Protein AF-A0A817F6Y0-F1 (afdb_monomer)

Mean predicted aligned error: 15.4 Å

Solvent-accessible surface area (backbone atoms only — not comparable to full-atom values): 23240 Å² total; per-residue (Å²): 139,83,85,81,80,82,76,77,84,83,75,51,76,68,57,50,50,52,51,50,57,56,52,74,70,45,96,70,90,58,82,66,59,59,53,51,52,53,51,50,48,54,55,51,52,52,52,50,51,57,48,51,53,49,54,51,49,54,48,49,52,51,51,52,57,50,49,57,52,52,49,63,68,48,47,63,57,53,49,52,53,52,56,40,61,75,66,74,68,79,49,75,70,55,53,55,53,51,50,51,56,49,51,54,48,51,52,52,50,54,57,46,55,58,51,58,58,60,62,69,72,75,71,77,92,80,86,76,75,60,76,61,57,71,46,46,79,62,41,78,66,58,33,64,51,47,74,73,37,80,64,60,98,80,69,44,43,45,52,59,33,42,80,56,39,46,60,68,47,77,42,80,53,55,39,26,25,25,61,46,30,21,38,32,49,42,93,76,54,30,37,38,33,11,25,17,68,60,10,22,32,33,36,25,47,66,91,41,81,50,43,44,79,69,42,23,81,74,40,72,40,79,55,52,46,26,23,28,38,22,32,16,40,46,67,40,56,82,75,48,21,35,41,31,19,22,24,75,64,22,20,33,31,42,29,46,70,85,53,97,63,56,39,44,80,70,38,66,89,33,42,23,31,16,59,41,63,37,70,87,62,31,38,38,35,24,26,34,86,57,11,25,30,32,39,24,50,86,92,45,74,80,48,43,83,62,40,42,66,67,41,75,42,81,51,58,35,28,20,24,59,33,44,24,43,37,64,52,94,77,52,26,40,36,33,16,22,17,76,55,8,24,31,34,36,19,50,66,90,46,83,45,39,45,75,63,39,21,82,67,24,70,44,82,53,58,37,26,21,27,48,27,30,17,50,45,64,40,73,74,52,29,38,38,35,17,23,12,78,58,12,26,34,34,35,22,54,64,89,43,85,47,41,42,80,59,38,42,57,70,46,79,44,82,53,54,37,28,19,33,43,29,27,18,44,34,56,35,84,86,52,28,42,36,34,29,22,20,78,56,16,24,30,33,38,24,49,61,46,88,126

Foldseek 3Di:
DDDDDDDDDDDDPVSVVVVVVVVVPPPDDDPVVVVVVVVVVVVVVVVVVVVVVVVVVVVVVVVVVLVVVLCVLCVVLVVVVVVCVVVVDDDPVVVVVSVVSVVVSVVVSVVVVVVVVVVVVPPDDDDDPCVVVVCVVVCVCPLLADNFAADDPPWAWDQFWDFQAALPDDDDFQRFAAQWAAWEADQQRWIWTQSQVFQFIWIGGGPDNGTDTQAQPPGDDDDQRHAHRWHYWDANRVQCWIWIQSQVQQFIWTGHRPDPDGIDTPEHNANFAEWGAASQGWIWTQRQVQQFIFIHDVPRHPGDTQAANPDDDDFQRHAHRWHYWDADNQRWIWIQSQVQQFIWIGGGPRNGTDTQAAPVGDDQFQRHAHRWAAWDAGPQRKIWICSFCQFFIWIDGGPRNGIDTRAANPDDDDGSRHAHGWHHWYAHNQRWIWICSHVSRTIITIHTDPD

Sequence (451 aa):
MQYASTKAPRLSHDELLDQIQKLEKSNYLSLDLFAQIEEWKKITINKIEKAAERAHHELIELIEKQRIKITKQLEPITKEICCRREEQNFLENDIDRLKEKLNEIQERIQQFILKDTNKNILVDNDQIDWNRLIYIQGEQQNSPFLRRVNLNANTKWFQNGVTVAGGNGSGSGMNQLYNLWGLCVDDNQTVYIADCGNHRIVEWKCGATTGRVVAGRNGPGNQLDQLLGPTDVIIDKERDSLIICDYSNNRVVRWPRQSSTNGETIISNIRCHGLTIDDVGSLYVVDFDKHEVRRYRMGENQGTVVAGGNGSGNRLNQLSYPRYVFVDREYSVYVSDTSNHRVIKWMKGAKQGIVVAGDRGQGNNLTQLSSPYGIVVDQSGAIYVADSENHRIMRWSQGATQGNMIVGGNGQGNQSNQFYGPRGLSFDREGNIYVNDNRNQRVQKFKIDQS

Nearest PDB structures (foldseek):
  7djj-assembly1_A  TM=8.951E-01  e=8.993E-17  Arabidopsis thaliana
  7djl-assembly1_C  TM=8.917E-01  e=2.799E-16  Arabidopsis thaliana
  7djk-assembly1_A  TM=8.494E-01  e=1.048E-14  Arabidopsis thaliana
  2dg0-assembly1_A  TM=7.245E-01  e=7.959E-08  Staphylococcus aureus
  2dso-assembly3_C  TM=6.981E-01  e=1.162E-07  Staphylococcus aureus

Radius of gyration: 28.25 Å; Cα contacts (8 Å, |Δi|>4): 993; chains: 1; bounding box: 44×83×99 Å

Structure (mmCIF, N/CA/C/O backbone):
data_AF-A0A817F6Y0-F1
#
_entry.id   AF-A0A817F6Y0-F1
#
loop_
_atom_site.group_PDB
_atom_site.id
_atom_site.type_symbol
_atom_site.label_atom_id
_atom_site.label_alt_id
_atom_site.label_comp_id
_atom_site.label_asym_id
_atom_site.label_entity_id
_atom_site.label_seq_id
_atom_site.pdbx_PDB_ins_code
_atom_site.Cartn_x
_atom_site.Cartn_y
_atom_site.Cartn_z
_atom_site.occupancy
_atom_site.B_iso_or_equiv
_atom_site.auth_seq_id
_atom_site.auth_comp_id
_atom_site.auth_asym_id
_atom_site.auth_atom_id
_atom_site.pdbx_PDB_model_num
ATOM 1 N N . MET A 1 1 ? 11.250 5.016 79.299 1.00 35.81 1 MET A N 1
ATOM 2 C CA . MET A 1 1 ? 11.175 3.630 78.788 1.00 35.81 1 MET A CA 1
ATOM 3 C C . MET A 1 1 ? 10.972 3.704 77.289 1.00 35.81 1 MET A C 1
ATOM 5 O O . MET A 1 1 ? 9.928 4.158 76.844 1.00 35.81 1 MET A O 1
ATOM 9 N N . GLN A 1 2 ? 12.020 3.392 76.535 1.00 32.25 2 GLN A N 1
ATOM 10 C CA . GLN A 1 2 ? 12.088 3.532 75.083 1.00 32.25 2 GLN A CA 1
ATOM 11 C C . GLN A 1 2 ? 11.777 2.156 74.478 1.00 32.25 2 GLN A C 1
ATOM 13 O O . GLN A 1 2 ? 12.486 1.195 74.765 1.00 32.25 2 GLN A O 1
ATOM 18 N N . TYR A 1 3 ? 10.693 2.040 73.707 1.00 30.94 3 TYR A N 1
ATOM 19 C CA . TYR A 1 3 ? 10.386 0.818 72.961 1.00 30.94 3 TYR A CA 1
ATOM 20 C C . TYR A 1 3 ? 11.311 0.738 71.742 1.00 30.94 3 TYR A C 1
ATOM 22 O O . TYR A 1 3 ? 11.241 1.571 70.838 1.00 30.94 3 TYR A O 1
ATOM 30 N N . ALA A 1 4 ? 12.197 -0.256 71.739 1.00 33.62 4 ALA A N 1
ATOM 31 C CA . ALA A 1 4 ? 13.030 -0.602 70.598 1.00 33.62 4 ALA A CA 1
ATOM 32 C C . ALA A 1 4 ? 12.171 -1.293 69.525 1.00 33.62 4 ALA A C 1
ATOM 34 O O . ALA A 1 4 ? 11.647 -2.382 69.739 1.00 33.62 4 ALA A O 1
ATOM 35 N N . SER A 1 5 ? 12.031 -0.651 68.364 1.00 35.09 5 SER A N 1
ATOM 36 C CA . SER A 1 5 ? 11.486 -1.256 67.146 1.00 35.09 5 SER A CA 1
ATOM 37 C C . SER A 1 5 ? 12.574 -2.111 66.496 1.00 35.09 5 SER A C 1
ATOM 39 O O . SER A 1 5 ? 13.453 -1.585 65.810 1.00 35.09 5 SER A O 1
ATOM 41 N N . THR A 1 6 ? 12.517 -3.426 66.683 1.00 37.03 6 THR A N 1
ATOM 42 C CA . THR A 1 6 ? 13.335 -4.392 65.944 1.00 37.03 6 THR A CA 1
ATOM 43 C C . THR A 1 6 ? 12.910 -4.406 64.472 1.00 37.03 6 THR A C 1
ATOM 45 O O . THR A 1 6 ? 11.932 -5.039 64.084 1.00 37.03 6 THR A O 1
ATOM 48 N N . LYS A 1 7 ? 13.640 -3.676 63.617 1.00 39.41 7 LYS A N 1
ATOM 49 C CA . LYS A 1 7 ? 13.553 -3.856 62.161 1.00 39.41 7 LYS A CA 1
ATOM 50 C C . LYS A 1 7 ? 14.118 -5.237 61.824 1.00 39.41 7 LYS A C 1
ATOM 52 O O . LYS A 1 7 ? 15.287 -5.496 62.095 1.00 39.41 7 LYS A O 1
ATOM 57 N N . ALA A 1 8 ? 13.299 -6.103 61.230 1.00 35.62 8 ALA A N 1
ATOM 58 C CA . ALA A 1 8 ? 13.796 -7.313 60.582 1.00 35.62 8 ALA A CA 1
ATOM 59 C C . ALA A 1 8 ? 14.795 -6.922 59.470 1.00 35.62 8 ALA A C 1
ATOM 61 O O . ALA A 1 8 ? 14.577 -5.903 58.799 1.00 35.62 8 ALA A O 1
ATOM 62 N N . PRO A 1 9 ? 15.894 -7.672 59.281 1.00 37.00 9 PRO A N 1
ATOM 63 C CA . PRO A 1 9 ? 16.910 -7.312 58.303 1.00 37.00 9 PRO A CA 1
ATOM 64 C C . PRO A 1 9 ? 16.334 -7.400 56.884 1.00 37.00 9 PRO A C 1
ATOM 66 O O . PRO A 1 9 ? 15.642 -8.355 56.535 1.00 37.00 9 PRO A O 1
ATOM 69 N N . ARG A 1 10 ? 16.598 -6.368 56.074 1.00 48.56 10 ARG A N 1
ATOM 70 C CA . ARG A 1 10 ? 16.286 -6.364 54.641 1.00 48.56 10 ARG A CA 1
ATOM 71 C C . ARG A 1 10 ? 17.318 -7.229 53.930 1.00 48.56 10 ARG A C 1
ATOM 73 O O . ARG A 1 10 ? 18.494 -6.884 53.946 1.00 48.56 10 ARG A O 1
ATOM 80 N N . LEU A 1 11 ? 16.855 -8.312 53.317 1.00 46.03 11 LEU A N 1
ATOM 81 C CA . LEU A 1 11 ? 17.661 -9.134 52.422 1.00 46.03 11 LEU A CA 1
ATOM 82 C C . LEU A 1 11 ? 17.930 -8.357 51.127 1.00 46.03 11 LEU A C 1
ATOM 84 O O . LEU A 1 11 ? 17.046 -7.673 50.600 1.00 46.03 11 LEU A O 1
ATOM 88 N N . SER A 1 12 ? 19.161 -8.438 50.643 1.00 58.91 12 SER A N 1
ATOM 89 C CA . SER A 1 12 ? 19.586 -7.917 49.345 1.00 58.91 12 SER A CA 1
ATOM 90 C C . SER A 1 12 ? 18.947 -8.703 48.187 1.00 58.91 12 SER A C 1
ATOM 92 O O . SER A 1 12 ? 18.430 -9.806 48.372 1.00 58.91 12 SER A O 1
ATOM 94 N N . HIS A 1 13 ? 18.961 -8.131 46.977 1.00 50.97 13 HIS A N 1
ATOM 95 C CA . HIS A 1 13 ? 18.410 -8.776 45.774 1.00 50.97 13 HIS A CA 1
ATOM 96 C C . HIS A 1 13 ? 19.034 -10.160 45.522 1.00 50.97 13 HIS A C 1
ATOM 98 O O . HIS A 1 13 ? 18.322 -11.103 45.183 1.00 50.97 13 HIS A O 1
ATOM 104 N N . ASP A 1 14 ? 20.334 -10.290 45.786 1.00 56.59 14 ASP A N 1
ATOM 105 C CA . ASP A 1 14 ? 21.077 -11.536 45.600 1.00 56.59 14 ASP A CA 1
ATOM 106 C C . ASP A 1 14 ? 20.731 -12.583 46.673 1.00 56.59 14 ASP A C 1
ATOM 108 O O . ASP A 1 14 ? 20.607 -13.765 46.364 1.00 56.59 14 ASP A O 1
ATOM 112 N N . GLU A 1 15 ? 20.476 -12.165 47.918 1.00 55.75 15 GLU A N 1
ATOM 113 C CA . GLU A 1 15 ? 20.013 -13.065 48.986 1.00 55.75 15 GLU A CA 1
ATOM 114 C C . GLU A 1 15 ? 18.580 -13.564 48.749 1.00 55.75 15 GLU A C 1
ATOM 116 O O . GLU A 1 15 ? 18.257 -14.706 49.081 1.00 55.75 15 GLU A O 1
ATOM 121 N N . LEU A 1 16 ? 17.727 -12.731 48.142 1.00 51.94 16 LEU A N 1
ATOM 122 C CA . LEU A 1 16 ? 16.386 -13.118 47.696 1.00 51.94 16 LEU A CA 1
ATOM 123 C C . LEU A 1 16 ? 16.451 -14.141 46.556 1.00 51.94 16 LEU A C 1
ATOM 125 O O . LEU A 1 16 ? 15.738 -15.141 46.597 1.00 51.94 16 LEU A O 1
ATOM 129 N N . LEU A 1 17 ? 17.328 -13.929 45.572 1.00 56.78 17 LEU A N 1
ATOM 130 C CA . LEU A 1 17 ? 17.552 -14.863 44.464 1.00 56.78 17 LEU A CA 1
ATOM 131 C C . LEU A 1 17 ? 18.117 -16.209 44.940 1.00 56.78 17 LEU A C 1
ATOM 133 O O . LEU A 1 17 ? 17.652 -17.255 44.484 1.00 56.78 17 LEU A O 1
ATOM 137 N N . ASP A 1 18 ? 19.053 -16.203 45.892 1.00 62.09 18 ASP A N 1
ATOM 138 C CA . ASP A 1 18 ? 19.636 -17.428 46.457 1.00 62.09 18 ASP A CA 1
ATOM 139 C C . ASP A 1 18 ? 18.622 -18.207 47.318 1.00 62.09 18 ASP A C 1
ATOM 141 O O . ASP A 1 18 ? 18.574 -19.440 47.283 1.00 62.09 18 ASP A O 1
ATOM 145 N N . GLN A 1 19 ? 17.741 -17.507 48.045 1.00 56.72 19 GLN A N 1
ATOM 146 C CA . GLN A 1 19 ? 16.621 -18.142 48.749 1.00 56.72 19 GLN A CA 1
ATOM 147 C C . GLN A 1 19 ? 15.586 -18.728 47.784 1.00 56.72 19 GLN A C 1
ATOM 149 O O . GLN A 1 19 ? 15.133 -19.850 48.005 1.00 56.72 19 GLN A O 1
ATOM 154 N N . ILE A 1 20 ? 15.255 -18.028 46.694 1.00 57.78 20 ILE A N 1
ATOM 155 C CA . ILE A 1 20 ? 14.339 -18.521 45.654 1.00 57.78 20 ILE A CA 1
ATOM 156 C C . ILE A 1 20 ? 14.911 -19.780 44.983 1.00 57.78 20 ILE A C 1
ATOM 158 O O . ILE A 1 20 ? 14.211 -20.785 44.887 1.00 57.78 20 ILE A O 1
ATOM 162 N N . GLN A 1 21 ? 16.201 -19.797 44.630 1.00 58.88 21 GLN A N 1
ATOM 163 C CA . GLN A 1 21 ? 16.848 -20.977 44.035 1.00 58.88 21 GLN A CA 1
ATOM 164 C C . GLN A 1 21 ? 16.964 -22.167 44.997 1.00 58.88 21 GLN A C 1
ATOM 166 O O . GLN A 1 21 ? 16.917 -23.324 44.566 1.00 58.88 21 GLN A O 1
ATOM 171 N N . LYS A 1 22 ? 17.120 -21.916 46.303 1.00 55.78 22 LYS A N 1
ATOM 172 C CA . LYS A 1 22 ? 17.082 -22.970 47.330 1.00 55.78 22 LYS A CA 1
ATOM 173 C C . LYS A 1 22 ? 15.677 -23.546 47.508 1.00 55.78 22 LYS A C 1
ATOM 175 O O . LYS A 1 22 ? 15.558 -24.755 47.697 1.00 55.78 22 LYS A O 1
ATOM 180 N N . LEU A 1 23 ? 14.640 -22.714 47.399 1.00 50.88 23 LEU A N 1
ATOM 181 C CA . LEU A 1 23 ? 13.235 -23.121 47.500 1.00 50.88 23 LEU A CA 1
ATOM 182 C C . LEU A 1 23 ? 12.755 -23.892 46.259 1.00 50.88 23 LEU A C 1
ATOM 184 O O . LEU A 1 23 ? 12.048 -24.884 46.402 1.00 50.88 23 LEU A O 1
ATOM 188 N N . GLU A 1 24 ? 13.204 -23.522 45.056 1.00 54.31 24 GLU A N 1
ATOM 189 C CA . GLU A 1 24 ? 12.896 -24.245 43.809 1.00 54.31 24 GLU A CA 1
ATOM 190 C C . GLU A 1 24 ? 13.498 -25.662 43.760 1.00 54.31 24 GLU A C 1
ATOM 192 O O . GLU A 1 24 ? 12.987 -26.536 43.059 1.00 54.31 24 GLU A O 1
ATOM 197 N N . LYS A 1 25 ? 14.569 -25.925 44.525 1.00 52.59 25 LYS A N 1
ATOM 198 C CA . LYS A 1 25 ? 15.207 -27.251 44.615 1.00 52.59 25 LYS A CA 1
ATOM 199 C C . LYS A 1 25 ? 14.564 -28.186 45.644 1.00 52.59 25 LYS A C 1
ATOM 201 O O . LYS A 1 25 ? 14.800 -29.393 45.583 1.00 52.59 25 LYS A O 1
ATOM 206 N N . SER A 1 26 ? 13.758 -27.676 46.575 1.00 44.47 26 SER A N 1
ATOM 207 C CA . SER A 1 26 ? 13.010 -28.507 47.522 1.00 44.47 26 SER A CA 1
ATOM 208 C C . SER A 1 26 ? 11.625 -28.818 46.961 1.00 44.47 26 SER A C 1
ATOM 210 O O . SER A 1 26 ? 10.744 -27.968 46.952 1.00 44.47 26 SER A O 1
ATOM 212 N N . ASN A 1 27 ? 11.431 -30.049 46.492 1.00 50.28 27 ASN A N 1
ATOM 213 C CA . ASN A 1 27 ? 10.203 -30.523 45.851 1.00 50.28 27 ASN A CA 1
ATOM 214 C C . ASN A 1 27 ? 9.057 -30.771 46.861 1.00 50.28 27 ASN A C 1
ATOM 216 O O . ASN A 1 27 ? 8.537 -31.880 46.955 1.00 50.28 27 ASN A O 1
ATOM 220 N N . TYR A 1 28 ? 8.695 -29.754 47.649 1.00 48.69 28 TYR A N 1
ATOM 221 C CA . TYR A 1 28 ? 7.539 -29.751 48.546 1.00 48.69 28 TYR A CA 1
ATOM 222 C C . TYR A 1 28 ? 6.969 -28.330 48.713 1.00 48.69 28 TYR A C 1
ATOM 224 O O . TYR A 1 28 ? 7.712 -27.404 49.018 1.00 48.69 28 TYR A O 1
ATOM 232 N N . LEU A 1 29 ? 5.629 -28.251 48.643 1.00 44.88 29 LEU A N 1
ATOM 233 C CA . LEU A 1 29 ? 4.696 -27.168 49.037 1.00 44.88 29 LEU A CA 1
ATOM 234 C C . LEU A 1 29 ? 4.333 -26.129 47.960 1.00 44.88 29 LEU A C 1
ATOM 236 O O . LEU A 1 29 ? 5.195 -25.625 47.263 1.00 44.88 29 LEU A O 1
ATOM 240 N N . SER A 1 30 ? 3.094 -25.638 47.825 1.00 49.09 30 SER A N 1
ATOM 241 C CA . SER A 1 30 ? 1.713 -26.056 48.159 1.00 49.09 30 SER A CA 1
ATOM 242 C C . SER A 1 30 ? 0.784 -25.034 47.454 1.00 49.09 30 SER A C 1
ATOM 244 O O . SER A 1 30 ? 1.236 -23.927 47.153 1.00 49.09 30 SER A O 1
ATOM 246 N N . LEU A 1 31 ? -0.493 -25.354 47.187 1.00 48.81 31 LEU A N 1
ATOM 247 C CA . LEU A 1 31 ? -1.475 -24.428 46.569 1.00 48.81 31 LEU A CA 1
ATOM 248 C C . LEU A 1 31 ? -1.560 -23.033 47.245 1.00 48.81 31 LEU A C 1
ATOM 250 O O . LEU A 1 31 ? -1.998 -22.072 46.617 1.00 48.81 31 LEU A O 1
ATOM 254 N N . ASP A 1 32 ? -1.131 -22.925 48.503 1.00 54.97 32 ASP A N 1
ATOM 255 C CA . ASP A 1 32 ? -1.205 -21.723 49.338 1.00 54.97 32 ASP A CA 1
ATOM 256 C C . ASP A 1 32 ? -0.189 -20.634 48.929 1.00 54.97 32 ASP A C 1
ATOM 258 O O . ASP A 1 32 ? -0.504 -19.446 48.920 1.00 54.97 32 ASP A O 1
ATOM 262 N N . LEU A 1 33 ? 1.011 -21.015 48.467 1.00 46.31 33 LEU A N 1
ATOM 263 C CA . LEU A 1 33 ? 2.035 -20.045 48.050 1.00 46.31 33 LEU A CA 1
ATOM 264 C C . LEU A 1 33 ? 1.659 -19.342 46.732 1.00 46.31 33 LEU A C 1
ATOM 266 O O . LEU A 1 33 ? 1.867 -18.139 46.582 1.00 46.31 33 LEU A O 1
ATOM 270 N N . PHE A 1 34 ? 1.047 -20.070 45.793 1.00 53.38 34 PHE A N 1
ATOM 271 C CA . PHE A 1 34 ? 0.539 -19.488 44.545 1.00 53.38 34 PHE A CA 1
ATOM 272 C C . PHE A 1 34 ? -0.613 -18.510 44.797 1.00 53.38 34 PHE A C 1
ATOM 274 O O . PHE A 1 34 ? -0.647 -17.442 44.187 1.00 53.38 34 PHE A O 1
ATOM 281 N N . ALA A 1 35 ? -1.518 -18.834 45.725 1.00 55.94 35 ALA A N 1
ATOM 282 C CA . ALA A 1 35 ? -2.590 -17.927 46.127 1.00 55.94 35 ALA A CA 1
ATOM 283 C C . ALA A 1 35 ? -2.034 -16.639 46.761 1.00 55.94 35 ALA A C 1
ATOM 285 O O . ALA A 1 35 ? -2.489 -15.544 46.435 1.00 55.94 35 ALA A O 1
ATOM 286 N N . GLN A 1 36 ? -0.997 -16.753 47.597 1.00 47.97 36 GLN A N 1
ATOM 287 C CA . GLN A 1 36 ? -0.329 -15.600 48.207 1.00 47.97 36 GLN A CA 1
ATOM 288 C C . GLN A 1 36 ? 0.388 -14.719 47.171 1.00 47.97 36 GLN A C 1
ATOM 290 O O . GLN A 1 36 ? 0.328 -13.494 47.271 1.00 47.97 36 GLN A O 1
ATOM 295 N N . ILE A 1 37 ? 1.008 -15.310 46.143 1.00 52.09 37 ILE A N 1
ATOM 296 C CA . ILE A 1 37 ? 1.642 -14.568 45.038 1.00 52.09 37 ILE A CA 1
ATOM 297 C C . ILE A 1 37 ? 0.602 -13.805 44.209 1.00 52.09 37 ILE A C 1
ATOM 299 O O . ILE A 1 37 ? 0.819 -12.636 43.886 1.00 52.09 37 ILE A O 1
ATOM 303 N N . GLU A 1 38 ? -0.527 -14.430 43.875 1.00 58.34 38 GLU A N 1
ATOM 304 C CA . GLU A 1 38 ? -1.596 -13.763 43.120 1.00 58.34 38 GLU A CA 1
ATOM 305 C C . GLU A 1 38 ? -2.257 -12.636 43.926 1.00 58.34 38 GLU A C 1
ATOM 307 O O . GLU A 1 38 ? -2.497 -11.548 43.392 1.00 58.34 38 GLU A O 1
ATOM 312 N N . GLU A 1 39 ? -2.449 -12.824 45.233 1.00 58.25 39 GLU A N 1
ATOM 313 C CA . GLU A 1 39 ? -2.946 -11.767 46.118 1.00 58.25 39 GLU A CA 1
ATOM 314 C C . GLU A 1 39 ? -1.951 -10.596 46.203 1.00 58.25 39 GLU A C 1
ATOM 316 O O . GLU A 1 39 ? -2.330 -9.425 46.101 1.00 58.25 39 GLU A O 1
ATOM 321 N N . TRP A 1 40 ? -0.650 -10.889 46.293 1.00 60.97 40 TRP A N 1
ATOM 322 C CA . TRP A 1 40 ? 0.394 -9.865 46.338 1.00 60.97 40 TRP A CA 1
ATOM 323 C C . TRP A 1 40 ? 0.493 -9.075 45.025 1.00 60.97 40 TRP A C 1
ATOM 325 O O . TRP A 1 40 ? 0.611 -7.844 45.049 1.00 60.97 40 TRP A O 1
ATOM 335 N N . LYS A 1 41 ? 0.359 -9.747 43.872 1.00 57.22 41 LYS A N 1
ATOM 336 C CA . LYS A 1 41 ? 0.267 -9.094 42.553 1.00 57.22 41 LYS A CA 1
ATOM 337 C C . LYS A 1 41 ? -0.927 -8.151 42.487 1.00 57.22 41 LYS A C 1
ATOM 339 O O . LYS A 1 41 ? -0.764 -6.993 42.107 1.00 57.22 41 LYS A O 1
ATOM 344 N N . LYS A 1 42 ? -2.107 -8.609 42.908 1.00 59.31 42 LYS A N 1
ATOM 345 C CA . LYS A 1 42 ? -3.342 -7.814 42.894 1.00 59.31 42 LYS A CA 1
ATOM 346 C C . LYS A 1 42 ? -3.232 -6.563 43.769 1.00 59.31 42 LYS A C 1
ATOM 348 O O . LYS A 1 42 ? -3.606 -5.472 43.338 1.00 59.31 42 LYS A O 1
ATOM 353 N N . ILE A 1 43 ? -2.666 -6.694 44.970 1.00 61.41 43 ILE A N 1
ATOM 354 C CA . ILE A 1 43 ? -2.416 -5.562 45.876 1.00 61.41 43 ILE A CA 1
ATOM 355 C C . ILE A 1 43 ? -1.424 -4.573 45.256 1.00 61.41 43 ILE A C 1
ATOM 357 O O . ILE A 1 43 ? -1.602 -3.360 45.376 1.00 61.41 43 ILE A O 1
ATOM 361 N N . THR A 1 44 ? -0.384 -5.075 44.593 1.00 45.09 44 THR A N 1
ATOM 362 C CA . THR A 1 44 ? 0.660 -4.240 43.987 1.00 45.09 44 THR A CA 1
ATOM 363 C C . THR A 1 44 ? 0.131 -3.467 42.784 1.00 45.09 44 THR A C 1
ATOM 365 O O . THR A 1 44 ? 0.336 -2.258 42.709 1.00 45.09 44 THR A O 1
ATOM 368 N N . ILE A 1 45 ? -0.631 -4.124 41.906 1.00 54.66 45 ILE A N 1
ATOM 369 C CA . ILE A 1 45 ? -1.295 -3.486 40.760 1.00 54.66 45 ILE A CA 1
ATOM 370 C C . ILE A 1 45 ? -2.232 -2.372 41.239 1.00 54.66 45 ILE A C 1
ATOM 372 O O . ILE A 1 45 ? -2.101 -1.239 40.791 1.00 54.66 45 ILE A O 1
ATOM 376 N N . ASN A 1 46 ? -3.079 -2.642 42.236 1.00 60.62 46 ASN A N 1
ATOM 377 C CA . ASN A 1 46 ? -4.012 -1.646 42.777 1.00 60.62 46 ASN A CA 1
ATOM 378 C C . ASN A 1 46 ? -3.281 -0.435 43.399 1.00 60.62 46 ASN A C 1
ATOM 380 O O . ASN A 1 46 ? -3.711 0.711 43.271 1.00 60.62 46 ASN A O 1
ATOM 384 N N . LYS A 1 47 ? -2.130 -0.653 44.049 1.00 56.19 47 LYS A N 1
ATOM 385 C CA . LYS A 1 47 ? -1.300 0.449 44.566 1.00 56.19 47 LYS A CA 1
ATOM 386 C C . LYS A 1 47 ? -0.714 1.310 43.446 1.00 56.19 47 LYS A C 1
ATOM 388 O O . LYS A 1 47 ? -0.676 2.529 43.605 1.00 56.19 47 LYS A O 1
ATOM 393 N N . ILE A 1 48 ? -0.277 0.692 42.348 1.00 52.88 48 ILE A N 1
ATOM 394 C CA . ILE A 1 48 ? 0.251 1.397 41.172 1.00 52.88 48 ILE A CA 1
ATOM 395 C C . ILE A 1 48 ? -0.867 2.187 40.488 1.00 52.88 48 ILE A C 1
ATOM 397 O O . ILE A 1 48 ? -0.682 3.370 40.218 1.00 52.88 48 ILE A O 1
ATOM 401 N N . GLU A 1 49 ? -2.040 1.585 40.293 1.00 55.69 49 GLU A N 1
ATOM 402 C CA . GLU A 1 49 ? -3.214 2.250 39.714 1.00 55.69 49 GLU A CA 1
ATOM 403 C C . GLU A 1 49 ? -3.620 3.476 40.540 1.00 55.69 49 GLU A C 1
ATOM 405 O O . GLU A 1 49 ? -3.697 4.579 40.007 1.00 55.69 49 GLU A O 1
ATOM 410 N N . LYS A 1 50 ? -3.738 3.343 41.867 1.00 64.50 50 LYS A N 1
ATOM 411 C CA . LYS A 1 50 ? -4.049 4.478 42.756 1.00 64.50 50 LYS A CA 1
ATOM 412 C C . LYS A 1 50 ? -2.965 5.552 42.804 1.00 64.50 50 LYS A C 1
ATOM 414 O O . LYS A 1 50 ? -3.248 6.698 43.156 1.00 64.50 50 LYS A O 1
ATOM 419 N N . ALA A 1 51 ? -1.703 5.197 42.575 1.00 53.41 51 ALA A N 1
ATOM 420 C CA . ALA A 1 51 ? -0.623 6.176 42.482 1.00 53.41 51 ALA A CA 1
ATOM 421 C C . ALA A 1 51 ? -0.693 6.929 41.146 1.00 53.41 51 ALA A C 1
ATOM 423 O O . ALA A 1 51 ? -0.585 8.153 41.134 1.00 53.41 51 ALA A O 1
ATOM 424 N N . ALA A 1 52 ? -0.960 6.214 40.051 1.00 47.00 52 ALA A N 1
ATOM 425 C CA . ALA A 1 52 ? -1.146 6.793 38.728 1.00 47.00 52 ALA A CA 1
ATOM 426 C C . ALA A 1 52 ? -2.376 7.712 38.669 1.00 47.00 52 ALA A C 1
ATOM 428 O O . ALA A 1 52 ? -2.283 8.813 38.137 1.00 47.00 52 ALA A O 1
ATOM 429 N N . GLU A 1 53 ? -3.499 7.315 39.274 1.00 62.38 53 GLU A N 1
ATOM 430 C CA . GLU A 1 53 ? -4.708 8.143 39.373 1.00 62.38 53 GLU A CA 1
ATOM 431 C C . GLU A 1 53 ? -4.459 9.437 40.155 1.00 62.38 53 GLU A C 1
ATOM 433 O O . GLU A 1 53 ? -4.891 10.505 39.725 1.00 62.38 53 GLU A O 1
ATOM 438 N N . ARG A 1 54 ? -3.718 9.368 41.271 1.00 64.31 54 ARG A N 1
ATOM 439 C CA . ARG A 1 54 ? -3.348 10.558 42.054 1.00 64.31 54 ARG A CA 1
ATOM 440 C C . ARG A 1 54 ? -2.441 11.498 41.269 1.00 64.31 54 ARG A C 1
ATOM 442 O O . ARG A 1 54 ? -2.753 12.679 41.170 1.00 64.31 54 ARG A O 1
ATOM 449 N N . ALA A 1 55 ? -1.394 10.968 40.638 1.00 53.12 55 ALA A N 1
ATOM 450 C CA . ALA A 1 55 ? -0.500 11.762 39.797 1.00 53.12 55 ALA A CA 1
ATOM 451 C C . ALA A 1 55 ? -1.245 12.398 38.609 1.00 53.12 55 ALA A C 1
ATOM 453 O O . ALA A 1 55 ? -1.005 13.552 38.259 1.00 53.12 55 ALA A O 1
ATOM 454 N N . HIS A 1 56 ? -2.190 11.670 38.006 1.00 54.16 56 HIS A N 1
ATOM 455 C CA . HIS A 1 56 ? -3.032 12.189 36.933 1.00 54.16 56 HIS A CA 1
ATOM 456 C C . HIS A 1 56 ? -3.950 13.318 37.419 1.00 54.16 56 HIS A C 1
ATOM 458 O O . HIS A 1 56 ? -4.091 14.331 36.736 1.00 54.16 56 HIS A O 1
ATOM 464 N N . HIS A 1 57 ? -4.538 13.175 38.609 1.00 63.53 57 HIS A N 1
ATOM 465 C CA . HIS A 1 57 ? -5.401 14.193 39.200 1.00 63.53 57 HIS A CA 1
ATOM 466 C C . HIS A 1 57 ? -4.635 15.480 39.538 1.00 63.53 57 HIS A C 1
ATOM 468 O O . HIS A 1 57 ? -5.075 16.566 39.167 1.00 63.53 57 HIS A O 1
ATOM 474 N N . GLU A 1 58 ? -3.457 15.360 40.153 1.00 63.84 58 GLU A N 1
ATOM 475 C CA . GLU A 1 58 ? -2.581 16.498 40.466 1.00 63.84 58 GLU A CA 1
ATOM 476 C C . GLU A 1 58 ? -2.122 17.228 39.195 1.00 63.84 58 GLU A C 1
ATOM 478 O O . GLU A 1 58 ? -2.083 18.461 39.149 1.00 63.84 58 GLU A O 1
ATOM 483 N N . LEU A 1 59 ? -1.838 16.479 38.122 1.00 52.62 59 LEU A N 1
ATOM 484 C CA . LEU A 1 59 ? -1.484 17.055 36.828 1.00 52.62 59 LEU A CA 1
ATOM 485 C C . LEU A 1 59 ? -2.660 17.820 36.203 1.00 52.62 59 LEU A C 1
ATOM 487 O O . LEU A 1 59 ? -2.464 18.923 35.692 1.00 52.62 59 LEU A O 1
ATOM 491 N N . ILE A 1 60 ? -3.876 17.266 36.253 1.00 59.00 60 ILE A N 1
ATOM 492 C CA . ILE A 1 60 ? -5.088 17.945 35.770 1.00 59.00 60 ILE A CA 1
ATOM 493 C C . ILE A 1 60 ? -5.333 19.233 36.560 1.00 59.00 60 ILE A C 1
ATOM 495 O O . ILE A 1 60 ? -5.606 20.273 35.959 1.00 59.00 60 ILE A O 1
ATOM 499 N N . GLU A 1 61 ? -5.199 19.195 37.886 1.00 69.25 61 GLU A N 1
ATOM 500 C CA . GLU A 1 61 ? -5.390 20.371 38.737 1.00 69.25 61 GLU A CA 1
ATOM 501 C C . GLU A 1 61 ? -4.367 21.471 38.411 1.00 69.25 61 GLU A C 1
ATOM 503 O O . GLU A 1 61 ? -4.718 22.651 38.294 1.00 69.25 61 GLU A O 1
ATOM 508 N N . LEU A 1 62 ? -3.108 21.086 38.169 1.00 63.38 62 LEU A N 1
ATOM 509 C CA . LEU A 1 62 ? -2.069 22.006 37.718 1.00 63.38 62 LEU A CA 1
ATOM 510 C C . LEU A 1 62 ? -2.420 22.617 36.355 1.00 63.38 62 LEU A C 1
ATOM 512 O O . LEU A 1 62 ? -2.333 23.836 36.198 1.00 63.38 62 LEU A O 1
ATOM 516 N N . ILE A 1 63 ? -2.852 21.803 35.388 1.00 56.97 63 ILE A N 1
ATOM 517 C CA . ILE A 1 63 ? -3.236 22.260 34.044 1.00 56.97 63 ILE A CA 1
ATOM 518 C C . ILE A 1 63 ? -4.408 23.244 34.114 1.00 56.97 63 ILE A C 1
ATOM 520 O O . ILE A 1 63 ? -4.336 24.313 33.506 1.00 56.97 63 ILE A O 1
ATOM 524 N N . GLU A 1 64 ? -5.457 22.947 34.882 1.00 64.25 64 GLU A N 1
ATOM 525 C CA . GLU A 1 64 ? -6.612 23.842 35.027 1.00 64.25 64 GLU A CA 1
ATOM 526 C C . GLU A 1 64 ? -6.234 25.159 35.714 1.00 64.25 64 GLU A C 1
ATOM 528 O O . GLU A 1 64 ? -6.645 26.241 35.281 1.00 64.25 64 GLU A O 1
ATOM 533 N N . LYS A 1 65 ? -5.365 25.108 36.729 1.00 70.62 65 LYS A N 1
ATOM 534 C CA . LYS A 1 65 ? -4.846 26.313 37.384 1.00 70.62 65 LYS A CA 1
ATOM 535 C C . LYS A 1 65 ? -4.062 27.196 36.409 1.00 70.62 65 LYS A C 1
ATOM 537 O O . LYS A 1 65 ? -4.214 28.422 36.442 1.00 70.62 65 LYS A O 1
ATOM 542 N N . GLN A 1 66 ? -3.261 26.596 35.524 1.00 59.72 66 GLN A N 1
ATOM 543 C CA . GLN A 1 66 ? -2.549 27.334 34.475 1.00 59.72 66 GLN A CA 1
ATOM 544 C C . GLN A 1 66 ? -3.511 27.899 33.430 1.00 59.72 66 GLN A C 1
ATOM 546 O O . GLN A 1 66 ? -3.417 29.079 33.085 1.00 59.72 66 GLN A O 1
ATOM 551 N N . ARG A 1 67 ? -4.485 27.099 32.985 1.00 65.00 67 ARG A N 1
ATOM 552 C CA . ARG A 1 67 ? -5.512 27.502 32.021 1.00 65.00 67 ARG A CA 1
ATOM 553 C C . ARG A 1 67 ? -6.254 28.752 32.489 1.00 65.00 67 ARG A C 1
ATOM 555 O O . ARG A 1 67 ? -6.283 29.739 31.760 1.00 65.00 67 ARG A O 1
ATOM 562 N N . ILE A 1 68 ? -6.760 28.763 33.725 1.00 72.69 68 ILE A N 1
ATOM 563 C CA . ILE A 1 68 ? -7.474 29.916 34.308 1.00 72.69 68 ILE A CA 1
ATOM 564 C C . ILE A 1 68 ? -6.599 31.179 34.310 1.00 72.69 68 ILE A C 1
ATOM 566 O O . ILE A 1 68 ? -7.077 32.284 34.039 1.00 72.69 68 ILE A O 1
ATOM 570 N N . LYS A 1 69 ? -5.307 31.036 34.613 1.00 66.00 69 LYS A N 1
ATOM 571 C CA . LYS A 1 69 ? -4.371 32.162 34.695 1.00 66.00 69 LYS A CA 1
ATOM 572 C C . LYS A 1 69 ? -4.035 32.734 33.314 1.00 66.00 69 LYS A C 1
ATOM 574 O O . LYS A 1 69 ? -4.002 33.955 33.174 1.00 66.00 69 LYS A O 1
ATOM 579 N N . ILE A 1 70 ? -3.857 31.876 32.307 1.00 63.03 70 ILE A N 1
ATOM 580 C CA . ILE A 1 70 ? -3.668 32.275 30.902 1.00 63.03 70 ILE A CA 1
ATOM 581 C C . ILE A 1 70 ? -4.921 32.987 30.386 1.00 63.03 70 ILE A C 1
ATOM 583 O O . ILE A 1 70 ? -4.822 34.068 29.808 1.00 63.03 70 ILE A O 1
ATOM 587 N N . THR A 1 71 ? -6.109 32.445 30.666 1.00 66.44 71 THR A N 1
ATOM 588 C CA . THR A 1 71 ? -7.377 33.072 30.276 1.00 66.44 71 THR A CA 1
ATOM 589 C C . THR A 1 71 ? -7.503 34.492 30.835 1.00 66.44 71 THR A C 1
ATOM 591 O O . THR A 1 71 ? -7.832 35.403 30.080 1.00 66.44 71 THR A O 1
ATOM 594 N N . LYS A 1 72 ? -7.143 34.723 32.107 1.00 78.12 72 LYS A N 1
ATOM 595 C CA . LYS A 1 72 ? -7.142 36.074 32.704 1.00 78.12 72 LYS A CA 1
ATOM 596 C C . LYS A 1 72 ? -6.180 37.055 32.026 1.00 78.12 72 LYS A C 1
ATOM 598 O O . LYS A 1 72 ? -6.447 38.251 32.034 1.00 78.12 72 LYS A O 1
ATOM 603 N N . GLN A 1 73 ? -5.064 36.581 31.471 1.00 68.69 73 GLN A N 1
ATOM 604 C CA . GLN A 1 73 ? -4.104 37.441 30.765 1.00 68.69 73 GLN A CA 1
ATOM 605 C C . GLN A 1 73 ? -4.555 37.781 29.340 1.00 68.69 73 GLN A C 1
ATOM 607 O O . GLN A 1 73 ? -4.233 38.857 28.843 1.00 68.69 73 GLN A O 1
ATOM 612 N N . LEU A 1 74 ? -5.322 36.896 28.699 1.00 67.81 74 LEU A N 1
ATOM 613 C CA . LEU A 1 74 ? -5.846 37.096 27.343 1.00 67.81 74 LEU A CA 1
ATOM 614 C C . LEU A 1 74 ? -7.151 37.904 27.311 1.00 67.81 74 LEU A C 1
ATOM 616 O O . LEU A 1 74 ? -7.471 38.525 26.296 1.00 67.81 74 LEU A O 1
ATOM 620 N N . GLU A 1 75 ? -7.903 37.927 28.411 1.00 77.12 75 GLU A N 1
ATOM 621 C CA . GLU A 1 75 ? -9.190 38.622 28.508 1.00 77.12 75 GLU A CA 1
ATOM 622 C C . GLU A 1 75 ? -9.116 40.136 28.190 1.00 77.12 75 GLU A C 1
ATOM 624 O O . GLU A 1 75 ? -9.958 40.615 27.425 1.00 77.12 75 GLU A O 1
ATOM 629 N N . PRO A 1 76 ? -8.119 40.908 28.676 1.00 74.69 76 PRO A N 1
ATOM 630 C CA . PRO A 1 76 ? -8.003 42.335 28.369 1.00 74.69 76 PRO A CA 1
ATOM 631 C C . PRO A 1 76 ? -7.699 42.606 26.892 1.00 74.69 76 PRO A C 1
ATOM 633 O O . PRO A 1 76 ? -8.276 43.522 26.316 1.00 74.69 76 PRO A O 1
ATOM 636 N N . ILE A 1 77 ? -6.850 41.784 26.262 1.00 68.00 77 ILE A N 1
ATOM 637 C CA . ILE A 1 77 ? -6.527 41.893 24.828 1.00 68.00 77 ILE A CA 1
ATOM 638 C C . ILE A 1 77 ? -7.754 41.562 23.987 1.00 68.00 77 ILE A C 1
ATOM 640 O O . ILE A 1 77 ? -8.055 42.257 23.022 1.00 68.00 77 ILE A O 1
ATOM 644 N N . THR A 1 78 ? -8.497 40.529 24.383 1.00 67.50 78 THR A N 1
ATOM 645 C CA . THR A 1 78 ? -9.737 40.147 23.703 1.00 67.50 78 THR A CA 1
ATOM 646 C C . THR A 1 78 ? -10.751 41.293 23.752 1.00 67.50 78 THR A C 1
ATOM 648 O O . THR A 1 78 ? -11.356 41.618 22.735 1.00 67.50 78 THR A O 1
ATOM 651 N N . LYS A 1 79 ? -10.886 41.967 24.903 1.00 76.81 79 LYS A N 1
ATOM 652 C CA . LYS A 1 79 ? -11.736 43.160 25.051 1.00 76.81 79 LYS A CA 1
ATOM 653 C C . LYS A 1 79 ? -11.237 44.343 24.214 1.00 76.81 79 LYS A C 1
ATOM 655 O O . LYS A 1 79 ? -12.048 44.977 23.550 1.00 76.81 79 LYS A O 1
ATOM 660 N N . GLU A 1 80 ? -9.929 44.605 24.187 1.00 71.75 80 GLU A N 1
ATOM 661 C CA . GLU A 1 80 ? -9.320 45.671 23.372 1.00 71.75 80 GLU A CA 1
ATOM 662 C C . GLU A 1 80 ? -9.573 45.451 21.868 1.00 71.75 80 GLU A C 1
ATOM 664 O O . GLU A 1 80 ? -9.973 46.383 21.169 1.00 71.75 80 GLU A O 1
ATOM 669 N N . ILE A 1 81 ? -9.436 44.210 21.385 1.00 65.19 81 ILE A N 1
ATOM 670 C CA . ILE A 1 81 ? -9.738 43.825 19.996 1.00 65.19 81 ILE A CA 1
ATOM 671 C C . ILE A 1 81 ? -11.226 44.018 19.683 1.00 65.19 81 ILE A C 1
ATOM 673 O O . ILE A 1 81 ? -11.563 44.565 18.633 1.00 65.19 81 ILE A O 1
ATOM 677 N N . CYS A 1 82 ? -12.120 43.588 20.580 1.00 65.69 82 CYS A N 1
ATOM 678 C CA . CYS A 1 82 ? -13.562 43.741 20.388 1.00 65.69 82 CYS A CA 1
ATOM 679 C C . CYS A 1 82 ? -13.982 45.217 20.325 1.00 65.69 82 CYS A C 1
ATOM 681 O O . CYS A 1 82 ? -14.661 45.596 19.374 1.00 65.69 82 CYS A O 1
ATOM 683 N N . CYS A 1 83 ? -13.522 46.059 21.258 1.00 67.19 83 CYS A N 1
ATOM 684 C CA . CYS A 1 83 ? -13.844 47.491 21.260 1.00 67.19 83 CYS A CA 1
ATOM 685 C C . CYS A 1 83 ? -13.342 48.200 19.990 1.00 67.19 83 CYS A C 1
ATOM 687 O O . CYS A 1 83 ? -14.084 48.946 19.360 1.00 67.19 83 CYS A O 1
ATOM 689 N N . ARG A 1 84 ? -12.111 47.915 19.542 1.00 64.06 84 ARG A N 1
ATOM 690 C CA . ARG A 1 84 ? -11.541 48.531 18.327 1.00 64.06 84 ARG A CA 1
ATOM 691 C C . ARG A 1 84 ? -12.228 48.074 17.037 1.00 64.06 84 ARG A C 1
ATOM 693 O O . ARG A 1 84 ? -12.286 48.830 16.068 1.00 64.06 84 ARG A O 1
ATOM 700 N N . ARG A 1 85 ? -12.759 46.846 17.009 1.00 60.66 85 ARG A N 1
ATOM 701 C CA . ARG A 1 85 ? -13.544 46.321 15.880 1.00 60.66 85 ARG A CA 1
ATOM 702 C C . ARG A 1 85 ? -14.886 47.044 15.734 1.00 60.66 85 ARG A C 1
ATOM 704 O O . ARG A 1 85 ? -15.327 47.253 14.607 1.00 60.66 85 ARG A O 1
ATOM 711 N N . GLU A 1 86 ? -15.513 47.426 16.844 1.00 62.16 86 GLU A N 1
ATOM 712 C CA . GLU A 1 86 ? -16.770 48.189 16.855 1.00 62.16 86 GLU A CA 1
ATOM 713 C C . GLU A 1 86 ? -16.578 49.644 16.392 1.00 62.16 86 GLU A C 1
ATOM 715 O O . GLU A 1 86 ? -17.463 50.203 15.751 1.00 62.16 86 GLU A O 1
ATOM 720 N N . GLU A 1 87 ? -15.396 50.226 16.616 1.00 64.75 87 GLU A N 1
ATOM 721 C CA . GLU A 1 87 ? -15.045 51.596 16.204 1.00 64.75 87 GLU A CA 1
ATOM 722 C C . GLU A 1 87 ? -14.612 51.730 14.721 1.00 64.75 87 GLU A C 1
ATOM 724 O O . GLU A 1 87 ? -14.325 52.838 14.274 1.00 64.75 87 GLU A O 1
ATOM 729 N N . GLN A 1 88 ? -14.542 50.631 13.947 1.00 56.47 88 GLN A N 1
ATOM 730 C CA . GLN A 1 88 ? -14.045 50.570 12.549 1.00 56.47 88 GLN A CA 1
ATOM 731 C C . GLN A 1 88 ? -12.668 51.229 12.302 1.00 56.47 88 GLN A C 1
ATOM 733 O O . GLN A 1 88 ? -12.328 51.563 11.169 1.00 56.47 88 GLN A O 1
ATOM 738 N N . ASN A 1 89 ? -11.843 51.385 13.338 1.00 57.22 89 ASN A N 1
ATOM 739 C CA . ASN A 1 89 ? -10.602 52.161 13.279 1.00 57.22 89 ASN A CA 1
ATOM 740 C C . ASN A 1 89 ? -9.366 51.269 13.498 1.00 57.22 89 ASN A C 1
ATOM 742 O O . ASN A 1 89 ? -8.581 51.484 14.419 1.00 57.22 89 ASN A O 1
ATOM 746 N N . PHE A 1 90 ? -9.236 50.212 12.688 1.00 57.38 90 PHE A N 1
ATOM 747 C CA . PHE A 1 90 ? -8.092 49.295 12.730 1.00 57.38 90 PHE A CA 1
ATOM 748 C C . PHE A 1 90 ? -7.034 49.740 11.713 1.00 57.38 90 PHE A C 1
ATOM 750 O O . PHE A 1 90 ? -7.172 49.494 10.515 1.00 57.38 90 PHE A O 1
ATOM 757 N N . LEU A 1 91 ? -5.986 50.414 12.190 1.00 63.59 91 LEU A N 1
ATOM 758 C CA . LEU A 1 91 ? -4.825 50.792 11.380 1.00 63.59 91 LEU A CA 1
ATOM 759 C C . LEU A 1 91 ? -3.756 49.686 11.428 1.00 63.59 91 LEU A C 1
ATOM 761 O O . LEU A 1 91 ? -3.695 48.903 12.375 1.00 63.59 91 LEU A O 1
ATOM 765 N N . GLU A 1 92 ? -2.871 49.639 10.432 1.00 56.28 92 GLU A N 1
ATOM 766 C CA . GLU A 1 92 ? -1.774 48.654 10.355 1.00 56.28 92 GLU A CA 1
ATOM 767 C C . GLU A 1 92 ? -0.853 48.712 11.596 1.00 56.28 92 GLU A C 1
ATOM 769 O O . GLU A 1 92 ? -0.487 47.680 12.156 1.00 56.28 92 GLU A O 1
ATOM 774 N N . ASN A 1 93 ? -0.633 49.914 12.143 1.00 61.09 93 ASN A N 1
ATOM 775 C CA . ASN A 1 93 ? 0.114 50.129 13.390 1.00 61.09 93 ASN A CA 1
ATOM 776 C C . ASN A 1 93 ? -0.550 49.501 14.635 1.00 61.09 93 ASN A C 1
ATOM 778 O O . ASN A 1 93 ? 0.141 49.156 15.594 1.00 61.09 93 ASN A O 1
ATOM 782 N N . ASP A 1 94 ? -1.879 49.343 14.653 1.00 59.78 94 ASP A N 1
ATOM 783 C CA . ASP A 1 94 ? -2.572 48.684 15.768 1.00 59.78 94 ASP A CA 1
ATOM 784 C C . ASP A 1 94 ? -2.343 47.165 15.741 1.00 59.78 94 ASP A C 1
ATOM 786 O O . ASP A 1 94 ? -2.252 46.535 16.797 1.00 59.78 94 ASP A O 1
ATOM 790 N N . ILE A 1 95 ? -2.197 46.577 14.547 1.00 60.03 95 ILE A N 1
ATOM 791 C CA . ILE A 1 95 ? -1.895 45.150 14.374 1.00 60.03 95 ILE A CA 1
ATOM 792 C C . ILE A 1 95 ? -0.498 44.841 14.904 1.00 60.03 95 ILE A C 1
ATOM 794 O O . ILE A 1 95 ? -0.328 43.872 15.646 1.00 60.03 95 ILE A O 1
ATOM 798 N N . ASP A 1 96 ? 0.493 45.660 14.563 1.00 66.44 96 ASP A N 1
ATOM 799 C CA . ASP A 1 96 ? 1.869 45.421 14.996 1.00 66.44 96 ASP A CA 1
ATOM 800 C C . ASP A 1 96 ? 2.031 45.616 16.507 1.00 66.44 96 ASP A C 1
ATOM 802 O O . ASP A 1 96 ? 2.632 44.775 17.176 1.00 66.44 96 ASP A O 1
ATOM 806 N N . ARG A 1 97 ? 1.342 46.602 17.091 1.00 72.44 97 ARG A N 1
ATOM 807 C CA . ARG A 1 97 ? 1.272 46.771 18.549 1.00 72.44 97 ARG A CA 1
ATOM 808 C C . ARG A 1 97 ? 0.585 45.595 19.259 1.00 72.44 97 ARG A C 1
ATOM 810 O O . ARG A 1 97 ? 0.992 45.205 20.354 1.00 72.44 97 ARG A O 1
ATOM 817 N N . LEU A 1 98 ? -0.475 45.027 18.678 1.00 66.25 98 LEU A N 1
ATOM 818 C CA . LEU A 1 98 ? -1.142 43.842 19.233 1.00 66.25 98 LEU A CA 1
ATOM 819 C C . LEU A 1 98 ? -0.257 42.592 19.132 1.00 66.25 98 LEU A C 1
ATOM 821 O O . LEU A 1 98 ? -0.241 41.793 20.069 1.00 66.25 98 LEU A O 1
ATOM 825 N N . LYS A 1 99 ? 0.508 42.441 18.043 1.00 64.50 99 LYS A N 1
ATOM 826 C CA . LYS A 1 99 ? 1.507 41.371 17.898 1.00 64.50 99 LYS A CA 1
ATOM 827 C C . LYS A 1 99 ? 2.614 41.493 18.943 1.00 64.50 99 LYS A C 1
ATOM 829 O O . LYS A 1 99 ? 2.958 40.487 19.554 1.00 64.50 99 LYS A O 1
ATOM 834 N N . GLU A 1 100 ? 3.124 42.697 19.200 1.00 73.50 100 GLU A N 1
ATOM 835 C CA . GLU A 1 100 ? 4.117 42.933 20.258 1.00 73.50 100 GLU A CA 1
ATOM 836 C C . GLU A 1 100 ? 3.578 42.531 21.637 1.00 73.50 100 GLU A C 1
ATOM 838 O O . GLU A 1 100 ? 4.209 41.740 22.336 1.00 73.50 100 GLU A O 1
ATOM 843 N N . LYS A 1 101 ? 2.361 42.965 21.994 1.00 71.38 101 LYS A N 1
ATOM 844 C CA . LYS A 1 101 ? 1.707 42.561 23.253 1.00 71.38 101 LYS A CA 1
ATOM 845 C C . LYS A 1 101 ? 1.518 41.043 23.360 1.00 71.38 101 LYS A C 1
ATOM 847 O O . LYS A 1 101 ? 1.665 40.478 24.445 1.00 71.38 101 LYS A O 1
ATOM 852 N N . LEU A 1 102 ? 1.169 40.378 22.257 1.00 66.31 102 LEU A N 1
ATOM 853 C CA . LEU A 1 102 ? 0.997 38.926 22.224 1.00 66.31 102 LEU A CA 1
ATOM 854 C C . LEU A 1 102 ? 2.338 38.200 22.414 1.00 66.31 102 LEU A C 1
ATOM 856 O O . LEU A 1 102 ? 2.399 37.240 23.182 1.00 66.31 102 LEU A O 1
ATOM 860 N N . ASN A 1 103 ? 3.408 38.698 21.790 1.00 65.06 103 ASN A N 1
ATOM 861 C CA . ASN A 1 103 ? 4.762 38.170 21.947 1.00 65.06 103 ASN A CA 1
ATOM 862 C C . ASN A 1 103 ? 5.283 38.358 23.381 1.00 65.06 103 ASN A C 1
ATOM 864 O O . ASN A 1 103 ? 5.817 37.414 23.956 1.00 65.06 103 ASN A O 1
ATOM 868 N N . GLU A 1 104 ? 5.048 39.512 24.014 1.00 71.06 104 GLU A N 1
ATOM 869 C CA . GLU A 1 104 ? 5.413 39.728 25.423 1.00 71.06 104 GLU A CA 1
ATOM 870 C C . GLU A 1 104 ? 4.701 38.749 26.369 1.00 71.06 104 GLU A C 1
ATOM 872 O O . GLU A 1 104 ? 5.291 38.241 27.328 1.00 71.06 104 GLU A O 1
ATOM 877 N N . ILE A 1 105 ? 3.419 38.463 26.120 1.00 62.28 105 ILE A N 1
ATOM 878 C CA . ILE A 1 105 ? 2.674 37.462 26.893 1.00 62.28 105 ILE A CA 1
ATOM 879 C C . ILE A 1 105 ? 3.232 36.065 26.631 1.00 62.28 105 ILE A C 1
ATOM 881 O O . ILE A 1 105 ? 3.404 35.297 27.577 1.00 62.28 105 ILE A O 1
ATOM 885 N N . GLN A 1 106 ? 3.557 35.743 25.380 1.00 59.38 106 GLN A N 1
ATOM 886 C CA . GLN A 1 106 ? 4.154 34.464 25.012 1.00 59.38 106 GLN A CA 1
ATOM 887 C C . GLN A 1 106 ? 5.497 34.242 25.725 1.00 59.38 106 GLN A C 1
ATOM 889 O O . GLN A 1 106 ? 5.706 33.177 26.308 1.00 59.38 106 GLN A O 1
ATOM 894 N N . GLU A 1 107 ? 6.369 35.248 25.768 1.00 66.44 107 GLU A N 1
ATOM 895 C CA . GLU A 1 107 ? 7.646 35.180 26.486 1.00 66.44 107 GLU A CA 1
ATOM 896 C C . GLU A 1 107 ? 7.451 35.042 28.001 1.00 66.44 107 GLU A C 1
ATOM 898 O O . GLU A 1 107 ? 8.112 34.224 28.646 1.00 66.44 107 GLU A O 1
ATOM 903 N N . ARG A 1 108 ? 6.495 35.772 28.590 1.00 64.19 108 ARG A N 1
ATOM 904 C CA . ARG A 1 108 ? 6.159 35.641 30.020 1.00 64.19 108 ARG A CA 1
ATOM 905 C C . ARG A 1 108 ? 5.612 34.259 30.360 1.00 64.19 108 ARG A C 1
ATOM 907 O O . ARG A 1 108 ? 5.958 33.719 31.411 1.00 64.19 108 ARG A O 1
ATOM 914 N N . ILE A 1 109 ? 4.786 33.677 29.488 1.00 58.66 109 ILE A N 1
ATOM 915 C CA . ILE A 1 109 ? 4.284 32.306 29.635 1.00 58.66 109 ILE A CA 1
ATOM 916 C C . ILE A 1 109 ? 5.452 31.318 29.569 1.00 58.66 109 ILE 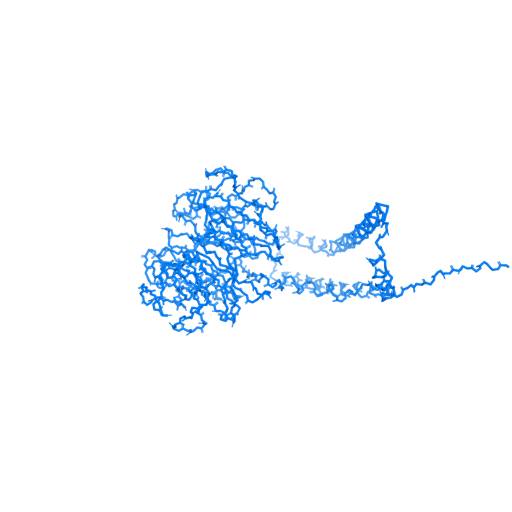A C 1
ATOM 918 O O . ILE A 1 109 ? 5.565 30.467 30.448 1.00 58.66 109 ILE A O 1
ATOM 922 N N . GLN A 1 110 ? 6.363 31.460 28.601 1.00 57.00 110 GLN A N 1
ATOM 923 C CA . GLN A 1 110 ? 7.537 30.588 28.475 1.00 57.00 110 GLN A CA 1
ATOM 924 C C . GLN A 1 110 ? 8.460 30.664 29.701 1.00 57.00 110 GLN A C 1
ATOM 926 O O . GLN A 1 110 ? 8.830 29.629 30.258 1.00 57.00 110 GLN A O 1
ATOM 931 N N . GLN A 1 111 ? 8.777 31.868 30.187 1.00 62.72 111 GLN A N 1
ATOM 932 C CA . GLN A 1 111 ? 9.586 32.047 31.399 1.00 62.72 111 GLN A CA 1
ATOM 933 C C . GLN A 1 111 ? 8.899 31.500 32.657 1.00 62.72 111 GLN A C 1
ATOM 935 O O . GLN A 1 111 ? 9.563 31.003 33.567 1.00 62.72 111 GLN A O 1
ATOM 940 N N . PHE A 1 112 ? 7.570 31.584 32.727 1.00 59.31 112 PHE A N 1
ATOM 941 C CA . PHE A 1 112 ? 6.800 31.086 33.860 1.00 59.31 112 PHE A CA 1
ATOM 942 C C . PHE A 1 112 ? 6.722 29.557 33.880 1.00 59.31 112 PHE A C 1
ATOM 944 O O . PHE A 1 112 ? 6.935 28.963 34.938 1.00 59.31 112 PHE A O 1
ATOM 951 N N . ILE A 1 113 ? 6.498 28.931 32.718 1.00 54.59 113 ILE A N 1
ATOM 952 C CA . ILE A 1 113 ? 6.546 27.472 32.554 1.00 54.59 113 ILE A CA 1
ATOM 953 C C . ILE A 1 113 ? 7.884 26.949 33.077 1.00 54.59 113 ILE A C 1
ATOM 955 O O . ILE A 1 113 ? 7.878 26.062 33.920 1.00 54.59 113 ILE A O 1
ATOM 959 N N . LEU A 1 114 ? 9.000 27.582 32.691 1.00 53.34 114 LEU A N 1
ATOM 960 C CA . LEU A 1 114 ? 10.351 27.224 33.143 1.00 53.34 114 LEU A CA 1
ATOM 961 C C . LEU A 1 114 ? 10.561 27.381 34.664 1.00 53.34 114 LEU A C 1
ATOM 963 O O . LEU A 1 114 ? 11.329 26.629 35.270 1.00 53.34 114 LEU A O 1
ATOM 967 N N . LYS A 1 115 ? 9.896 28.353 35.302 1.00 54.03 115 LYS A N 1
ATOM 968 C CA . LYS A 1 115 ? 10.088 28.689 36.724 1.00 54.03 115 LYS A CA 1
ATOM 969 C C . LYS A 1 115 ? 9.278 27.798 37.673 1.00 54.03 115 LYS A C 1
ATOM 971 O O . LYS A 1 115 ? 9.788 27.462 38.741 1.00 54.03 115 LYS A O 1
ATOM 976 N N . ASP A 1 116 ? 8.062 27.400 37.295 1.00 51.81 116 ASP A N 1
ATOM 977 C CA . ASP A 1 116 ? 7.239 26.462 38.080 1.00 51.81 116 ASP A CA 1
ATOM 978 C C . ASP A 1 116 ? 7.731 25.010 37.932 1.00 51.81 116 ASP A C 1
ATOM 980 O O . ASP A 1 116 ? 7.752 24.284 38.928 1.00 51.81 116 ASP A O 1
ATOM 984 N N . THR A 1 117 ? 8.244 24.601 36.759 1.00 48.16 117 THR A N 1
ATOM 985 C CA . THR A 1 117 ? 8.917 23.292 36.618 1.00 48.16 117 THR A CA 1
ATOM 986 C C . THR A 1 117 ? 10.134 23.172 37.530 1.00 48.16 117 THR A C 1
ATOM 988 O O . THR A 1 117 ? 10.328 22.124 38.129 1.00 48.16 117 THR A O 1
ATOM 991 N N . ASN A 1 118 ? 10.910 24.244 37.727 1.00 42.34 118 ASN A N 1
ATOM 992 C CA . ASN A 1 118 ? 12.095 24.209 38.593 1.00 42.34 118 ASN A CA 1
ATOM 993 C C . ASN A 1 118 ? 11.784 24.228 40.098 1.00 42.34 118 ASN A C 1
ATOM 995 O O . ASN A 1 118 ? 12.608 23.782 40.894 1.00 42.34 118 ASN A O 1
ATOM 999 N N . LYS A 1 119 ? 10.610 24.719 40.517 1.00 43.94 119 LYS A N 1
ATOM 1000 C CA . LYS A 1 119 ? 10.215 24.740 41.937 1.00 43.94 119 LYS A CA 1
ATOM 1001 C C . LYS A 1 119 ? 9.720 23.385 42.448 1.00 43.94 119 LYS A C 1
ATOM 1003 O O . LYS A 1 119 ? 9.922 23.085 43.620 1.00 43.94 119 LYS A O 1
ATOM 1008 N N . ASN A 1 120 ? 9.138 22.563 41.575 1.00 41.41 120 ASN A N 1
ATOM 1009 C CA . ASN A 1 120 ? 8.657 21.221 41.920 1.00 41.41 120 ASN A CA 1
ATOM 1010 C C . ASN A 1 120 ? 9.739 20.127 41.805 1.00 41.41 120 ASN A C 1
ATOM 1012 O O . ASN A 1 120 ? 9.478 18.986 42.159 1.00 41.41 120 ASN A O 1
ATOM 1016 N N . ILE A 1 121 ? 10.957 20.469 41.363 1.00 36.78 121 ILE A N 1
ATOM 1017 C CA . ILE A 1 121 ? 12.116 19.554 41.296 1.00 36.78 121 ILE A CA 1
ATOM 1018 C C . ILE A 1 121 ? 12.818 19.394 42.666 1.00 36.78 121 ILE A C 1
ATOM 1020 O O . ILE A 1 121 ? 13.646 18.505 42.834 1.00 36.78 121 ILE A O 1
ATOM 1024 N N . LEU A 1 122 ? 12.493 20.218 43.673 1.00 32.16 122 LEU A N 1
ATOM 1025 C CA . LEU A 1 122 ? 13.233 20.277 44.948 1.00 32.16 122 LEU A CA 1
ATOM 1026 C C . LEU A 1 122 ? 12.482 19.744 46.183 1.00 32.16 122 LEU A C 1
ATOM 1028 O O . LEU A 1 122 ? 12.960 19.938 47.299 1.00 32.16 122 LEU A O 1
ATOM 1032 N N . VAL A 1 123 ? 11.348 19.057 46.021 1.00 31.45 123 VAL A N 1
ATOM 1033 C CA . VAL A 1 123 ? 10.675 18.374 47.141 1.00 31.45 123 VAL A CA 1
ATOM 1034 C C . VAL A 1 123 ? 10.848 16.863 46.985 1.00 31.45 123 VAL A C 1
ATOM 1036 O O . VAL A 1 123 ? 10.219 16.250 46.132 1.00 31.45 123 VAL A O 1
ATOM 1039 N N . ASP A 1 124 ? 11.746 16.322 47.809 1.00 30.66 124 ASP A N 1
ATOM 1040 C CA . ASP A 1 124 ? 12.059 14.907 48.049 1.00 30.66 124 ASP A CA 1
ATOM 1041 C C . ASP A 1 124 ? 12.339 14.022 46.824 1.00 30.66 124 ASP A C 1
ATOM 1043 O O . ASP A 1 124 ? 11.511 13.264 46.317 1.00 30.66 124 ASP A O 1
ATOM 1047 N N . ASN A 1 125 ? 13.616 14.049 46.441 1.00 30.34 125 ASN A N 1
ATOM 1048 C CA . ASN A 1 125 ? 14.281 12.940 45.777 1.00 30.34 125 ASN A CA 1
ATOM 1049 C C . ASN A 1 125 ? 14.280 11.707 46.697 1.00 30.34 125 ASN A C 1
ATOM 1051 O O . ASN A 1 125 ? 15.111 11.602 47.592 1.00 30.34 125 ASN A O 1
ATOM 1055 N N . ASP A 1 126 ? 13.403 10.752 46.405 1.00 32.16 126 ASP A N 1
ATOM 1056 C CA . ASP A 1 126 ? 13.821 9.359 46.261 1.00 32.16 126 ASP A CA 1
ATOM 1057 C C . ASP A 1 126 ? 13.029 8.702 45.115 1.00 32.16 126 ASP A C 1
ATOM 1059 O O . ASP A 1 126 ? 11.893 8.253 45.251 1.00 32.16 126 ASP A O 1
ATOM 1063 N N . GLN A 1 127 ? 13.702 8.687 43.958 1.00 39.56 127 GLN A N 1
ATOM 1064 C CA . GLN A 1 127 ? 13.476 7.871 42.761 1.00 39.56 127 GLN A CA 1
ATOM 1065 C C . GLN A 1 127 ? 12.172 8.041 41.967 1.00 39.56 127 GLN A C 1
ATOM 1067 O O . GLN A 1 127 ? 11.439 7.079 41.762 1.00 39.56 127 GLN A O 1
ATOM 1072 N N . ILE A 1 128 ? 12.006 9.200 41.322 1.00 33.12 128 ILE A N 1
ATOM 1073 C CA . ILE A 1 128 ? 11.608 9.246 39.902 1.00 33.12 128 ILE A CA 1
ATOM 1074 C C . ILE A 1 128 ? 12.463 10.325 39.225 1.00 33.12 128 ILE A C 1
ATOM 1076 O O . ILE A 1 128 ? 12.352 11.505 39.538 1.00 33.12 128 ILE A O 1
ATOM 1080 N N . ASP A 1 129 ? 13.349 9.915 38.317 1.00 33.44 129 ASP A N 1
ATOM 1081 C CA . ASP A 1 129 ? 14.191 10.822 37.533 1.00 33.44 129 ASP A CA 1
ATOM 1082 C C . ASP A 1 129 ? 13.346 11.518 36.452 1.00 33.44 129 ASP A C 1
ATOM 1084 O O . ASP A 1 129 ? 13.137 11.005 35.351 1.00 33.44 129 ASP A O 1
ATOM 1088 N N . TRP A 1 130 ? 12.812 12.692 36.786 1.00 30.83 130 TRP A N 1
ATOM 1089 C CA . TRP A 1 130 ? 11.973 13.502 35.898 1.00 30.83 130 TRP A CA 1
ATOM 1090 C C . TRP A 1 130 ? 12.742 14.145 34.730 1.00 30.83 130 TRP A C 1
ATOM 1092 O O . TRP A 1 130 ? 12.106 14.622 33.786 1.00 30.83 130 TRP A O 1
ATOM 1102 N N . ASN A 1 131 ? 14.082 14.075 34.694 1.00 29.00 131 ASN A N 1
ATOM 1103 C CA . ASN A 1 131 ? 14.842 14.453 33.491 1.00 29.00 131 ASN A CA 1
ATOM 1104 C C . ASN A 1 131 ? 14.545 13.515 32.311 1.00 29.00 131 ASN A C 1
ATOM 1106 O O . ASN A 1 131 ? 14.717 13.900 31.153 1.00 29.00 131 ASN A O 1
ATOM 1110 N N . ARG A 1 132 ? 14.003 12.321 32.583 1.00 31.64 132 ARG A N 1
ATOM 1111 C CA . ARG A 1 132 ? 13.477 11.418 31.556 1.00 31.64 132 ARG A CA 1
ATOM 1112 C C . ARG A 1 132 ? 12.157 11.893 30.941 1.00 31.64 132 ARG A C 1
ATOM 1114 O O . ARG A 1 132 ? 11.850 11.471 29.837 1.00 31.64 132 ARG A O 1
ATOM 1121 N N . LEU A 1 133 ? 11.401 12.787 31.590 1.00 28.67 133 LEU A N 1
ATOM 1122 C CA . LEU A 1 133 ? 10.088 13.259 31.115 1.00 28.67 133 LEU A CA 1
ATOM 1123 C C . LEU A 1 133 ? 10.148 14.518 30.241 1.00 28.67 133 LEU A C 1
ATOM 1125 O O . LEU A 1 133 ? 9.331 14.657 29.332 1.00 28.67 133 LEU A O 1
ATOM 1129 N N . ILE A 1 134 ? 11.167 15.367 30.398 1.00 27.67 134 ILE A N 1
ATOM 1130 C CA . ILE A 1 134 ? 11.456 16.438 29.421 1.00 27.67 134 ILE A CA 1
ATOM 1131 C C . ILE A 1 134 ? 11.987 15.840 28.100 1.00 27.67 134 ILE A C 1
ATOM 1133 O O . ILE A 1 134 ? 11.808 16.421 27.030 1.00 27.67 134 ILE A O 1
ATOM 1137 N N . TYR A 1 135 ? 12.516 14.614 28.139 1.00 29.70 135 TYR A N 1
ATOM 1138 C CA . TYR A 1 135 ? 12.876 13.841 26.948 1.00 29.70 135 TYR A CA 1
ATOM 1139 C C . TYR A 1 135 ? 11.672 13.260 26.173 1.00 29.70 135 TYR A C 1
ATOM 1141 O O . TYR A 1 135 ? 11.830 12.887 25.011 1.00 29.70 135 TYR A O 1
ATOM 1149 N N . ILE A 1 136 ? 10.451 13.254 26.730 1.00 31.31 136 ILE A N 1
ATOM 1150 C CA . ILE A 1 136 ? 9.291 12.592 26.094 1.00 31.31 136 ILE A CA 1
ATOM 1151 C C . ILE A 1 136 ? 8.629 13.450 25.002 1.00 31.31 136 ILE A C 1
ATOM 1153 O O . ILE A 1 136 ? 8.106 12.901 24.031 1.00 31.31 136 ILE A O 1
ATOM 1157 N N . GLN A 1 137 ? 8.722 14.786 25.050 1.00 27.95 137 GLN A N 1
ATOM 1158 C CA . GLN A 1 137 ? 8.311 15.609 23.896 1.00 27.95 137 GLN A CA 1
ATOM 1159 C C . GLN A 1 137 ? 9.286 15.485 22.710 1.00 27.95 137 GLN A C 1
ATOM 1161 O O . GLN A 1 137 ? 8.882 15.681 21.564 1.00 27.95 137 GLN A O 1
ATOM 1166 N N . GLY A 1 138 ? 10.538 15.086 22.968 1.00 30.48 138 GLY A N 1
ATOM 1167 C CA . GLY A 1 138 ? 11.510 14.714 21.937 1.00 30.48 138 GLY A CA 1
ATOM 1168 C C . GLY A 1 138 ? 11.335 13.283 21.412 1.00 30.48 138 GLY A C 1
ATOM 1169 O O . GLY A 1 138 ? 11.586 13.032 20.234 1.00 30.48 138 GLY A O 1
ATOM 1170 N N . GLU A 1 139 ? 10.852 12.348 22.238 1.00 34.53 139 GLU A N 1
ATOM 1171 C CA . GLU A 1 139 ? 10.668 10.943 21.844 1.00 34.53 139 GLU A CA 1
ATOM 1172 C C . GLU A 1 139 ? 9.386 10.652 21.049 1.00 34.53 139 GLU A C 1
ATOM 1174 O O . GLU A 1 139 ? 9.366 9.686 20.290 1.00 34.53 139 GLU A O 1
ATOM 1179 N N . GLN A 1 140 ? 8.350 11.501 21.078 1.00 38.34 140 GLN A N 1
ATOM 1180 C CA . GLN A 1 140 ? 7.179 11.302 20.195 1.00 38.34 140 GLN A CA 1
ATOM 1181 C C . GLN A 1 140 ? 7.484 11.496 18.691 1.00 38.34 140 GLN A C 1
ATOM 1183 O O . GLN A 1 140 ? 6.665 11.179 17.821 1.00 38.34 140 GLN A O 1
ATOM 1188 N N . GLN A 1 141 ? 8.688 11.977 18.368 1.00 39.16 141 GLN A N 1
ATOM 1189 C CA . GLN A 1 141 ? 9.260 12.023 17.018 1.00 39.16 141 GLN A CA 1
ATOM 1190 C C . GLN A 1 141 ? 10.165 10.813 16.696 1.00 39.16 141 GLN A C 1
ATOM 1192 O O . GLN A 1 141 ? 10.566 10.661 15.540 1.00 39.16 141 GLN A O 1
ATOM 1197 N N . ASN A 1 142 ? 10.444 9.948 17.681 1.00 40.31 142 ASN A N 1
ATOM 1198 C CA . ASN A 1 142 ? 11.425 8.859 17.632 1.00 40.31 142 ASN A CA 1
ATOM 1199 C C . ASN A 1 142 ? 10.811 7.479 17.948 1.00 40.31 142 ASN A C 1
ATOM 1201 O O . ASN A 1 142 ? 11.480 6.636 18.540 1.00 40.31 142 ASN A O 1
ATOM 1205 N N . SER A 1 143 ? 9.567 7.195 17.531 1.00 50.09 143 SER A N 1
ATOM 1206 C CA . SER A 1 143 ? 9.170 5.782 17.428 1.00 50.09 143 SER A CA 1
ATOM 1207 C C . SER A 1 143 ? 10.105 5.112 16.413 1.00 50.09 143 SER A C 1
ATOM 1209 O O . SER A 1 143 ? 10.215 5.605 15.281 1.00 50.09 143 SER A O 1
ATOM 1211 N N . PRO A 1 144 ? 10.780 4.006 16.769 1.00 50.94 144 PRO A N 1
ATOM 1212 C CA . PRO A 1 144 ? 11.635 3.301 15.824 1.00 50.94 144 PRO A CA 1
ATOM 1213 C C . PRO A 1 144 ? 10.807 2.717 14.672 1.00 50.94 144 PRO A C 1
ATOM 1215 O O . PRO A 1 144 ? 11.304 2.589 13.559 1.00 50.94 144 PRO A O 1
ATOM 1218 N N . PHE A 1 145 ? 9.519 2.446 14.881 1.00 49.81 145 PHE A N 1
ATOM 1219 C CA . PHE A 1 145 ? 8.645 1.889 13.854 1.00 49.81 145 PHE A CA 1
ATOM 1220 C C . PHE A 1 145 ? 8.108 2.937 12.877 1.00 49.81 145 PHE A C 1
ATOM 1222 O O . PHE A 1 145 ? 7.922 2.640 11.698 1.00 49.81 145 PHE A O 1
ATOM 1229 N N . LEU A 1 146 ? 7.869 4.173 13.334 1.00 54.34 146 LEU A N 1
ATOM 1230 C CA . LEU A 1 146 ? 7.184 5.187 12.533 1.00 54.34 146 LEU A CA 1
ATOM 1231 C C . LEU A 1 146 ? 7.732 6.599 12.758 1.00 54.34 146 LEU A C 1
ATOM 1233 O O . LEU A 1 146 ? 7.422 7.263 13.746 1.00 54.34 146 LEU A O 1
ATOM 1237 N N . ARG A 1 147 ? 8.412 7.133 11.738 1.00 56.53 147 ARG A N 1
ATOM 1238 C CA . ARG A 1 147 ? 8.604 8.580 11.583 1.00 56.53 147 ARG A CA 1
ATOM 1239 C C . ARG A 1 147 ? 7.696 9.068 10.463 1.00 56.53 147 ARG A C 1
ATOM 1241 O O . ARG A 1 147 ? 7.994 8.877 9.290 1.00 56.53 147 ARG A O 1
ATOM 1248 N N . ARG A 1 148 ? 6.550 9.638 10.832 1.00 68.19 148 ARG A N 1
ATOM 1249 C CA . ARG A 1 148 ? 5.565 10.149 9.868 1.00 68.19 148 ARG A CA 1
ATOM 1250 C C . ARG A 1 148 ? 5.894 11.573 9.475 1.00 68.19 148 ARG A C 1
ATOM 1252 O O . ARG A 1 148 ? 6.328 12.347 10.325 1.00 68.19 148 ARG A O 1
ATOM 1259 N N . VAL A 1 149 ? 5.645 11.923 8.223 1.00 74.62 149 VAL A N 1
ATOM 1260 C CA . VAL A 1 149 ? 5.900 13.276 7.733 1.00 74.62 149 VAL A CA 1
ATOM 1261 C C . VAL A 1 149 ? 4.830 14.224 8.260 1.00 74.62 149 VAL A C 1
ATOM 1263 O O . VAL A 1 149 ? 3.636 13.922 8.206 1.00 74.62 149 VAL A O 1
ATOM 1266 N N . ASN A 1 150 ? 5.268 15.363 8.790 1.00 74.69 150 ASN A N 1
ATOM 1267 C CA . ASN A 1 150 ? 4.388 16.486 9.069 1.00 74.69 150 ASN A CA 1
ATOM 1268 C C . ASN A 1 150 ? 4.341 17.371 7.820 1.00 74.69 150 ASN A C 1
ATOM 1270 O O . ASN A 1 150 ? 5.335 18.013 7.485 1.00 74.69 150 ASN A O 1
ATOM 1274 N N . LEU A 1 151 ? 3.224 17.326 7.099 1.00 81.12 151 LEU A N 1
ATOM 1275 C CA . LEU A 1 151 ? 3.006 18.119 5.896 1.00 81.12 151 LEU A CA 1
ATOM 1276 C C . LEU A 1 151 ? 2.062 19.272 6.218 1.00 81.12 151 LEU A C 1
ATOM 1278 O O . LEU A 1 151 ? 1.053 19.097 6.901 1.00 81.12 151 LEU A O 1
ATOM 1282 N N . ASN A 1 152 ? 2.371 20.451 5.688 1.00 78.38 152 ASN A N 1
ATOM 1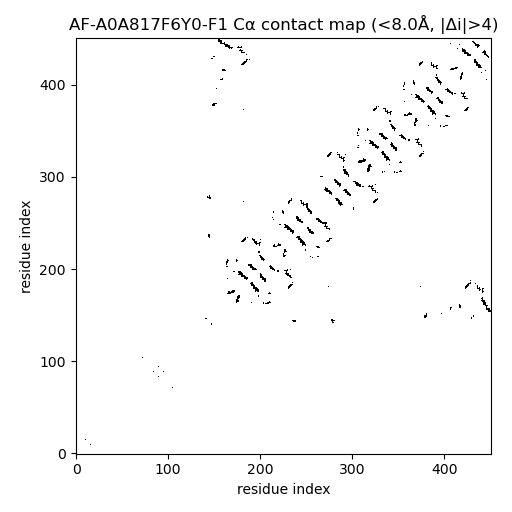283 C CA . ASN A 1 152 ? 1.476 21.592 5.788 1.00 78.38 152 ASN A CA 1
ATOM 1284 C C . ASN A 1 152 ? 0.258 21.364 4.884 1.00 78.38 152 ASN A C 1
ATOM 1286 O O . ASN A 1 152 ? 0.357 20.757 3.818 1.00 78.38 152 ASN A O 1
ATOM 1290 N N . ALA A 1 153 ? -0.898 21.919 5.258 1.00 74.50 153 ALA A N 1
ATOM 1291 C CA . ALA A 1 153 ? -2.128 21.765 4.473 1.00 74.50 153 ALA A CA 1
ATOM 1292 C C . ALA A 1 153 ? -1.997 22.255 3.015 1.00 74.50 153 ALA A C 1
ATOM 1294 O O . ALA A 1 153 ? -2.699 21.755 2.137 1.00 74.50 153 ALA A O 1
ATOM 1295 N N . ASN A 1 154 ? -1.076 23.194 2.771 1.00 80.56 154 ASN A N 1
ATOM 1296 C CA . ASN A 1 154 ? -0.798 23.790 1.466 1.00 80.56 154 ASN A CA 1
ATOM 1297 C C . ASN A 1 154 ? 0.436 23.197 0.769 1.00 80.56 154 ASN A C 1
ATOM 1299 O O . ASN A 1 154 ? 0.882 23.769 -0.224 1.00 80.56 154 ASN A O 1
ATOM 1303 N N . THR A 1 155 ? 1.018 22.101 1.274 1.00 88.12 155 THR A N 1
ATOM 1304 C CA . THR A 1 155 ? 2.156 21.456 0.608 1.00 88.12 155 THR A CA 1
ATOM 1305 C C . THR A 1 155 ? 1.785 21.096 -0.829 1.00 88.12 155 THR A C 1
ATOM 1307 O O . THR A 1 155 ? 0.760 20.460 -1.084 1.00 88.12 155 THR A O 1
ATOM 1310 N N . LYS A 1 156 ? 2.650 21.494 -1.762 1.00 91.94 156 LYS A N 1
ATOM 1311 C CA . LYS A 1 156 ? 2.574 21.146 -3.179 1.00 91.94 156 LYS A CA 1
ATOM 1312 C C . LYS A 1 156 ? 3.778 20.299 -3.559 1.00 91.94 156 LYS A C 1
ATOM 1314 O O . LYS A 1 156 ? 4.784 20.275 -2.855 1.00 91.94 156 LYS A O 1
ATOM 1319 N N . TRP A 1 157 ? 3.664 19.616 -4.689 1.00 95.81 157 TRP A N 1
ATOM 1320 C CA . TRP A 1 157 ? 4.755 18.864 -5.291 1.00 95.81 157 TRP A CA 1
ATOM 1321 C C . TRP A 1 157 ? 4.968 19.346 -6.716 1.00 95.81 157 TRP A C 1
ATOM 1323 O O . TRP A 1 157 ? 4.008 19.696 -7.414 1.00 95.81 157 TRP A O 1
ATOM 1333 N N . PHE A 1 158 ? 6.219 19.300 -7.166 1.00 97.00 158 PHE A N 1
ATOM 1334 C CA . PHE A 1 158 ? 6.516 19.436 -8.584 1.00 97.00 158 PHE A CA 1
ATOM 1335 C C . PHE A 1 158 ? 5.731 18.384 -9.363 1.00 97.00 158 PHE A C 1
ATOM 1337 O O . PHE A 1 158 ? 5.703 17.218 -8.982 1.00 97.00 158 PHE A O 1
ATOM 1344 N N . GLN A 1 159 ? 5.103 18.793 -10.464 1.00 96.31 159 GLN A N 1
ATOM 1345 C CA . GLN A 1 159 ? 4.237 17.905 -11.246 1.00 96.31 159 GLN A CA 1
ATOM 1346 C C . GLN A 1 159 ? 5.015 16.898 -12.097 1.00 96.31 159 GLN A C 1
ATOM 1348 O O . GLN A 1 159 ? 4.478 15.854 -12.455 1.00 96.31 159 GLN A O 1
ATOM 1353 N N . ASN A 1 160 ? 6.279 17.194 -12.406 1.00 97.56 160 ASN A N 1
ATOM 1354 C CA . ASN A 1 160 ? 7.165 16.291 -13.130 1.00 97.56 160 ASN A CA 1
ATOM 1355 C C . ASN A 1 160 ? 7.941 15.423 -12.135 1.00 97.56 160 ASN A C 1
ATOM 1357 O O . ASN A 1 160 ? 8.759 15.928 -11.364 1.00 97.56 160 ASN A O 1
ATOM 1361 N N . GLY A 1 161 ? 7.693 14.118 -12.177 1.00 96.94 161 GLY A N 1
ATOM 1362 C CA . GLY A 1 161 ? 8.410 13.126 -11.395 1.00 96.94 161 GLY A CA 1
ATOM 1363 C C . GLY A 1 161 ? 9.776 12.785 -11.985 1.00 96.94 161 GLY A C 1
ATOM 1364 O O . GLY A 1 161 ? 10.040 12.956 -13.177 1.00 96.94 161 GLY A O 1
ATOM 1365 N N . VAL A 1 162 ? 10.651 12.263 -11.131 1.00 97.81 162 VAL A N 1
ATOM 1366 C CA . VAL A 1 162 ? 11.938 11.676 -11.516 1.00 97.81 162 VAL A CA 1
ATOM 1367 C C . VAL A 1 162 ? 11.854 10.170 -11.314 1.00 97.81 162 VAL A C 1
ATOM 1369 O O . VAL A 1 162 ? 11.458 9.707 -10.246 1.00 97.81 162 VAL A O 1
ATOM 1372 N N . THR A 1 163 ? 12.236 9.388 -12.323 1.00 98.25 163 THR A N 1
ATOM 1373 C CA . THR A 1 163 ? 12.330 7.929 -12.169 1.00 98.25 163 THR A CA 1
ATOM 1374 C C . THR A 1 163 ? 13.530 7.587 -11.289 1.00 98.25 163 THR A C 1
ATOM 1376 O O . THR A 1 163 ? 14.654 7.948 -11.622 1.00 98.25 163 THR A O 1
ATOM 1379 N N . VAL A 1 164 ? 13.287 6.906 -10.167 1.00 98.31 164 VAL A N 1
ATOM 1380 C CA . VAL A 1 164 ? 14.322 6.543 -9.176 1.00 98.31 164 VAL A CA 1
ATOM 1381 C C . VAL A 1 164 ? 14.614 5.042 -9.118 1.00 98.31 164 VAL A C 1
ATOM 1383 O O . VAL A 1 164 ? 15.615 4.638 -8.537 1.00 98.31 164 VAL A O 1
ATOM 1386 N N . ALA A 1 165 ? 13.761 4.216 -9.727 1.00 98.38 165 ALA A N 1
ATOM 1387 C CA . ALA A 1 165 ? 13.973 2.781 -9.898 1.00 98.38 165 ALA A CA 1
ATOM 1388 C C . ALA A 1 165 ? 13.180 2.269 -11.111 1.00 98.38 165 ALA A C 1
ATOM 1390 O O . ALA A 1 165 ? 12.080 2.756 -11.386 1.00 98.38 165 ALA A O 1
ATOM 1391 N N . GLY A 1 166 ? 13.717 1.270 -11.817 1.00 98.00 166 GLY A N 1
ATOM 1392 C CA . GLY A 1 166 ? 13.096 0.702 -13.018 1.00 98.00 166 GLY A CA 1
ATOM 1393 C C . GLY A 1 166 ? 13.082 1.653 -14.219 1.00 98.00 166 GLY A C 1
ATOM 1394 O O . GLY A 1 166 ? 14.020 2.419 -14.425 1.00 98.00 166 GLY A O 1
ATOM 1395 N N . GLY A 1 167 ? 12.030 1.572 -15.039 1.00 96.00 167 GLY A N 1
ATOM 1396 C CA . GLY A 1 167 ? 11.865 2.393 -16.248 1.00 96.00 167 GLY A CA 1
ATOM 1397 C C . GLY A 1 167 ? 12.643 1.911 -17.480 1.00 96.00 167 GLY A C 1
ATOM 1398 O O . GLY A 1 167 ? 12.554 2.535 -18.531 1.00 96.00 167 GLY A O 1
ATOM 1399 N N . ASN A 1 168 ? 13.353 0.781 -17.388 1.00 96.94 168 ASN A N 1
ATOM 1400 C CA . ASN A 1 168 ? 14.152 0.198 -18.479 1.00 96.94 168 ASN A CA 1
ATOM 1401 C C . ASN A 1 168 ? 13.458 -1.013 -19.133 1.00 96.94 168 ASN A C 1
ATOM 1403 O O . ASN A 1 168 ? 14.091 -2.011 -19.489 1.00 96.94 168 ASN A O 1
ATOM 1407 N N . GLY A 1 169 ? 12.132 -0.931 -19.256 1.00 95.44 169 GLY A N 1
ATOM 1408 C CA . GLY A 1 169 ? 11.283 -2.020 -19.728 1.00 95.44 169 GLY A CA 1
ATOM 1409 C C . GLY A 1 169 ? 10.930 -3.044 -18.646 1.00 95.44 169 GLY A C 1
ATOM 1410 O O . GLY A 1 169 ? 11.454 -3.031 -17.531 1.00 95.44 169 GLY A O 1
ATOM 1411 N N . SER A 1 170 ? 9.996 -3.925 -18.998 1.00 97.25 170 SER A N 1
ATOM 1412 C CA . SER A 1 170 ? 9.534 -5.018 -18.143 1.00 97.25 170 SER A CA 1
ATOM 1413 C C . SER A 1 170 ? 10.521 -6.179 -18.177 1.00 97.25 170 SER A C 1
ATOM 1415 O O . SER A 1 170 ? 10.881 -6.635 -19.261 1.00 97.25 170 SER A O 1
ATOM 1417 N N . GLY A 1 171 ? 10.916 -6.699 -17.017 1.00 97.06 171 GLY A N 1
ATOM 1418 C CA . GLY A 1 171 ? 11.803 -7.859 -16.952 1.00 97.06 171 GLY A CA 1
ATOM 1419 C C . GLY A 1 171 ? 12.398 -8.098 -15.570 1.00 97.06 171 GLY A C 1
ATOM 1420 O O . GLY A 1 171 ? 12.023 -7.444 -14.599 1.00 97.06 171 GLY A O 1
ATOM 1421 N N . SER A 1 172 ? 13.336 -9.042 -15.498 1.00 96.56 172 SER A N 1
ATOM 1422 C CA . SER A 1 172 ? 14.001 -9.486 -14.265 1.00 96.56 172 SER A CA 1
ATOM 1423 C C . SER A 1 172 ? 15.447 -8.991 -14.123 1.00 96.56 172 SER A C 1
ATOM 1425 O O . SER A 1 172 ? 16.102 -9.284 -13.116 1.00 96.56 172 SER A O 1
ATOM 1427 N N . GLY A 1 173 ? 15.954 -8.214 -15.090 1.00 97.19 173 GLY A N 1
ATOM 1428 C CA . GLY A 1 173 ? 17.262 -7.563 -14.999 1.00 97.19 173 GLY A CA 1
ATOM 1429 C C . GLY A 1 173 ? 17.382 -6.650 -13.771 1.00 97.19 173 GLY A C 1
ATOM 1430 O O . GLY A 1 173 ? 16.384 -6.246 -13.177 1.00 97.19 173 GLY A O 1
ATOM 1431 N N . MET A 1 174 ? 18.609 -6.308 -13.366 1.00 96.81 174 MET A N 1
ATOM 1432 C CA . MET A 1 174 ? 18.835 -5.479 -12.168 1.00 96.81 174 MET A CA 1
ATOM 1433 C C . MET A 1 174 ? 18.436 -4.009 -12.359 1.00 96.81 174 MET A C 1
ATOM 1435 O O . MET A 1 174 ? 18.297 -3.289 -11.384 1.00 96.81 174 MET A O 1
ATOM 1439 N N . ASN A 1 175 ? 18.226 -3.544 -13.588 1.00 97.50 175 ASN A N 1
ATOM 1440 C CA . ASN A 1 175 ? 17.652 -2.230 -13.904 1.00 97.50 175 ASN A CA 1
ATOM 1441 C C . ASN A 1 175 ? 16.167 -2.310 -14.325 1.00 97.50 175 ASN A C 1
ATOM 1443 O O . ASN A 1 175 ? 15.598 -1.298 -14.740 1.00 97.50 175 ASN A O 1
ATOM 1447 N N . GLN A 1 176 ? 15.557 -3.497 -14.243 1.00 98.31 176 GLN A N 1
ATOM 1448 C CA . GLN A 1 176 ? 14.190 -3.784 -14.675 1.00 98.31 176 GLN A CA 1
ATOM 1449 C C . GLN A 1 176 ? 13.321 -4.226 -13.500 1.00 98.31 176 GLN A C 1
ATOM 1451 O O . GLN A 1 176 ? 13.805 -4.732 -12.487 1.00 98.31 176 GLN A O 1
ATOM 1456 N N . LEU A 1 177 ? 12.021 -4.018 -13.662 1.00 98.25 177 LEU A N 1
ATOM 1457 C CA . LEU A 1 177 ? 10.983 -4.366 -12.702 1.00 98.25 177 LEU A CA 1
ATOM 1458 C C . LEU A 1 177 ? 9.820 -5.018 -13.457 1.00 98.25 177 LEU A C 1
ATOM 1460 O O . LEU A 1 177 ? 9.651 -4.787 -14.659 1.00 98.25 177 LEU A O 1
ATOM 1464 N N . TYR A 1 178 ? 9.018 -5.825 -12.767 1.00 98.06 178 TYR A N 1
ATOM 1465 C CA . TYR A 1 178 ? 7.836 -6.445 -13.347 1.00 98.06 178 TYR A CA 1
ATOM 1466 C C . TYR A 1 178 ? 6.689 -6.590 -12.339 1.00 98.06 178 TYR A C 1
ATOM 1468 O O . TYR A 1 178 ? 6.783 -7.268 -11.316 1.00 98.06 178 TYR A O 1
ATOM 1476 N N . ASN A 1 179 ? 5.545 -5.994 -12.680 1.00 97.31 179 ASN A N 1
ATOM 1477 C CA . ASN A 1 179 ? 4.296 -6.072 -11.921 1.00 97.31 179 ASN A CA 1
ATOM 1478 C C . ASN A 1 179 ? 4.431 -5.591 -10.461 1.00 97.31 179 ASN A C 1
ATOM 1480 O O . ASN A 1 179 ? 3.992 -6.250 -9.525 1.00 97.31 179 ASN A O 1
ATOM 1484 N N . LEU A 1 180 ? 5.006 -4.405 -10.281 1.00 97.12 180 LEU A N 1
ATOM 1485 C CA . LEU A 1 180 ? 5.217 -3.745 -8.988 1.00 97.12 180 LEU A CA 1
ATOM 1486 C C . LEU A 1 180 ? 3.944 -3.594 -8.143 1.00 97.12 180 LEU A C 1
ATOM 1488 O O . LEU A 1 180 ? 2.893 -3.235 -8.677 1.00 97.12 180 LEU A O 1
ATOM 1492 N N . TRP A 1 181 ? 4.043 -3.775 -6.825 1.00 97.69 181 TRP A N 1
ATOM 1493 C CA . TRP A 1 181 ? 2.935 -3.528 -5.892 1.00 97.69 181 TRP A CA 1
ATOM 1494 C C . TRP A 1 181 ? 3.292 -2.518 -4.802 1.00 97.69 181 TRP A C 1
ATOM 1496 O O . TRP A 1 181 ? 3.197 -1.316 -5.053 1.00 97.69 181 TRP A O 1
ATOM 1506 N N . GLY A 1 182 ? 3.653 -2.972 -3.603 1.00 97.31 182 GLY A N 1
ATOM 1507 C CA . GLY A 1 182 ? 4.063 -2.133 -2.483 1.00 97.31 182 GLY A CA 1
ATOM 1508 C C . GLY A 1 182 ? 5.496 -1.624 -2.597 1.00 97.31 182 GLY A C 1
ATOM 1509 O O . GLY A 1 182 ? 6.331 -2.185 -3.315 1.00 97.31 182 GLY A O 1
ATOM 1510 N N . LEU A 1 183 ? 5.760 -0.526 -1.898 1.00 98.12 183 LEU A N 1
ATOM 1511 C CA . LEU A 1 183 ? 7.092 0.031 -1.716 1.00 98.12 183 LEU A CA 1
ATOM 1512 C C . LEU A 1 183 ? 7.180 0.683 -0.337 1.00 98.12 183 LEU A C 1
ATOM 1514 O O . LEU A 1 183 ? 6.187 1.209 0.164 1.00 98.12 183 LEU A O 1
ATOM 1518 N N . CYS A 1 184 ? 8.382 0.742 0.217 1.00 96.44 184 CYS A N 1
ATOM 1519 C CA . CYS A 1 184 ? 8.697 1.638 1.323 1.00 96.44 184 CYS A CA 1
ATOM 1520 C C . CYS A 1 184 ? 10.038 2.328 1.074 1.00 96.44 184 CYS A C 1
ATOM 1522 O O . CYS A 1 184 ? 10.861 1.864 0.280 1.00 96.44 184 CYS A O 1
ATOM 1524 N N . VAL A 1 185 ? 10.240 3.469 1.726 1.00 95.56 185 VAL A N 1
ATOM 1525 C CA . VAL A 1 185 ? 11.453 4.276 1.581 1.00 95.56 185 VAL A CA 1
ATOM 1526 C C . VAL A 1 185 ? 12.087 4.450 2.948 1.00 95.56 185 VAL A C 1
ATOM 1528 O O . VAL A 1 185 ? 11.399 4.757 3.922 1.00 95.56 185 VAL A O 1
ATOM 1531 N N . ASP A 1 186 ? 13.393 4.221 3.025 1.00 92.44 186 ASP A N 1
ATOM 1532 C CA . ASP A 1 186 ? 14.143 4.429 4.254 1.00 92.44 186 ASP A CA 1
ATOM 1533 C C . ASP A 1 186 ? 14.644 5.870 4.400 1.00 92.44 186 ASP A C 1
ATOM 1535 O O . ASP A 1 186 ? 14.460 6.750 3.557 1.00 92.44 186 ASP A O 1
ATOM 1539 N N . ASP A 1 187 ? 15.311 6.110 5.517 1.00 89.50 187 ASP A N 1
ATOM 1540 C CA . ASP A 1 187 ? 15.779 7.433 5.902 1.00 89.50 187 ASP A CA 1
ATOM 1541 C C . ASP A 1 187 ? 16.937 7.953 5.034 1.00 89.50 187 ASP A C 1
ATOM 1543 O O . ASP A 1 187 ? 17.197 9.155 5.027 1.00 89.50 187 ASP A O 1
ATOM 1547 N N . ASN A 1 188 ? 17.589 7.061 4.283 1.00 91.69 188 ASN A N 1
ATOM 1548 C CA . ASN A 1 188 ? 18.630 7.364 3.305 1.00 91.69 188 ASN A CA 1
ATOM 1549 C C . ASN A 1 188 ? 18.059 7.475 1.880 1.00 91.69 188 ASN A C 1
ATOM 1551 O O . ASN A 1 188 ? 18.817 7.455 0.908 1.00 91.69 188 ASN A O 1
ATOM 1555 N N . GLN A 1 189 ? 16.730 7.559 1.744 1.00 94.31 189 GLN A N 1
ATOM 1556 C CA . GLN A 1 189 ? 16.021 7.568 0.462 1.00 94.31 189 GLN A CA 1
ATOM 1557 C C . GLN A 1 189 ? 16.272 6.296 -0.371 1.00 94.31 189 GLN A C 1
ATOM 1559 O O . GLN A 1 189 ? 16.181 6.320 -1.599 1.00 94.31 189 GLN A O 1
ATOM 1564 N N . THR A 1 190 ? 16.595 5.176 0.284 1.00 96.19 190 THR A N 1
ATOM 1565 C CA . THR A 1 190 ? 16.648 3.858 -0.356 1.00 96.19 190 THR A CA 1
ATOM 1566 C C . THR A 1 190 ? 15.231 3.330 -0.494 1.00 96.19 190 THR A C 1
ATOM 1568 O O . THR A 1 190 ? 14.491 3.257 0.488 1.00 96.19 190 THR A O 1
ATOM 1571 N N . VAL A 1 191 ? 14.854 2.948 -1.709 1.00 97.75 191 VAL A N 1
ATOM 1572 C CA . VAL A 1 191 ? 13.529 2.410 -2.019 1.00 97.75 191 VAL A CA 1
ATOM 1573 C C . VAL A 1 191 ? 13.585 0.888 -1.968 1.00 97.75 191 VAL A C 1
ATOM 1575 O O . VAL A 1 191 ? 14.395 0.280 -2.663 1.00 97.75 191 VAL A O 1
ATOM 1578 N N . TYR A 1 192 ? 12.708 0.269 -1.184 1.00 98.06 192 TYR A N 1
ATOM 1579 C CA . TYR A 1 192 ? 12.475 -1.173 -1.170 1.00 98.06 192 TYR A CA 1
ATOM 1580 C C . TYR A 1 192 ? 11.172 -1.462 -1.896 1.00 98.06 192 TYR A C 1
ATOM 1582 O O . TYR A 1 192 ? 10.147 -0.857 -1.589 1.00 98.06 192 TYR A O 1
ATOM 1590 N N . ILE A 1 193 ? 11.213 -2.363 -2.872 1.00 98.56 193 ILE A N 1
ATOM 1591 C CA . ILE A 1 193 ? 10.117 -2.554 -3.820 1.00 98.56 193 ILE A CA 1
ATOM 1592 C C . ILE A 1 193 ? 9.713 -4.022 -3.848 1.00 98.56 193 ILE A C 1
ATOM 1594 O O . ILE A 1 193 ? 10.558 -4.900 -4.043 1.00 98.56 193 ILE A O 1
ATOM 1598 N N . ALA A 1 194 ? 8.412 -4.276 -3.715 1.00 98.44 194 ALA A N 1
ATOM 1599 C CA . ALA A 1 194 ? 7.820 -5.573 -4.000 1.00 98.44 194 ALA A CA 1
ATOM 1600 C C . ALA A 1 194 ? 7.715 -5.773 -5.522 1.00 98.44 194 ALA A C 1
ATOM 1602 O O . ALA A 1 194 ? 6.744 -5.365 -6.170 1.00 98.44 194 ALA A O 1
ATOM 1603 N N . ASP A 1 195 ? 8.750 -6.390 -6.094 1.00 98.38 195 ASP A N 1
ATOM 1604 C CA . ASP A 1 195 ? 8.854 -6.753 -7.508 1.00 98.38 195 ASP A CA 1
ATOM 1605 C C . ASP A 1 195 ? 8.121 -8.082 -7.743 1.00 98.38 195 ASP A C 1
ATOM 1607 O O . ASP A 1 195 ? 8.714 -9.139 -7.979 1.00 98.38 195 ASP A O 1
ATOM 1611 N N . CYS A 1 196 ? 6.799 -8.030 -7.555 1.00 98.12 196 CYS A N 1
ATOM 1612 C CA . CYS A 1 196 ? 5.928 -9.195 -7.411 1.00 98.12 196 CYS A CA 1
ATOM 1613 C C . CYS A 1 196 ? 6.036 -10.179 -8.572 1.00 98.12 196 CYS A C 1
ATOM 1615 O O . CYS A 1 196 ? 6.025 -11.388 -8.344 1.00 98.12 196 CYS A O 1
ATOM 1617 N N . GLY A 1 197 ? 6.115 -9.682 -9.809 1.00 97.81 197 GLY A N 1
ATOM 1618 C CA . GLY A 1 197 ? 6.194 -10.525 -11.000 1.00 97.81 197 GLY A CA 1
ATOM 1619 C C . GLY A 1 197 ? 7.516 -11.284 -11.112 1.00 97.81 197 GLY A C 1
ATOM 1620 O O . GLY A 1 197 ? 7.560 -12.324 -11.757 1.00 97.81 197 GLY A O 1
ATOM 1621 N N . ASN A 1 198 ? 8.566 -10.796 -10.451 1.00 98.00 198 ASN A N 1
ATOM 1622 C CA . ASN A 1 198 ? 9.865 -11.461 -10.352 1.00 98.00 198 ASN A CA 1
ATOM 1623 C C . ASN A 1 198 ? 10.066 -12.177 -9.005 1.00 98.00 198 ASN A C 1
ATOM 1625 O O . ASN A 1 198 ? 11.166 -12.650 -8.728 1.00 98.00 198 ASN A O 1
ATOM 1629 N N . HIS A 1 199 ? 9.025 -12.246 -8.166 1.00 97.94 199 HIS A N 1
ATOM 1630 C CA . HIS A 1 199 ? 9.017 -12.966 -6.891 1.00 97.94 199 HIS A CA 1
ATOM 1631 C C . HIS A 1 199 ? 10.146 -12.568 -5.927 1.00 97.94 199 HIS A C 1
ATOM 1633 O O . HIS A 1 199 ? 10.728 -13.410 -5.250 1.00 97.94 199 HIS A O 1
ATOM 1639 N N . ARG A 1 200 ? 10.463 -11.272 -5.865 1.00 97.50 200 ARG A N 1
ATOM 1640 C CA . ARG A 1 200 ? 11.599 -10.764 -5.090 1.00 97.50 200 ARG A CA 1
ATOM 1641 C C . ARG A 1 200 ? 11.315 -9.400 -4.476 1.00 97.50 200 ARG A C 1
ATOM 1643 O O . ARG A 1 200 ? 10.451 -8.664 -4.950 1.00 97.50 200 ARG A O 1
ATOM 1650 N N . ILE A 1 201 ? 12.092 -9.046 -3.456 1.00 97.75 201 ILE A N 1
ATOM 1651 C CA . ILE A 1 201 ? 12.216 -7.658 -3.002 1.00 97.75 201 ILE A CA 1
ATOM 1652 C C . ILE A 1 201 ? 13.541 -7.108 -3.502 1.00 97.75 201 ILE A C 1
ATOM 1654 O O . ILE A 1 201 ? 14.587 -7.743 -3.335 1.00 97.75 201 ILE A O 1
ATOM 1658 N N . VAL A 1 202 ? 13.499 -5.920 -4.096 1.00 97.19 202 VAL A N 1
ATOM 1659 C CA . VAL A 1 202 ? 14.687 -5.234 -4.605 1.00 97.19 202 VAL A CA 1
ATOM 1660 C C . VAL A 1 202 ? 14.855 -3.912 -3.875 1.00 97.19 202 VAL A C 1
ATOM 1662 O O . VAL A 1 202 ? 13.885 -3.177 -3.695 1.00 97.19 202 VAL A O 1
ATOM 1665 N N . GLU A 1 203 ? 16.081 -3.611 -3.460 1.00 96.75 203 GLU A N 1
ATOM 1666 C CA . GLU A 1 203 ? 16.445 -2.284 -2.974 1.00 96.75 203 GLU A CA 1
ATOM 1667 C C . GLU A 1 203 ? 17.072 -1.447 -4.097 1.00 96.75 203 GLU A C 1
ATOM 1669 O O . GLU A 1 203 ? 17.875 -1.949 -4.888 1.00 96.75 203 GLU A O 1
ATOM 1674 N N . TRP A 1 204 ? 16.748 -0.159 -4.130 1.00 97.81 204 TRP A N 1
ATOM 1675 C CA . TRP A 1 204 ? 17.391 0.858 -4.957 1.00 97.81 204 TRP A CA 1
ATOM 1676 C C . TRP A 1 204 ? 17.892 1.980 -4.060 1.00 97.81 204 TRP A C 1
ATOM 1678 O O . TRP A 1 204 ? 17.103 2.703 -3.454 1.00 97.81 204 TRP A O 1
ATOM 1688 N N . LYS A 1 205 ? 19.214 2.130 -3.972 1.00 97.06 205 LYS A N 1
ATOM 1689 C CA . LYS A 1 205 ? 19.831 3.251 -3.254 1.00 97.06 205 LYS A CA 1
ATOM 1690 C C . LYS A 1 205 ? 19.614 4.552 -4.022 1.00 97.06 205 LYS A C 1
ATOM 1692 O O . LYS A 1 205 ? 19.529 4.542 -5.250 1.00 97.06 205 LYS A O 1
ATOM 1697 N N . CYS A 1 206 ? 19.575 5.673 -3.305 1.00 95.12 206 CYS A N 1
ATOM 1698 C CA . CYS A 1 206 ? 19.442 6.992 -3.916 1.00 95.12 206 CYS A CA 1
ATOM 1699 C C . CYS A 1 206 ? 20.518 7.213 -4.999 1.00 95.12 206 CYS A C 1
ATOM 1701 O O . CYS A 1 206 ? 21.710 7.039 -4.746 1.00 95.12 206 CYS A O 1
ATOM 1703 N N . GLY A 1 207 ? 20.084 7.551 -6.218 1.00 94.38 207 GLY A N 1
ATOM 1704 C CA . GLY A 1 207 ? 20.958 7.772 -7.377 1.00 94.38 207 GLY A CA 1
ATOM 1705 C C . GLY A 1 207 ? 21.464 6.509 -8.089 1.00 94.38 207 GLY A C 1
ATOM 1706 O O . GLY A 1 207 ? 22.176 6.632 -9.084 1.00 94.38 207 GLY A O 1
ATOM 1707 N N . ALA A 1 208 ? 21.114 5.303 -7.630 1.00 96.38 208 ALA A N 1
ATOM 1708 C CA . ALA A 1 208 ? 21.525 4.064 -8.286 1.00 96.38 208 ALA A CA 1
ATOM 1709 C C . ALA A 1 208 ? 20.756 3.820 -9.598 1.00 96.38 208 ALA A C 1
ATOM 1711 O O . ALA A 1 208 ? 19.548 4.031 -9.678 1.00 96.38 208 ALA A O 1
ATOM 1712 N N . THR A 1 209 ? 21.444 3.300 -10.616 1.00 95.94 209 THR A N 1
ATOM 1713 C CA . THR A 1 209 ? 20.841 2.919 -11.910 1.00 95.94 209 THR A CA 1
ATOM 1714 C C . THR A 1 209 ? 20.341 1.471 -11.935 1.00 95.94 209 THR A C 1
ATOM 1716 O O . THR A 1 209 ? 19.479 1.118 -12.739 1.00 95.94 209 THR A O 1
ATOM 1719 N N . THR A 1 210 ? 20.840 0.631 -11.028 1.00 97.75 210 THR A N 1
ATOM 1720 C CA . THR A 1 210 ? 20.450 -0.773 -10.849 1.00 97.75 210 THR A CA 1
ATOM 1721 C C . THR A 1 210 ? 20.122 -1.049 -9.389 1.00 97.75 210 THR A C 1
ATOM 1723 O O . THR A 1 210 ? 20.771 -0.512 -8.490 1.00 97.75 210 THR A O 1
ATOM 1726 N N . GLY A 1 211 ? 19.162 -1.932 -9.160 1.00 96.62 211 GLY A N 1
ATOM 1727 C CA . GLY A 1 211 ? 18.788 -2.421 -7.849 1.00 96.62 211 GLY A CA 1
ATOM 1728 C C . GLY A 1 211 ? 19.610 -3.628 -7.421 1.00 96.62 211 GLY A C 1
ATOM 1729 O O . GLY A 1 211 ? 20.339 -4.242 -8.203 1.00 96.62 211 GLY A O 1
ATOM 1730 N N . ARG A 1 212 ? 19.458 -3.988 -6.150 1.00 95.50 212 ARG A N 1
ATOM 1731 C CA . ARG A 1 212 ? 20.027 -5.191 -5.544 1.00 95.50 212 ARG A CA 1
ATOM 1732 C C . ARG A 1 212 ? 18.893 -6.007 -4.944 1.00 95.50 212 ARG A C 1
ATOM 1734 O O . ARG A 1 212 ? 18.127 -5.504 -4.130 1.00 95.50 212 ARG A O 1
ATOM 1741 N N . VAL A 1 213 ? 18.775 -7.277 -5.326 1.00 94.94 213 VAL A N 1
ATOM 1742 C CA . VAL A 1 213 ? 17.811 -8.182 -4.681 1.00 94.94 213 VAL A CA 1
ATOM 1743 C C . VAL A 1 213 ? 18.182 -8.303 -3.207 1.00 94.94 213 VAL A C 1
ATOM 1745 O O . VAL A 1 213 ? 19.358 -8.494 -2.906 1.00 94.94 213 VAL A O 1
ATOM 1748 N N . VAL A 1 214 ? 17.213 -8.184 -2.303 1.00 95.06 214 VAL A N 1
ATOM 1749 C CA . VAL A 1 214 ? 17.408 -8.306 -0.846 1.00 95.06 214 VAL A CA 1
ATOM 1750 C C . VAL A 1 214 ? 16.609 -9.454 -0.235 1.00 95.06 214 VAL A C 1
ATOM 1752 O O . VAL A 1 214 ? 17.040 -9.989 0.777 1.00 95.06 214 VAL A O 1
ATOM 1755 N N . ALA A 1 215 ? 15.540 -9.911 -0.892 1.00 95.56 215 ALA A N 1
ATOM 1756 C CA . ALA A 1 215 ? 14.774 -11.098 -0.505 1.00 95.56 215 ALA A CA 1
ATOM 1757 C C . ALA A 1 215 ? 14.243 -11.844 -1.743 1.00 95.56 215 ALA A C 1
ATOM 1759 O O . ALA A 1 215 ? 14.009 -11.214 -2.777 1.00 95.56 215 ALA A O 1
ATOM 1760 N N . GLY A 1 216 ? 14.048 -13.166 -1.640 1.00 93.88 216 GLY A N 1
ATOM 1761 C CA . GLY A 1 216 ? 13.572 -14.015 -2.748 1.00 93.88 216 GLY A CA 1
ATOM 1762 C C . GLY A 1 216 ? 14.632 -14.293 -3.824 1.00 93.88 216 GLY A C 1
ATOM 1763 O O . GLY A 1 216 ? 14.353 -14.221 -5.017 1.00 93.88 216 GLY A O 1
ATOM 1764 N N . ARG A 1 217 ? 15.886 -14.548 -3.423 1.00 86.88 217 ARG A N 1
ATOM 1765 C CA . ARG A 1 217 ? 17.026 -14.694 -4.354 1.00 86.88 217 ARG A CA 1
ATOM 1766 C C . ARG A 1 217 ? 17.001 -16.001 -5.149 1.00 86.88 217 ARG A C 1
ATOM 1768 O O . ARG A 1 217 ? 17.530 -16.031 -6.255 1.00 86.88 217 ARG A O 1
ATOM 1775 N N . ASN A 1 218 ? 16.382 -17.048 -4.606 1.00 89.56 218 ASN A N 1
ATOM 1776 C CA . ASN A 1 218 ? 16.440 -18.406 -5.155 1.00 89.56 218 ASN A CA 1
ATOM 1777 C C . ASN A 1 218 ? 15.177 -18.784 -5.943 1.00 89.56 218 ASN A C 1
ATOM 1779 O O . ASN A 1 218 ? 14.741 -19.935 -5.948 1.00 89.56 218 ASN A O 1
ATOM 1783 N N . GLY A 1 219 ? 14.610 -17.793 -6.635 1.00 89.88 219 GLY A N 1
ATOM 1784 C CA . GLY A 1 219 ? 13.448 -17.957 -7.501 1.00 89.88 219 GLY A CA 1
ATOM 1785 C C . GLY A 1 219 ? 12.115 -18.088 -6.752 1.00 89.88 219 GLY A C 1
ATOM 1786 O O . GLY A 1 219 ? 12.061 -17.927 -5.529 1.00 89.88 219 GLY A O 1
ATOM 1787 N N . PRO A 1 220 ? 11.024 -18.348 -7.498 1.00 96.88 220 PRO A N 1
ATOM 1788 C CA . PRO A 1 220 ? 9.696 -18.524 -6.929 1.00 96.88 220 PRO A CA 1
ATOM 1789 C C . PRO A 1 220 ? 9.600 -19.799 -6.089 1.00 96.88 220 PRO A C 1
ATOM 1791 O O . PRO A 1 220 ? 9.950 -20.882 -6.556 1.00 96.88 220 PRO A O 1
ATOM 1794 N N . GLY A 1 221 ? 9.046 -19.688 -4.885 1.00 96.25 221 GLY A N 1
ATOM 1795 C CA . GLY A 1 221 ? 8.757 -20.842 -4.038 1.00 96.25 221 GLY A CA 1
ATOM 1796 C C . GLY A 1 221 ? 8.460 -20.453 -2.596 1.00 96.25 221 GLY A C 1
ATOM 1797 O O . GLY A 1 221 ? 8.262 -19.278 -2.297 1.00 96.25 221 GLY A O 1
ATOM 1798 N N . ASN A 1 222 ? 8.400 -21.443 -1.707 1.00 95.75 222 ASN A N 1
ATOM 1799 C CA . ASN A 1 222 ? 7.995 -21.279 -0.305 1.00 95.75 222 ASN A CA 1
ATOM 1800 C C . ASN A 1 222 ? 9.101 -21.624 0.706 1.00 95.75 222 ASN A C 1
ATOM 1802 O O . ASN A 1 222 ? 8.853 -21.608 1.917 1.00 95.75 222 ASN A O 1
ATOM 1806 N N . GLN A 1 223 ? 10.317 -21.911 0.236 1.00 94.94 223 GLN A N 1
ATOM 1807 C CA . GLN A 1 223 ? 11.474 -22.107 1.105 1.00 94.94 223 GLN A CA 1
ATOM 1808 C C . GLN A 1 223 ? 11.834 -20.805 1.840 1.00 94.94 223 GLN A C 1
ATOM 1810 O O . GLN A 1 223 ? 11.272 -19.737 1.576 1.00 94.94 223 GLN A O 1
ATOM 1815 N N . LEU A 1 224 ? 12.736 -20.894 2.819 1.00 90.88 224 LEU A N 1
ATOM 1816 C CA . LEU A 1 224 ? 13.098 -19.753 3.667 1.00 90.88 224 LEU A CA 1
ATOM 1817 C C . LEU A 1 224 ? 13.824 -18.645 2.872 1.00 90.88 224 LEU A C 1
ATOM 1819 O O . LEU A 1 224 ? 13.799 -17.484 3.254 1.00 90.88 224 LEU A O 1
ATOM 1823 N N . ASP A 1 225 ? 14.466 -18.986 1.761 1.00 92.56 225 ASP A N 1
ATOM 1824 C CA . ASP A 1 225 ? 15.203 -18.107 0.843 1.00 92.56 225 ASP A CA 1
ATOM 1825 C C . ASP A 1 225 ? 14.411 -17.724 -0.428 1.00 92.56 225 ASP A C 1
ATOM 1827 O O . ASP A 1 225 ? 14.926 -17.018 -1.307 1.00 92.56 225 ASP A O 1
ATOM 1831 N N . GLN A 1 226 ? 13.139 -18.122 -0.493 1.00 96.00 226 GLN A N 1
ATOM 1832 C CA . GLN A 1 226 ? 12.233 -17.894 -1.614 1.00 96.00 226 GLN A CA 1
ATOM 1833 C C . GLN A 1 226 ? 11.016 -17.057 -1.207 1.00 96.00 226 GLN A C 1
ATOM 1835 O O . GLN A 1 226 ? 10.595 -17.028 -0.049 1.00 96.00 226 GLN A O 1
ATOM 1840 N N . LEU A 1 227 ? 10.437 -16.382 -2.194 1.00 97.56 227 LEU A N 1
ATOM 1841 C CA . LEU A 1 227 ? 9.144 -15.708 -2.103 1.00 97.56 227 LEU A CA 1
ATOM 1842 C C . LEU A 1 227 ? 8.290 -16.162 -3.289 1.00 97.56 227 LEU A C 1
ATOM 1844 O O . LEU A 1 227 ? 8.818 -16.612 -4.306 1.00 97.56 227 LEU A O 1
ATOM 1848 N N . LEU A 1 228 ? 6.974 -16.004 -3.201 1.00 98.06 228 LEU A N 1
ATOM 1849 C CA . LEU A 1 228 ? 6.058 -16.251 -4.304 1.00 98.06 228 LEU A CA 1
ATOM 1850 C C . LEU A 1 228 ? 5.020 -15.133 -4.408 1.00 98.06 228 LEU A C 1
ATOM 1852 O O . LEU A 1 228 ? 3.924 -15.167 -3.851 1.00 98.06 228 LEU A O 1
ATOM 1856 N N . GLY A 1 229 ? 5.375 -14.137 -5.215 1.00 97.75 229 GLY A N 1
ATOM 1857 C CA . GLY A 1 229 ? 4.496 -13.020 -5.549 1.00 97.75 229 GLY A CA 1
ATOM 1858 C C . GLY A 1 229 ? 4.323 -12.067 -4.371 1.00 97.75 229 GLY A C 1
ATOM 1859 O O . GLY A 1 229 ? 3.198 -11.893 -3.914 1.00 97.75 229 GLY A O 1
ATOM 1860 N N . PRO A 1 230 ? 5.414 -11.474 -3.854 1.00 98.44 230 PRO A N 1
ATOM 1861 C CA . PRO A 1 230 ? 5.311 -10.553 -2.742 1.00 98.44 230 PRO A CA 1
ATOM 1862 C C . PRO A 1 230 ? 4.541 -9.298 -3.157 1.00 98.44 230 PRO A C 1
ATOM 1864 O O . PRO A 1 230 ? 4.841 -8.703 -4.193 1.00 98.44 230 PRO A O 1
ATOM 1867 N N . THR A 1 231 ? 3.559 -8.883 -2.362 1.00 98.50 231 THR A N 1
ATOM 1868 C CA . THR A 1 231 ? 2.672 -7.756 -2.705 1.00 98.50 231 THR A CA 1
ATOM 1869 C C . THR A 1 231 ? 2.990 -6.485 -1.935 1.00 98.50 231 THR A C 1
ATOM 1871 O O . THR A 1 231 ? 2.662 -5.398 -2.402 1.00 98.50 231 THR A O 1
ATOM 1874 N N . ASP A 1 232 ? 3.647 -6.579 -0.782 1.00 98.56 232 ASP A N 1
ATOM 1875 C CA . ASP A 1 232 ? 3.972 -5.409 0.029 1.00 98.56 232 ASP A CA 1
ATOM 1876 C C . ASP A 1 232 ? 5.216 -5.634 0.883 1.00 98.56 232 ASP A C 1
ATOM 1878 O O . ASP A 1 232 ? 5.578 -6.776 1.181 1.00 98.56 232 ASP A O 1
ATOM 1882 N N . VAL A 1 233 ? 5.877 -4.537 1.245 1.00 98.12 233 VAL A N 1
ATOM 1883 C CA . VAL A 1 233 ? 7.093 -4.539 2.057 1.00 98.12 233 VAL A CA 1
ATOM 1884 C C . VAL A 1 233 ? 7.173 -3.276 2.908 1.00 98.12 233 VAL A C 1
ATOM 1886 O O . VAL A 1 233 ? 7.070 -2.167 2.390 1.00 98.12 233 VAL A O 1
ATOM 1889 N N . ILE A 1 234 ? 7.430 -3.442 4.206 1.00 96.94 234 ILE A N 1
ATOM 1890 C CA . ILE A 1 234 ? 7.766 -2.346 5.128 1.00 96.94 234 ILE A CA 1
ATOM 1891 C C . ILE A 1 234 ? 9.100 -2.614 5.818 1.00 96.94 234 ILE A C 1
ATOM 1893 O O . ILE A 1 234 ? 9.596 -3.742 5.828 1.00 96.94 234 ILE A O 1
ATOM 1897 N N . ILE A 1 235 ? 9.654 -1.578 6.441 1.00 93.50 235 ILE A N 1
ATOM 1898 C CA . ILE A 1 235 ? 10.868 -1.669 7.250 1.00 93.50 235 ILE A CA 1
ATOM 1899 C C . ILE A 1 235 ? 10.483 -1.763 8.731 1.00 93.50 235 ILE A C 1
ATOM 1901 O O . ILE A 1 235 ? 9.803 -0.886 9.257 1.00 93.50 235 ILE A O 1
ATOM 1905 N N . ASP A 1 236 ? 10.983 -2.792 9.409 1.00 91.56 236 ASP A N 1
ATOM 1906 C CA . ASP A 1 236 ? 11.081 -2.863 10.868 1.00 91.56 236 ASP A CA 1
ATOM 1907 C C . ASP A 1 236 ? 12.466 -2.337 11.267 1.00 91.56 236 ASP A C 1
ATOM 1909 O O . ASP A 1 236 ? 13.468 -3.053 11.158 1.00 91.56 236 ASP A O 1
ATOM 1913 N N . LYS A 1 237 ? 12.535 -1.061 11.675 1.00 85.38 237 LYS A N 1
ATOM 1914 C CA . LYS A 1 237 ? 13.818 -0.417 12.001 1.00 85.38 237 LYS A CA 1
ATOM 1915 C C . LYS A 1 237 ? 14.418 -0.929 13.305 1.00 85.38 237 LYS A C 1
ATOM 1917 O O . LYS A 1 237 ? 15.635 -0.882 13.433 1.00 85.38 237 LYS A O 1
ATOM 1922 N N . GLU A 1 238 ? 13.611 -1.423 14.248 1.00 84.94 238 GLU A N 1
ATOM 1923 C CA . GLU A 1 238 ? 14.141 -1.960 15.509 1.00 84.94 238 GLU A CA 1
ATOM 1924 C C . GLU A 1 238 ? 15.013 -3.189 15.271 1.00 84.94 238 GLU A C 1
ATOM 1926 O O . GLU A 1 238 ? 16.060 -3.345 15.892 1.00 84.94 238 GLU A O 1
ATOM 1931 N N . ARG A 1 239 ? 14.579 -4.062 14.357 1.00 86.81 239 ARG A N 1
ATOM 1932 C CA . ARG A 1 239 ? 15.281 -5.314 14.027 1.00 86.81 239 ARG A CA 1
ATOM 1933 C C . ARG A 1 239 ? 16.160 -5.207 12.785 1.00 86.81 239 ARG A C 1
ATOM 1935 O O . ARG A 1 239 ? 16.688 -6.222 12.344 1.00 86.81 239 ARG A O 1
ATOM 1942 N N . ASP A 1 240 ? 16.252 -4.014 12.198 1.00 90.31 240 ASP A N 1
ATOM 1943 C CA . ASP A 1 240 ? 16.833 -3.753 10.877 1.00 90.31 240 ASP A CA 1
ATOM 1944 C C . ASP A 1 240 ? 16.458 -4.831 9.842 1.00 90.31 240 ASP A C 1
ATOM 1946 O O . ASP A 1 240 ? 17.288 -5.502 9.218 1.00 90.31 240 ASP A O 1
ATOM 1950 N N . SER A 1 241 ? 15.150 -5.034 9.698 1.00 93.81 241 SER A N 1
ATOM 1951 C CA . SER A 1 241 ? 14.574 -6.071 8.847 1.00 93.81 241 SER A CA 1
ATOM 1952 C C . SER A 1 241 ? 13.456 -5.516 7.969 1.00 93.81 241 SER A C 1
ATOM 1954 O O . SER A 1 241 ? 12.941 -4.419 8.178 1.00 93.81 241 SER A O 1
ATOM 1956 N N . LEU A 1 242 ? 13.109 -6.270 6.938 1.00 96.00 242 LEU A N 1
ATOM 1957 C CA . LEU A 1 242 ? 11.941 -6.076 6.102 1.00 96.00 242 LEU A CA 1
ATOM 1958 C C . LEU A 1 242 ? 10.835 -6.999 6.592 1.00 96.00 242 LEU A C 1
ATOM 1960 O O . LEU A 1 242 ? 11.098 -8.142 6.961 1.00 96.00 242 LEU A O 1
ATOM 1964 N N . ILE A 1 243 ? 9.598 -6.528 6.541 1.00 97.25 243 ILE A N 1
ATOM 1965 C CA . ILE A 1 243 ? 8.412 -7.355 6.745 1.00 97.25 243 ILE A CA 1
ATOM 1966 C C . ILE A 1 243 ? 7.660 -7.378 5.424 1.00 97.25 243 ILE A C 1
ATOM 1968 O O . ILE A 1 243 ? 7.355 -6.324 4.868 1.00 97.25 243 ILE A O 1
ATOM 1972 N N . ILE A 1 244 ? 7.430 -8.577 4.896 1.00 98.38 244 ILE A N 1
ATOM 1973 C CA . ILE A 1 244 ? 7.021 -8.799 3.510 1.00 98.38 244 ILE A CA 1
ATOM 1974 C C . ILE A 1 244 ? 5.731 -9.616 3.484 1.00 98.38 244 ILE A C 1
ATOM 1976 O O . ILE A 1 244 ? 5.648 -10.676 4.108 1.00 98.38 244 ILE A O 1
ATOM 1980 N N . CYS A 1 245 ? 4.753 -9.143 2.713 1.00 98.38 245 CYS A N 1
ATOM 1981 C CA . CYS A 1 245 ? 3.565 -9.910 2.357 1.00 98.38 245 CYS A CA 1
ATOM 1982 C C . CYS A 1 245 ? 3.963 -10.910 1.273 1.00 98.38 245 CYS A C 1
ATOM 1984 O O . CYS A 1 245 ? 4.159 -10.503 0.130 1.00 98.38 245 CYS A O 1
ATOM 1986 N N . ASP A 1 246 ? 4.074 -12.194 1.600 1.00 98.31 246 ASP A N 1
ATOM 1987 C CA . ASP A 1 246 ? 4.366 -13.266 0.647 1.00 98.31 246 ASP A CA 1
ATOM 1988 C C . ASP A 1 246 ?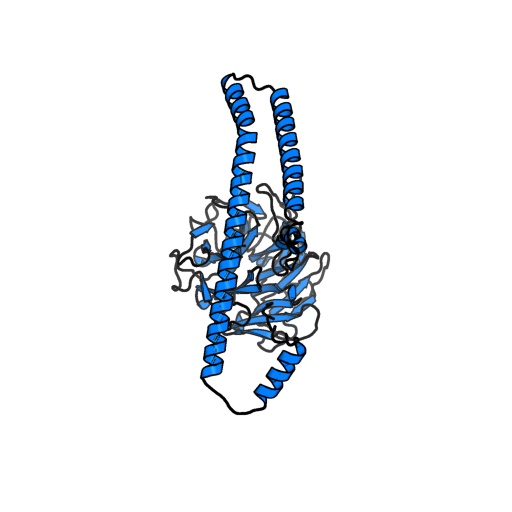 3.050 -13.925 0.198 1.00 98.31 246 ASP A C 1
ATOM 1990 O O . ASP A 1 246 ? 2.686 -15.030 0.615 1.00 98.31 246 ASP A O 1
ATOM 1994 N N . TYR A 1 247 ? 2.289 -13.165 -0.598 1.00 98.19 247 TYR A N 1
ATOM 1995 C CA . TYR A 1 247 ? 0.865 -13.378 -0.883 1.00 98.19 247 TYR A CA 1
ATOM 1996 C C . TYR A 1 247 ? 0.525 -14.805 -1.316 1.00 98.19 247 TYR A C 1
ATOM 1998 O O . TYR A 1 247 ? -0.389 -15.408 -0.755 1.00 98.19 247 TYR A O 1
ATOM 2006 N N . SER A 1 248 ? 1.245 -15.373 -2.290 1.00 97.88 248 SER A N 1
ATOM 2007 C CA . SER A 1 248 ? 0.873 -16.686 -2.847 1.00 97.88 248 SER A CA 1
ATOM 2008 C C . SER A 1 248 ? 1.260 -17.846 -1.931 1.00 97.88 248 SER A C 1
ATOM 2010 O O . SER A 1 248 ? 0.729 -18.943 -2.080 1.00 97.88 248 SER A O 1
ATOM 2012 N N . ASN A 1 249 ? 2.153 -17.603 -0.969 1.00 97.94 249 ASN A N 1
ATOM 2013 C CA . ASN A 1 249 ? 2.516 -18.561 0.072 1.00 97.94 249 ASN A CA 1
ATOM 2014 C C . ASN A 1 249 ? 1.654 -18.415 1.337 1.00 97.94 249 ASN A C 1
ATOM 2016 O O . ASN A 1 249 ? 1.901 -19.111 2.320 1.00 97.94 249 ASN A O 1
ATOM 2020 N N . ASN A 1 250 ? 0.648 -17.530 1.328 1.00 97.50 250 ASN A N 1
ATOM 2021 C CA . ASN A 1 250 ? -0.266 -17.280 2.444 1.00 97.50 250 ASN A CA 1
ATOM 2022 C C . ASN A 1 250 ? 0.455 -16.984 3.773 1.00 97.50 250 ASN A C 1
ATOM 2024 O O . ASN A 1 250 ? 0.076 -17.503 4.831 1.00 97.50 250 ASN A O 1
ATOM 2028 N N . ARG A 1 251 ? 1.523 -16.180 3.723 1.00 97.44 251 ARG A N 1
ATOM 2029 C CA . ARG A 1 251 ? 2.352 -15.883 4.895 1.00 97.44 251 ARG A CA 1
ATOM 2030 C C . ARG A 1 251 ? 2.917 -14.469 4.881 1.00 97.44 251 ARG A C 1
ATOM 2032 O O . ARG A 1 251 ? 3.137 -13.889 3.823 1.00 97.44 251 ARG A O 1
ATOM 2039 N N . VAL A 1 252 ? 3.229 -13.956 6.065 1.00 97.75 252 VAL A N 1
ATOM 2040 C CA . VAL A 1 252 ? 4.075 -12.770 6.239 1.00 97.75 252 VAL A CA 1
ATOM 2041 C C . VAL A 1 252 ? 5.441 -13.232 6.719 1.00 97.75 252 VAL A C 1
ATOM 2043 O O . VAL A 1 252 ? 5.532 -14.023 7.665 1.00 97.75 252 VAL A O 1
ATOM 2046 N N . VAL A 1 253 ? 6.498 -12.739 6.077 1.00 96.62 253 VAL A N 1
ATOM 2047 C CA . VAL A 1 253 ? 7.879 -13.080 6.432 1.00 96.62 253 VAL A CA 1
ATOM 2048 C C . VAL A 1 253 ? 8.648 -11.863 6.929 1.00 96.62 253 VAL A C 1
ATOM 2050 O O . VAL A 1 253 ? 8.463 -10.755 6.426 1.00 96.62 253 VAL A O 1
ATOM 2053 N N . ARG A 1 254 ? 9.532 -12.076 7.903 1.00 95.38 254 ARG A N 1
ATOM 2054 C CA . ARG A 1 254 ? 10.549 -11.110 8.321 1.00 95.38 254 ARG A CA 1
ATOM 2055 C C . ARG A 1 254 ? 11.877 -11.482 7.671 1.00 95.38 254 ARG A C 1
ATOM 2057 O O . ARG A 1 254 ? 12.289 -12.635 7.738 1.00 95.38 254 ARG A O 1
ATOM 2064 N N . TRP A 1 255 ? 12.553 -10.512 7.070 1.00 94.81 255 TRP A N 1
ATOM 2065 C CA . TRP A 1 255 ? 13.808 -10.714 6.353 1.00 94.81 255 TRP A CA 1
ATOM 2066 C C . TRP A 1 255 ? 14.864 -9.703 6.796 1.00 94.81 255 TRP A C 1
ATOM 2068 O O . TRP A 1 255 ? 14.626 -8.506 6.670 1.00 94.81 255 TRP A O 1
ATOM 2078 N N . PRO A 1 256 ? 16.035 -10.110 7.295 1.00 92.50 256 PRO A N 1
ATOM 2079 C CA . PRO A 1 256 ? 17.080 -9.156 7.667 1.00 92.50 256 PRO A CA 1
ATOM 2080 C C . PRO A 1 256 ? 17.549 -8.287 6.485 1.00 92.50 256 PRO A C 1
ATOM 2082 O O . PRO A 1 256 ? 17.699 -8.787 5.371 1.00 92.50 256 PRO A O 1
ATOM 2085 N N . ARG A 1 257 ? 17.816 -6.992 6.709 1.00 88.00 257 ARG A N 1
ATOM 2086 C CA . ARG A 1 257 ? 18.268 -6.077 5.636 1.00 88.00 257 ARG A CA 1
ATOM 2087 C C . ARG A 1 257 ? 19.751 -6.215 5.298 1.00 88.00 257 ARG A C 1
ATOM 2089 O O . ARG A 1 257 ? 20.142 -5.980 4.154 1.00 88.00 257 ARG A O 1
ATOM 2096 N N . GLN A 1 258 ? 20.577 -6.560 6.285 1.00 75.94 258 GLN A N 1
ATOM 2097 C CA . GLN A 1 258 ? 22.040 -6.546 6.155 1.00 75.94 258 GLN A CA 1
ATOM 2098 C C . GLN A 1 258 ? 22.687 -7.934 6.067 1.00 75.94 258 GLN A C 1
ATOM 2100 O O . GLN A 1 258 ? 23.833 -8.025 5.628 1.00 75.94 258 GLN A O 1
ATOM 2105 N N . SER A 1 259 ? 21.989 -9.017 6.426 1.00 65.00 259 SER A N 1
ATOM 2106 C CA . SER A 1 259 ? 22.535 -10.377 6.339 1.00 65.00 259 SER A CA 1
ATOM 2107 C C . SER A 1 259 ? 22.051 -11.123 5.094 1.00 65.00 259 SER A C 1
ATOM 2109 O O . SER A 1 259 ? 20.937 -10.939 4.612 1.00 65.00 259 SER A O 1
ATOM 2111 N N . SER A 1 260 ? 22.893 -12.020 4.576 1.00 61.44 260 SER A N 1
ATOM 2112 C CA . SER A 1 260 ? 22.569 -12.960 3.491 1.00 61.44 260 SER A CA 1
ATOM 2113 C C . SER A 1 260 ? 21.679 -14.124 3.945 1.00 61.44 260 SER A C 1
ATOM 2115 O O . SER A 1 260 ? 21.614 -15.150 3.272 1.00 61.44 260 SER A O 1
ATOM 2117 N N . THR A 1 261 ? 21.040 -13.998 5.105 1.00 71.00 261 THR A N 1
ATOM 2118 C CA . THR A 1 261 ? 20.240 -15.058 5.710 1.00 71.00 261 THR A CA 1
ATOM 2119 C C . THR A 1 261 ? 18.842 -15.106 5.110 1.00 71.00 261 THR A C 1
ATOM 2121 O O . THR A 1 261 ? 18.358 -14.159 4.486 1.00 71.00 261 THR A O 1
ATOM 2124 N N . ASN A 1 262 ? 18.198 -16.239 5.341 1.00 88.00 262 ASN A N 1
ATOM 2125 C CA . ASN A 1 262 ? 16.849 -16.529 4.899 1.00 88.00 262 ASN A CA 1
ATOM 2126 C C . ASN A 1 262 ? 15.804 -15.716 5.685 1.00 88.00 262 ASN A C 1
ATOM 2128 O O . ASN A 1 262 ? 16.084 -15.219 6.778 1.00 88.00 262 ASN A O 1
ATOM 2132 N N . GLY A 1 263 ? 14.599 -15.605 5.133 1.00 91.31 263 GLY A N 1
ATOM 2133 C CA . GLY A 1 263 ? 13.441 -15.060 5.826 1.00 91.31 263 GLY A CA 1
ATOM 2134 C C . GLY A 1 263 ? 12.850 -16.036 6.845 1.00 91.31 263 GLY A C 1
ATOM 2135 O O . GLY A 1 263 ? 12.937 -17.256 6.706 1.00 91.31 263 GLY A O 1
ATOM 2136 N N . GLU A 1 264 ? 12.204 -15.480 7.862 1.00 93.44 264 GLU A N 1
ATOM 2137 C CA . GLU A 1 264 ? 11.446 -16.199 8.884 1.00 93.44 264 GLU A CA 1
ATOM 2138 C C . GLU A 1 264 ? 9.949 -15.965 8.661 1.00 93.44 264 GLU A C 1
ATOM 2140 O O . GLU A 1 264 ? 9.514 -14.828 8.489 1.00 93.44 264 GLU A O 1
ATOM 2145 N N . THR A 1 265 ? 9.137 -17.023 8.690 1.00 95.25 265 THR A N 1
ATOM 2146 C CA . THR A 1 265 ? 7.675 -16.867 8.671 1.00 95.25 265 THR A CA 1
ATOM 2147 C C . THR A 1 265 ? 7.192 -16.413 10.043 1.00 95.25 265 THR A C 1
ATOM 2149 O O . THR A 1 265 ? 7.297 -17.168 11.003 1.00 95.25 265 THR A O 1
ATOM 2152 N N . ILE A 1 266 ? 6.630 -15.206 10.120 1.00 94.94 266 ILE A N 1
ATOM 2153 C CA . ILE A 1 266 ? 6.129 -14.625 11.375 1.00 94.94 266 ILE A CA 1
ATOM 2154 C C . ILE A 1 266 ? 4.603 -14.693 11.496 1.00 94.94 266 ILE A C 1
ATOM 2156 O O . ILE A 1 266 ? 4.076 -14.651 12.602 1.00 94.94 266 ILE A O 1
ATOM 2160 N N . ILE A 1 267 ? 3.884 -14.813 10.375 1.00 96.19 267 ILE A N 1
ATOM 2161 C CA . ILE A 1 267 ? 2.433 -15.046 10.338 1.00 96.19 267 ILE A CA 1
ATOM 2162 C C . ILE A 1 267 ? 2.153 -16.046 9.215 1.00 96.19 267 ILE A C 1
ATOM 2164 O O . ILE A 1 267 ? 2.678 -15.899 8.113 1.00 96.19 267 ILE A O 1
ATOM 2168 N N . SER A 1 268 ? 1.318 -17.049 9.480 1.00 95.44 268 SER A N 1
ATOM 2169 C CA . SER A 1 268 ? 0.925 -18.084 8.513 1.00 95.44 268 SER A CA 1
ATOM 2170 C C . SER A 1 268 ? -0.587 -18.093 8.290 1.00 95.44 268 SER A C 1
ATOM 2172 O O . SER A 1 268 ? -1.336 -17.516 9.077 1.00 95.44 268 SER A O 1
ATOM 2174 N N . ASN A 1 269 ? -1.033 -18.763 7.224 1.00 94.88 269 ASN A N 1
ATOM 2175 C CA . ASN A 1 269 ? -2.445 -18.915 6.855 1.00 94.88 269 ASN A CA 1
ATOM 2176 C C . ASN A 1 269 ? -3.183 -17.582 6.664 1.00 94.88 269 ASN A C 1
ATOM 2178 O O . ASN A 1 269 ? -4.360 -17.464 6.999 1.00 94.88 269 ASN A O 1
ATOM 2182 N N . ILE A 1 270 ? -2.491 -16.586 6.115 1.00 96.12 270 ILE A N 1
ATOM 2183 C CA . ILE A 1 270 ? -3.069 -15.286 5.782 1.00 96.12 270 ILE A CA 1
ATOM 2184 C C . ILE A 1 270 ? -2.749 -14.942 4.337 1.00 96.12 270 ILE A C 1
ATOM 2186 O O . ILE A 1 270 ? -1.582 -14.880 3.946 1.00 96.12 270 ILE A O 1
ATOM 2190 N N . ARG A 1 271 ? -3.778 -14.663 3.535 1.00 96.69 271 ARG A N 1
ATOM 2191 C CA . ARG A 1 271 ? -3.576 -14.196 2.161 1.00 96.69 271 ARG A CA 1
ATOM 2192 C C . ARG A 1 271 ? -3.285 -12.699 2.160 1.00 96.69 271 ARG A C 1
ATOM 2194 O O . ARG A 1 271 ? -4.122 -11.868 1.807 1.00 96.69 271 ARG A O 1
ATOM 2201 N N . CYS A 1 272 ? -2.101 -12.376 2.662 1.00 97.44 272 CYS A N 1
ATOM 2202 C CA . CYS A 1 272 ? -1.671 -11.022 2.962 1.00 97.44 272 CYS A CA 1
ATOM 2203 C C . CYS A 1 272 ? -1.463 -10.199 1.684 1.00 97.44 272 CYS A C 1
ATOM 2205 O O . CYS A 1 272 ? -0.746 -10.624 0.783 1.00 97.44 272 CYS A O 1
ATOM 2207 N N . HIS A 1 273 ? -2.098 -9.027 1.595 1.00 97.38 273 HIS A N 1
ATOM 2208 C CA . HIS A 1 273 ? -1.927 -8.132 0.447 1.00 97.38 273 HIS A CA 1
ATOM 2209 C C . HIS A 1 273 ? -1.156 -6.863 0.811 1.00 97.38 273 HIS A C 1
ATOM 2211 O O . HIS A 1 273 ? -0.086 -6.631 0.260 1.00 97.38 273 HIS A O 1
ATOM 2217 N N . GLY A 1 274 ? -1.680 -6.068 1.743 1.00 97.44 274 GLY A N 1
ATOM 2218 C CA . GLY A 1 274 ? -1.023 -4.880 2.286 1.00 97.44 274 GLY A CA 1
ATOM 2219 C C . GLY A 1 274 ? -0.729 -5.057 3.768 1.00 97.44 274 GLY A C 1
ATOM 2220 O O . GLY A 1 274 ? -1.468 -5.764 4.463 1.00 97.44 274 GLY A O 1
ATOM 2221 N N . LEU A 1 275 ? 0.329 -4.417 4.254 1.00 97.31 275 LEU A N 1
ATOM 2222 C CA . LEU A 1 275 ? 0.710 -4.471 5.660 1.00 97.31 275 LEU A CA 1
ATOM 2223 C C . LEU A 1 275 ? 1.212 -3.118 6.172 1.00 97.31 275 LEU A C 1
ATOM 2225 O O . LEU A 1 275 ? 1.705 -2.280 5.425 1.00 97.31 275 LEU A O 1
ATOM 2229 N N . THR A 1 276 ? 1.090 -2.899 7.475 1.00 96.81 276 THR A N 1
ATOM 2230 C CA . THR A 1 276 ? 1.675 -1.744 8.162 1.00 96.81 276 THR A CA 1
ATOM 2231 C C . THR A 1 276 ? 2.017 -2.113 9.604 1.00 96.81 276 THR A C 1
ATOM 2233 O O . THR A 1 276 ? 1.561 -3.139 10.112 1.00 96.81 276 THR A O 1
ATOM 2236 N N . ILE A 1 277 ? 2.828 -1.293 10.263 1.00 93.69 277 ILE A N 1
ATOM 2237 C CA . ILE A 1 277 ? 3.232 -1.468 11.658 1.00 93.69 277 ILE A CA 1
ATOM 2238 C C . ILE A 1 277 ? 2.890 -0.197 12.432 1.00 93.69 277 ILE A C 1
ATOM 2240 O O . ILE A 1 277 ? 3.072 0.903 11.908 1.00 93.69 277 ILE A O 1
ATOM 2244 N N . ASP A 1 278 ? 2.350 -0.337 13.642 1.00 92.12 278 ASP A N 1
ATOM 2245 C CA . ASP A 1 278 ? 2.130 0.808 14.526 1.00 92.12 278 ASP A CA 1
ATOM 2246 C C . ASP A 1 278 ? 3.377 1.156 15.352 1.00 92.12 278 ASP A C 1
ATOM 2248 O O . ASP A 1 278 ? 4.430 0.527 15.255 1.00 92.12 278 ASP A O 1
ATOM 2252 N N . ASP A 1 279 ? 3.269 2.218 16.142 1.00 86.06 279 ASP A N 1
ATOM 2253 C CA . ASP A 1 279 ? 4.362 2.789 16.925 1.00 86.06 279 ASP A CA 1
ATOM 2254 C C . ASP A 1 279 ? 4.815 1.925 18.108 1.00 86.06 279 ASP A C 1
ATOM 2256 O O . ASP A 1 279 ? 5.870 2.207 18.678 1.00 86.06 279 ASP A O 1
ATOM 2260 N N . VAL A 1 280 ? 4.057 0.875 18.438 1.00 87.00 280 VAL A N 1
ATOM 2261 C CA . VAL A 1 280 ? 4.378 -0.127 19.465 1.00 87.00 280 VAL A CA 1
ATOM 2262 C C . VAL A 1 280 ? 4.744 -1.489 18.860 1.00 87.00 280 VAL A C 1
ATOM 2264 O O . VAL A 1 280 ? 4.892 -2.471 19.588 1.00 87.00 280 VAL A O 1
ATOM 2267 N N . GLY A 1 281 ? 4.884 -1.570 17.532 1.00 89.75 281 GLY A N 1
ATOM 2268 C CA . GLY A 1 281 ? 5.348 -2.764 16.829 1.00 89.75 281 GLY A CA 1
ATOM 2269 C C . GLY A 1 281 ? 4.265 -3.793 16.491 1.00 89.75 281 GLY A 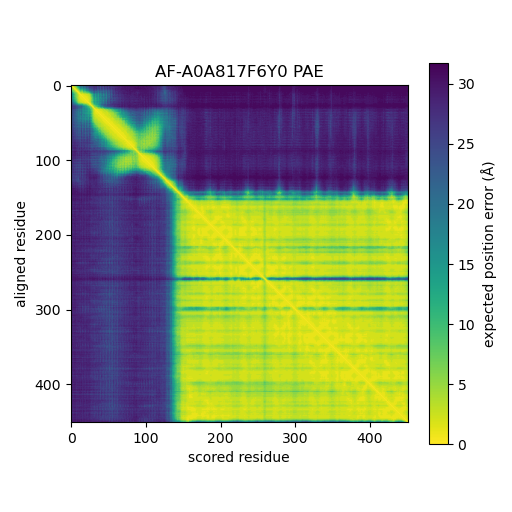C 1
ATOM 2270 O O . GLY A 1 281 ? 4.595 -4.913 16.099 1.00 89.75 281 GLY A O 1
ATOM 2271 N N . SER A 1 282 ? 2.976 -3.463 16.624 1.00 94.50 282 SER A N 1
ATOM 2272 C CA . SER A 1 282 ? 1.898 -4.361 16.190 1.00 94.50 282 SER A CA 1
ATOM 2273 C C . SER A 1 282 ? 1.741 -4.312 14.673 1.00 94.50 282 SER A C 1
ATOM 2275 O O . SER A 1 282 ? 1.644 -3.237 14.079 1.00 94.50 282 SER A O 1
ATOM 2277 N N . LEU A 1 283 ? 1.648 -5.483 14.046 1.00 96.94 283 LEU A N 1
ATOM 2278 C CA . LEU A 1 283 ? 1.449 -5.616 12.607 1.00 96.94 283 LEU A CA 1
ATOM 2279 C C . LEU A 1 283 ? -0.028 -5.618 12.249 1.00 96.94 283 LEU A C 1
ATOM 2281 O O . LEU A 1 283 ? -0.806 -6.367 12.826 1.00 96.94 283 LEU A O 1
ATOM 2285 N N . TYR A 1 284 ? -0.402 -4.841 11.244 1.00 98.38 284 TYR A N 1
ATOM 2286 C CA . TYR A 1 284 ? -1.732 -4.843 10.647 1.00 98.38 284 TYR A CA 1
ATOM 2287 C C . TYR A 1 284 ? -1.596 -5.403 9.245 1.00 98.38 284 TYR A C 1
ATOM 2289 O O . TYR A 1 284 ? -0.819 -4.887 8.448 1.00 98.38 284 TYR A O 1
ATOM 2297 N N . VAL A 1 285 ? -2.338 -6.462 8.952 1.00 98.56 285 VAL A N 1
ATOM 2298 C CA . VAL A 1 285 ? -2.240 -7.195 7.692 1.00 98.56 285 VAL A CA 1
ATOM 2299 C C . VAL A 1 285 ? -3.624 -7.286 7.076 1.00 98.56 285 VAL A C 1
ATOM 2301 O O . VAL A 1 285 ? -4.580 -7.697 7.737 1.00 98.56 285 VAL A O 1
ATOM 2304 N N . VAL A 1 286 ? -3.731 -6.897 5.811 1.00 98.56 286 VAL A N 1
ATOM 2305 C CA . VAL A 1 286 ? -4.938 -7.091 5.007 1.00 98.56 286 VAL A CA 1
ATOM 2306 C C . VAL A 1 286 ? -5.011 -8.555 4.595 1.00 98.56 286 VAL A C 1
ATOM 2308 O O . VAL A 1 286 ? -4.158 -9.012 3.834 1.00 98.56 286 VAL A O 1
ATOM 2311 N N . ASP A 1 287 ? -6.034 -9.268 5.055 1.00 97.94 287 ASP A N 1
ATOM 2312 C CA . ASP A 1 287 ? -6.384 -10.586 4.534 1.00 97.94 287 ASP A CA 1
ATOM 2313 C C . ASP A 1 287 ? -7.334 -10.410 3.344 1.00 97.94 287 ASP A C 1
ATOM 2315 O O . ASP A 1 287 ? -8.508 -10.047 3.485 1.00 97.94 287 ASP A O 1
ATOM 2319 N N . PHE A 1 288 ? -6.787 -10.631 2.150 1.00 96.38 288 PHE A N 1
ATOM 2320 C CA . PHE A 1 288 ? -7.478 -10.391 0.890 1.00 96.38 288 PHE A CA 1
ATOM 2321 C C . PHE A 1 288 ? -8.701 -11.297 0.704 1.00 96.38 288 PHE A C 1
ATOM 2323 O O . PHE A 1 288 ? -9.746 -10.820 0.258 1.00 96.38 288 PHE A O 1
ATOM 2330 N N . ASP A 1 289 ? -8.583 -12.578 1.069 1.00 94.75 289 ASP A N 1
ATOM 2331 C CA . ASP A 1 289 ? -9.641 -13.578 0.864 1.00 94.75 289 ASP A CA 1
ATOM 2332 C C . ASP A 1 289 ? -10.749 -13.457 1.908 1.00 94.75 289 ASP A C 1
ATOM 2334 O O . ASP A 1 289 ? -11.911 -13.752 1.628 1.00 94.75 289 ASP A O 1
ATOM 2338 N N . LYS A 1 290 ? -10.400 -13.026 3.123 1.00 97.56 290 LYS A N 1
ATOM 2339 C CA . LYS A 1 290 ? -11.370 -12.822 4.205 1.00 97.56 290 LYS A CA 1
ATOM 2340 C C . LYS A 1 290 ? -12.009 -11.435 4.199 1.00 97.56 290 LYS A C 1
ATOM 2342 O O . LYS A 1 290 ? -12.970 -11.217 4.933 1.00 97.56 290 LYS A O 1
ATOM 2347 N N . HIS A 1 291 ? -11.536 -10.528 3.341 1.00 98.06 291 HIS A N 1
ATOM 2348 C CA . HIS A 1 291 ? -11.999 -9.142 3.263 1.00 98.06 291 HIS A CA 1
ATOM 2349 C C . HIS A 1 291 ? -11.937 -8.438 4.627 1.00 98.06 291 HIS A C 1
ATOM 2351 O O . HIS A 1 291 ? -12.908 -7.843 5.105 1.00 98.06 291 HIS A O 1
ATOM 2357 N N . GLU A 1 292 ? -10.784 -8.533 5.284 1.00 98.50 292 GLU A N 1
ATOM 2358 C CA . GLU A 1 292 ? -10.585 -7.982 6.620 1.00 98.50 292 GLU A CA 1
ATOM 2359 C C . GLU A 1 292 ? -9.159 -7.479 6.832 1.00 98.50 292 GLU A C 1
ATOM 2361 O O . GLU A 1 292 ? -8.241 -7.779 6.070 1.00 98.50 292 GLU A O 1
ATOM 2366 N N . VAL A 1 293 ? -8.977 -6.705 7.896 1.00 98.69 293 VAL A N 1
ATOM 2367 C CA . VAL A 1 293 ? -7.659 -6.350 8.421 1.00 98.69 293 VAL A CA 1
ATOM 2368 C C . VAL A 1 293 ? -7.503 -6.978 9.791 1.00 98.69 293 VAL A C 1
ATOM 2370 O O . VAL A 1 293 ? -8.357 -6.804 10.667 1.00 98.69 293 VAL A O 1
ATOM 2373 N N . ARG A 1 294 ? -6.383 -7.669 9.987 1.00 98.44 294 ARG A N 1
ATOM 2374 C CA . ARG A 1 294 ? -6.017 -8.322 11.243 1.00 98.44 294 ARG A CA 1
ATOM 2375 C C . ARG A 1 294 ? -4.817 -7.631 11.870 1.00 98.44 294 ARG A C 1
ATOM 2377 O O . ARG A 1 294 ? -3.821 -7.402 11.192 1.00 98.44 294 ARG A O 1
ATOM 2384 N N . ARG A 1 295 ? -4.907 -7.325 13.163 1.00 98.19 295 ARG A N 1
ATOM 2385 C CA . ARG A 1 295 ? -3.795 -6.824 13.977 1.00 98.19 295 ARG A CA 1
ATOM 2386 C C . ARG A 1 295 ? -3.156 -7.967 14.757 1.00 98.19 295 ARG A C 1
ATOM 2388 O O . ARG A 1 295 ? -3.863 -8.652 15.487 1.00 98.19 295 ARG A O 1
ATOM 2395 N N . TYR A 1 296 ? -1.841 -8.086 14.687 1.00 97.50 296 TYR A N 1
ATOM 2396 C CA . TYR A 1 296 ? -1.011 -9.033 15.418 1.00 97.50 296 TYR A CA 1
ATOM 2397 C C . TYR A 1 296 ? -0.087 -8.252 16.346 1.00 97.50 296 TYR A C 1
ATOM 2399 O O . TYR A 1 296 ? 0.761 -7.488 15.884 1.00 97.50 296 TYR A O 1
ATOM 2407 N N . ARG A 1 297 ? -0.257 -8.411 17.658 1.00 93.88 297 ARG A N 1
ATOM 2408 C CA . ARG A 1 297 ? 0.743 -7.929 18.618 1.00 93.88 297 ARG A CA 1
ATOM 2409 C C . ARG A 1 297 ? 1.951 -8.861 18.627 1.00 93.88 297 ARG A C 1
ATOM 2411 O O . ARG A 1 297 ? 1.885 -9.992 18.149 1.00 93.88 297 ARG A O 1
ATOM 2418 N N . MET A 1 298 ? 3.048 -8.400 19.218 1.00 83.88 298 MET A N 1
ATOM 2419 C CA . MET A 1 298 ? 4.250 -9.210 19.402 1.00 83.88 298 MET A CA 1
ATOM 2420 C C . MET A 1 298 ? 3.918 -10.555 20.071 1.00 83.88 298 MET A C 1
ATOM 2422 O O . MET A 1 298 ? 3.378 -10.588 21.173 1.00 83.88 298 MET A O 1
ATOM 2426 N N . GLY A 1 299 ? 4.230 -11.657 19.380 1.00 78.06 299 GLY A N 1
ATOM 2427 C CA . GLY A 1 299 ? 3.979 -13.028 19.841 1.00 78.06 299 GLY A CA 1
ATOM 2428 C C . GLY A 1 299 ? 2.562 -13.571 19.593 1.00 78.06 299 GLY A C 1
ATOM 2429 O O . GLY A 1 299 ? 2.311 -14.737 19.886 1.00 78.06 299 GLY A O 1
ATOM 2430 N N . GLU A 1 300 ? 1.629 -12.779 19.049 1.00 88.62 300 GLU A N 1
ATOM 2431 C CA . GLU A 1 300 ? 0.298 -13.272 18.671 1.00 88.62 300 GLU A CA 1
ATOM 2432 C C . GLU A 1 300 ? 0.344 -13.988 17.309 1.00 88.62 300 GLU A C 1
ATOM 2434 O O . GLU A 1 300 ? 0.747 -13.402 16.309 1.00 88.62 300 GLU A O 1
ATOM 2439 N N . ASN A 1 301 ? -0.172 -15.221 17.238 1.00 83.50 301 ASN A N 1
ATOM 2440 C CA . ASN A 1 301 ? -0.227 -15.992 15.982 1.00 83.50 301 ASN A CA 1
ATOM 2441 C C . ASN A 1 301 ? -1.569 -15.889 15.246 1.00 83.50 301 ASN A C 1
ATOM 2443 O O . ASN A 1 301 ? -1.639 -16.126 14.045 1.00 83.50 301 ASN A O 1
ATOM 2447 N N . GLN A 1 302 ? -2.650 -15.582 15.966 1.00 89.19 302 GLN A N 1
ATOM 2448 C CA . GLN A 1 302 ? -4.000 -15.555 15.399 1.00 89.19 302 GLN A CA 1
ATOM 2449 C C . GLN A 1 302 ? -4.441 -14.155 14.992 1.00 89.19 302 GLN A C 1
ATOM 2451 O O . GLN A 1 302 ? -5.297 -14.047 14.132 1.00 89.19 302 GLN A O 1
ATOM 2456 N N . GLY A 1 303 ? -3.889 -13.092 15.575 1.00 95.12 303 GLY A N 1
ATOM 2457 C CA . GLY A 1 303 ? -4.334 -11.724 15.318 1.00 95.12 303 GLY A CA 1
ATOM 2458 C C . GLY A 1 303 ? -5.803 -11.456 15.690 1.00 95.12 303 GLY A C 1
ATOM 2459 O O . GLY A 1 303 ? -6.605 -12.347 15.960 1.00 95.12 303 GLY A O 1
ATOM 2460 N N . THR A 1 304 ? -6.171 -10.183 15.738 1.00 97.06 304 THR A N 1
ATOM 2461 C CA . THR A 1 304 ? -7.534 -9.715 16.020 1.00 97.06 304 THR A CA 1
ATOM 2462 C C . THR A 1 304 ? -8.066 -8.964 14.810 1.00 97.06 304 THR A C 1
ATOM 2464 O O . THR A 1 304 ? -7.374 -8.093 14.288 1.00 97.06 304 THR A O 1
ATOM 2467 N N . VAL A 1 305 ? -9.297 -9.246 14.384 1.00 98.19 305 VAL A N 1
ATOM 2468 C CA . VAL A 1 305 ? -9.958 -8.468 13.326 1.00 98.19 305 VAL A CA 1
ATOM 2469 C C . VAL A 1 305 ? -10.225 -7.047 13.824 1.00 98.19 305 VAL A C 1
ATOM 2471 O O . VAL A 1 305 ? -10.856 -6.856 14.864 1.00 98.19 305 VAL A O 1
ATOM 2474 N N . VAL A 1 306 ? -9.733 -6.052 13.087 1.00 98.44 306 VAL A N 1
ATOM 2475 C CA . VAL A 1 306 ? -9.848 -4.621 13.429 1.00 98.44 306 VAL A CA 1
ATOM 2476 C C . VAL A 1 306 ? -10.586 -3.796 12.372 1.00 98.44 306 VAL A C 1
ATOM 2478 O O . VAL A 1 306 ? -11.002 -2.679 12.666 1.00 98.44 306 VAL A O 1
ATOM 2481 N N . ALA A 1 307 ? -10.794 -4.342 11.171 1.00 98.44 307 ALA A N 1
ATOM 2482 C CA . ALA A 1 307 ? -11.655 -3.775 10.133 1.00 98.44 307 ALA A CA 1
ATOM 2483 C C . ALA A 1 307 ? -12.212 -4.898 9.242 1.00 98.44 307 ALA A C 1
ATOM 2485 O O . ALA A 1 307 ? -11.512 -5.875 8.978 1.00 98.44 307 ALA A O 1
ATOM 2486 N N . GLY A 1 308 ? -13.450 -4.757 8.759 1.00 97.94 308 GLY A N 1
ATOM 2487 C CA . GLY A 1 308 ? -14.119 -5.790 7.956 1.00 97.94 308 GLY A CA 1
ATOM 2488 C C . GLY A 1 308 ? -14.540 -7.021 8.770 1.00 97.94 308 GLY A C 1
ATOM 2489 O O . GLY A 1 308 ? -15.078 -6.882 9.868 1.00 97.94 308 GLY A O 1
ATOM 2490 N N . GLY A 1 309 ? -14.351 -8.218 8.203 1.00 94.88 309 GLY A N 1
ATOM 2491 C CA . GLY A 1 309 ? -14.641 -9.507 8.858 1.00 94.88 309 GLY A CA 1
ATOM 2492 C C . GLY A 1 309 ? -16.121 -9.906 8.897 1.00 94.88 309 GLY A C 1
ATOM 2493 O O . GLY A 1 309 ? -16.483 -10.915 9.494 1.00 94.88 309 GLY A O 1
ATOM 2494 N N . ASN A 1 310 ? -16.993 -9.138 8.237 1.00 96.69 310 ASN A N 1
ATOM 2495 C CA . ASN A 1 310 ? -18.436 -9.400 8.141 1.00 96.69 310 ASN A CA 1
ATOM 2496 C C . ASN A 1 310 ? -18.849 -9.852 6.726 1.00 96.69 310 ASN A C 1
ATOM 2498 O O . ASN A 1 310 ? -19.947 -9.538 6.255 1.00 96.69 310 ASN A O 1
ATOM 2502 N N . GLY A 1 311 ? -17.947 -10.560 6.040 1.00 95.12 311 GLY A N 1
ATOM 2503 C CA . GLY A 1 311 ? -18.094 -10.973 4.644 1.00 95.12 311 GLY A CA 1
ATOM 2504 C C . GLY A 1 311 ? -17.829 -9.853 3.632 1.00 95.12 311 GLY A C 1
ATOM 2505 O O . GLY A 1 311 ? -17.670 -8.684 3.993 1.00 95.12 311 GLY A O 1
ATOM 2506 N N . SER A 1 312 ? -17.789 -10.234 2.352 1.00 98.06 312 SER A N 1
ATOM 2507 C CA . SER A 1 312 ? -17.630 -9.293 1.238 1.00 98.06 312 SER A CA 1
ATOM 2508 C C . SER A 1 312 ? -18.883 -8.436 1.068 1.00 98.06 312 SER A C 1
ATOM 2510 O O . SER A 1 312 ? -19.994 -8.970 1.038 1.00 98.06 312 SER A O 1
ATOM 2512 N N . GLY A 1 313 ? -18.727 -7.122 0.930 1.00 98.00 313 GLY A N 1
ATOM 2513 C CA . GLY A 1 313 ? -19.850 -6.225 0.663 1.00 98.00 313 GLY A CA 1
ATOM 2514 C C . GLY A 1 313 ? -19.487 -4.751 0.783 1.00 98.00 313 GLY A C 1
ATOM 2515 O O . GLY A 1 313 ? -18.324 -4.401 0.963 1.00 98.00 313 GLY A O 1
ATOM 2516 N N . ASN A 1 314 ? -20.494 -3.883 0.684 1.00 97.62 314 ASN A N 1
ATOM 2517 C CA . ASN A 1 314 ? -20.331 -2.423 0.653 1.00 97.62 314 ASN A CA 1
ATOM 2518 C C . ASN A 1 314 ? -20.890 -1.700 1.892 1.00 97.62 314 ASN A C 1
ATOM 2520 O O . ASN A 1 314 ? -20.819 -0.468 1.979 1.00 97.62 314 ASN A O 1
ATOM 2524 N N . ARG A 1 315 ? -21.422 -2.435 2.878 1.00 98.38 315 ARG A N 1
ATOM 2525 C CA . ARG A 1 315 ? -21.843 -1.856 4.163 1.00 98.38 315 ARG A CA 1
ATOM 2526 C C . ARG A 1 315 ? -20.636 -1.273 4.903 1.00 98.38 315 ARG A C 1
ATOM 2528 O O . ARG A 1 315 ? -19.492 -1.616 4.616 1.00 98.38 315 ARG A O 1
ATOM 2535 N N . LEU A 1 316 ? -20.874 -0.395 5.876 1.00 98.25 316 LEU A N 1
ATOM 2536 C CA . LEU A 1 316 ? -19.796 0.270 6.625 1.00 98.25 316 LEU A CA 1
ATOM 2537 C C . LEU A 1 316 ? -19.010 -0.674 7.551 1.00 98.25 316 LEU A C 1
ATOM 2539 O O . LEU A 1 316 ? -17.937 -0.323 8.023 1.00 98.25 316 LEU A O 1
ATOM 2543 N N . ASN A 1 317 ? -19.516 -1.875 7.819 1.00 98.06 317 ASN A N 1
ATOM 2544 C CA . ASN A 1 317 ? -18.815 -2.925 8.558 1.00 98.06 317 ASN A CA 1
ATOM 2545 C C . ASN A 1 317 ? -18.250 -4.032 7.646 1.00 98.06 317 ASN A C 1
ATOM 2547 O O . ASN A 1 317 ? -17.778 -5.050 8.150 1.00 98.06 317 ASN A O 1
ATOM 2551 N N . GLN A 1 318 ? -18.312 -3.855 6.325 1.00 98.62 318 GLN A N 1
ATOM 2552 C CA . GLN A 1 318 ? -17.832 -4.803 5.320 1.00 98.62 318 GLN A CA 1
ATOM 2553 C C . GLN A 1 318 ? -16.743 -4.162 4.457 1.00 98.62 318 GLN A C 1
ATOM 2555 O O . GLN A 1 318 ? -16.648 -2.939 4.354 1.00 98.62 318 GLN A O 1
ATOM 2560 N N . LEU A 1 319 ? -15.930 -5.011 3.840 1.00 98.62 319 LEU A N 1
ATOM 2561 C CA . LEU A 1 319 ? -14.939 -4.645 2.833 1.00 98.62 319 LEU A CA 1
ATOM 2562 C C . LEU A 1 319 ? -15.158 -5.523 1.599 1.00 98.62 319 LEU A C 1
ATOM 2564 O O . LEU A 1 319 ? -15.734 -6.605 1.700 1.00 98.62 319 LEU A O 1
ATOM 2568 N N . SER A 1 320 ? -14.668 -5.093 0.443 1.00 98.19 320 SER A N 1
ATOM 2569 C CA . SER A 1 320 ? -14.639 -5.887 -0.780 1.00 98.19 320 SER A CA 1
ATOM 2570 C C . SER A 1 320 ? -13.278 -5.756 -1.458 1.00 98.19 320 SER A C 1
ATOM 2572 O O . SER A 1 320 ? -12.875 -4.685 -1.916 1.00 98.19 320 SER A O 1
ATOM 2574 N N . TYR A 1 321 ? -12.557 -6.880 -1.476 1.00 97.50 321 TYR A N 1
ATOM 2575 C CA . TYR A 1 321 ? -11.185 -7.009 -1.976 1.00 97.50 321 TYR A CA 1
ATOM 2576 C C . TYR A 1 321 ? -10.245 -5.887 -1.497 1.00 97.50 321 TYR A C 1
ATOM 2578 O O . TYR A 1 321 ? -9.639 -5.203 -2.326 1.00 97.50 321 TYR A O 1
ATOM 2586 N N . PRO A 1 322 ? -10.115 -5.672 -0.172 1.00 98.31 322 PRO A N 1
ATOM 2587 C CA . PRO A 1 322 ? -9.216 -4.653 0.349 1.00 98.31 322 PRO A CA 1
ATOM 2588 C C . PRO A 1 322 ? -7.766 -4.967 -0.036 1.00 98.31 322 PRO A C 1
ATOM 2590 O O . PRO A 1 322 ? -7.372 -6.135 -0.084 1.00 98.31 322 PRO A O 1
ATOM 2593 N N . ARG A 1 323 ? -6.959 -3.935 -0.311 1.00 97.94 323 ARG A N 1
ATOM 2594 C CA . ARG A 1 323 ? -5.571 -4.129 -0.784 1.00 97.94 323 ARG A CA 1
ATOM 2595 C C . ARG A 1 323 ? -4.494 -3.463 0.053 1.00 97.94 323 ARG A C 1
ATOM 2597 O O . ARG A 1 323 ? -3.417 -4.033 0.185 1.00 97.94 323 ARG A O 1
ATOM 2604 N N . TYR A 1 324 ? -4.755 -2.284 0.600 1.00 98.06 324 TYR A N 1
ATOM 2605 C CA . TYR A 1 324 ? -3.782 -1.541 1.399 1.00 98.06 324 TYR A CA 1
ATOM 2606 C C . TYR A 1 324 ? -4.388 -1.126 2.727 1.00 98.06 324 TYR A C 1
ATOM 2608 O O . TYR A 1 324 ? -5.600 -0.928 2.839 1.00 98.06 324 TYR A O 1
ATOM 2616 N N . VAL A 1 325 ? -3.511 -0.998 3.717 1.00 98.44 325 VAL A N 1
ATOM 2617 C CA . VAL A 1 325 ? -3.842 -0.582 5.071 1.00 98.44 325 VAL A CA 1
ATOM 2618 C C . VAL A 1 325 ? -2.848 0.469 5.541 1.00 98.44 325 VAL A C 1
ATOM 2620 O O . VAL A 1 325 ? -1.654 0.377 5.270 1.00 98.44 325 VAL A O 1
ATOM 2623 N N . PHE A 1 326 ? -3.348 1.446 6.282 1.00 97.50 326 PHE A N 1
ATOM 2624 C CA . PHE A 1 326 ? -2.542 2.368 7.065 1.00 97.50 326 PHE A CA 1
ATOM 2625 C C . PHE A 1 326 ? -3.139 2.465 8.469 1.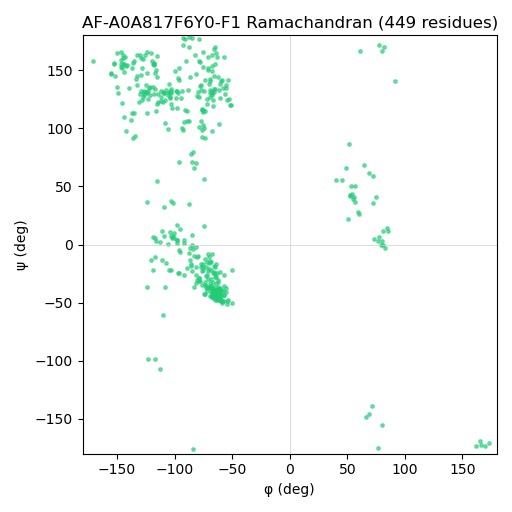00 97.50 326 PHE A C 1
ATOM 2627 O O . PHE A 1 326 ? -4.358 2.407 8.625 1.00 97.50 326 PHE A O 1
ATOM 2634 N N . VAL A 1 327 ? -2.306 2.623 9.493 1.00 96.56 327 VAL A N 1
ATOM 2635 C CA . VAL A 1 327 ? -2.756 2.823 10.876 1.00 96.56 327 VAL A CA 1
ATOM 2636 C C . VAL A 1 327 ? -2.284 4.186 11.359 1.00 96.56 327 VAL A C 1
ATOM 2638 O O . VAL A 1 327 ? -1.112 4.502 11.182 1.00 96.56 327 VAL A O 1
ATOM 2641 N N . ASP A 1 328 ? -3.167 5.016 11.931 1.00 92.50 328 ASP A N 1
ATOM 2642 C CA . ASP A 1 328 ? -2.768 6.313 12.493 1.00 92.50 328 ASP A CA 1
ATOM 2643 C C . ASP A 1 328 ? -2.236 6.219 13.945 1.00 92.50 328 ASP A C 1
ATOM 2645 O O . ASP A 1 328 ? -1.986 5.125 14.437 1.00 92.50 328 ASP A O 1
ATOM 2649 N N . ARG A 1 329 ? -1.917 7.355 14.594 1.00 87.75 329 ARG A N 1
ATOM 2650 C CA . ARG A 1 329 ? -1.370 7.366 15.973 1.00 87.75 329 ARG A CA 1
ATOM 2651 C C . ARG A 1 329 ? -2.457 7.117 17.019 1.00 87.75 329 ARG A C 1
ATOM 2653 O O . ARG A 1 329 ? -2.165 6.712 18.135 1.00 87.75 329 ARG A O 1
ATOM 2660 N N . GLU A 1 330 ? -3.717 7.314 16.644 1.00 90.62 330 GLU A N 1
ATOM 2661 C CA . GLU A 1 330 ? -4.868 6.941 17.463 1.00 90.62 330 GLU A CA 1
ATOM 2662 C C . GLU A 1 330 ? -5.249 5.461 17.263 1.00 90.62 330 GLU A C 1
ATOM 2664 O O . GLU A 1 330 ? -6.275 5.002 17.773 1.00 90.62 330 GLU A O 1
ATOM 2669 N N . TYR A 1 331 ? -4.423 4.697 16.535 1.00 94.56 331 TYR A N 1
ATOM 2670 C CA . TYR A 1 331 ? -4.678 3.318 16.118 1.00 94.56 331 TYR A CA 1
ATOM 2671 C C . TYR A 1 331 ? -5.945 3.163 15.270 1.00 94.56 331 TYR A C 1
ATOM 2673 O O . TYR A 1 331 ? -6.577 2.102 15.271 1.00 94.56 331 TYR A O 1
ATOM 2681 N N . SER A 1 332 ? -6.337 4.213 14.548 1.00 96.56 332 SER A N 1
ATOM 2682 C CA . SER A 1 332 ? -7.390 4.097 13.550 1.00 96.56 332 SER A CA 1
ATOM 2683 C C . SER A 1 332 ? -6.841 3.435 12.295 1.00 96.56 332 SER A C 1
ATOM 2685 O O . SER A 1 332 ? -5.755 3.773 11.828 1.00 96.56 332 SER A O 1
ATOM 2687 N N . VAL A 1 333 ? -7.613 2.519 11.726 1.00 98.44 333 VAL A N 1
ATOM 2688 C CA . VAL A 1 333 ? -7.235 1.712 10.567 1.00 98.44 333 VAL A CA 1
ATOM 2689 C C . VAL A 1 333 ? -7.912 2.273 9.324 1.00 98.44 333 VAL A C 1
ATOM 2691 O O . VAL A 1 333 ? -9.137 2.284 9.230 1.00 98.44 333 VAL A O 1
ATOM 2694 N N . TYR A 1 334 ? -7.118 2.724 8.364 1.00 98.62 334 TYR A N 1
ATOM 2695 C CA . TYR A 1 334 ? -7.558 3.162 7.046 1.00 98.62 334 TYR A CA 1
ATOM 2696 C C . TYR A 1 334 ? -7.353 2.002 6.093 1.00 98.62 334 TYR A C 1
ATOM 2698 O O . TYR A 1 334 ? -6.284 1.394 6.084 1.00 98.62 334 TYR A O 1
ATOM 2706 N N . VAL A 1 335 ? -8.370 1.696 5.300 1.00 98.81 335 VAL A N 1
ATOM 2707 C CA . VAL A 1 335 ? -8.328 0.584 4.356 1.00 98.81 335 VAL A CA 1
ATOM 2708 C C . VAL A 1 335 ? -8.758 1.072 2.990 1.00 98.81 335 VAL A C 1
ATOM 2710 O O . VAL A 1 335 ? -9.798 1.722 2.850 1.00 98.81 335 VAL A O 1
ATOM 2713 N N . SER A 1 336 ? -7.971 0.721 1.981 1.00 98.44 336 SER A N 1
ATOM 2714 C CA . SER A 1 336 ? -8.379 0.856 0.588 1.00 98.44 336 SER A CA 1
ATOM 2715 C C . SER A 1 336 ? -9.348 -0.264 0.256 1.00 98.44 336 SER A C 1
ATOM 2717 O O . SER A 1 336 ? -8.940 -1.399 0.003 1.00 98.44 336 SER A O 1
ATOM 2719 N N . ASP A 1 337 ? -10.635 0.064 0.292 1.00 98.56 337 ASP A N 1
ATOM 2720 C CA . ASP A 1 337 ? -11.749 -0.829 -0.005 1.00 98.56 337 ASP A CA 1
ATOM 2721 C C . ASP A 1 337 ? -11.978 -0.843 -1.520 1.00 98.56 337 ASP A C 1
ATOM 2723 O O . ASP A 1 337 ? -12.888 -0.215 -2.068 1.00 98.56 337 ASP A O 1
ATOM 2727 N N . THR A 1 338 ? -11.020 -1.469 -2.203 1.00 98.25 338 THR A N 1
ATOM 2728 C CA . THR A 1 338 ? -10.730 -1.283 -3.624 1.00 98.25 338 THR A CA 1
ATOM 2729 C C . THR A 1 338 ? -11.939 -1.508 -4.528 1.00 98.25 338 THR A C 1
ATOM 2731 O O . THR A 1 338 ? -12.209 -0.659 -5.382 1.00 98.25 338 THR A O 1
ATOM 2734 N N . SER A 1 339 ? -12.672 -2.613 -4.356 1.00 98.06 339 SER A N 1
ATOM 2735 C CA . SER A 1 339 ? -13.827 -2.930 -5.212 1.00 98.06 339 SER A CA 1
ATOM 2736 C C . SER A 1 339 ? -15.059 -2.085 -4.896 1.00 98.06 339 SER A C 1
ATOM 2738 O O . SER A 1 339 ? -15.950 -1.983 -5.729 1.00 98.06 339 SER A O 1
ATOM 2740 N N . ASN A 1 340 ? -15.094 -1.437 -3.730 1.00 98.62 340 ASN A N 1
ATOM 2741 C CA . ASN A 1 340 ? -16.107 -0.435 -3.398 1.00 98.62 340 ASN A CA 1
ATOM 2742 C C . ASN A 1 340 ? -15.668 0.994 -3.758 1.00 98.62 340 ASN A C 1
ATOM 2744 O O . ASN A 1 340 ? -16.410 1.939 -3.497 1.00 98.62 340 ASN A O 1
ATOM 2748 N N . HIS A 1 341 ? -14.475 1.160 -4.340 1.00 98.62 341 HIS A N 1
ATOM 2749 C CA . HIS A 1 341 ? -13.953 2.434 -4.832 1.00 98.62 341 HIS A CA 1
ATOM 2750 C C . HIS A 1 341 ? -13.918 3.546 -3.777 1.00 98.62 341 HIS A C 1
ATOM 2752 O O . HIS A 1 341 ? -14.244 4.698 -4.052 1.00 98.62 341 HIS A O 1
ATOM 2758 N N . ARG A 1 342 ? -13.520 3.195 -2.552 1.00 98.62 342 ARG A N 1
ATOM 2759 C CA . ARG A 1 342 ? -13.488 4.121 -1.418 1.00 98.62 342 ARG A CA 1
ATOM 2760 C C . ARG A 1 342 ? -12.317 3.841 -0.483 1.00 98.62 342 ARG A C 1
ATOM 2762 O O . ARG A 1 342 ? -11.747 2.750 -0.486 1.00 98.62 342 ARG A O 1
ATOM 2769 N N . VAL A 1 343 ? -12.005 4.816 0.363 1.00 98.69 343 VAL A N 1
ATOM 2770 C CA . VAL A 1 343 ? -11.170 4.620 1.554 1.00 98.69 343 VAL A CA 1
ATOM 2771 C C . VAL A 1 343 ? -12.056 4.751 2.780 1.00 98.69 343 VAL A C 1
ATOM 2773 O O . VAL A 1 343 ? -12.833 5.700 2.904 1.00 98.69 343 VAL A O 1
ATOM 2776 N N . ILE A 1 344 ? -11.942 3.793 3.689 1.00 98.50 344 ILE A N 1
ATOM 2777 C CA . ILE A 1 344 ? -12.772 3.710 4.890 1.00 98.50 344 ILE A CA 1
ATOM 2778 C C . ILE A 1 344 ? -11.880 3.605 6.132 1.00 98.50 344 ILE A C 1
ATOM 2780 O O . ILE A 1 344 ? -10.908 2.850 6.156 1.00 98.50 344 ILE A O 1
ATOM 2784 N N . LYS A 1 345 ? -12.186 4.433 7.138 1.00 98.38 345 LYS A N 1
ATOM 2785 C CA . LYS A 1 345 ? -11.467 4.547 8.413 1.00 98.38 345 LYS A CA 1
ATOM 2786 C C . LYS A 1 345 ? -12.271 3.858 9.512 1.00 98.38 345 LYS A C 1
ATOM 2788 O O . LYS A 1 345 ? -13.422 4.218 9.745 1.00 98.38 345 LYS A O 1
ATOM 2793 N N . TRP A 1 346 ? -11.655 2.937 10.242 1.00 98.56 346 TRP A N 1
ATOM 2794 C CA . TRP A 1 346 ? -12.163 2.407 11.506 1.00 98.56 346 TRP A CA 1
ATOM 2795 C C . TRP A 1 346 ? -11.402 3.039 12.658 1.00 98.56 346 TRP A C 1
ATOM 2797 O O . TRP A 1 346 ? -10.189 2.890 12.756 1.00 98.56 346 TRP A O 1
ATOM 2807 N N . MET A 1 347 ? -12.110 3.722 13.554 1.00 97.25 347 MET A N 1
ATOM 2808 C CA . MET A 1 347 ? -11.528 4.122 14.836 1.00 97.25 347 MET A CA 1
ATOM 2809 C C . MET A 1 347 ? -11.258 2.879 15.693 1.00 97.25 347 MET A C 1
ATOM 2811 O O . MET A 1 347 ? -11.946 1.862 15.560 1.00 97.25 347 MET A O 1
ATOM 2815 N N . LYS A 1 348 ? -10.280 2.957 16.600 1.00 95.50 348 LYS A N 1
ATOM 2816 C CA . LYS A 1 348 ? -9.927 1.852 17.501 1.00 95.50 348 LYS A CA 1
ATOM 2817 C C . LYS A 1 348 ? -11.166 1.311 18.232 1.00 95.50 348 LYS A C 1
ATOM 2819 O O . LYS A 1 348 ? -11.825 2.031 18.975 1.00 95.50 348 LYS A O 1
ATOM 2824 N N . GLY A 1 349 ? -11.471 0.028 18.030 1.00 92.50 349 GLY A N 1
ATOM 2825 C CA . GLY A 1 349 ? -12.607 -0.658 18.665 1.00 92.50 349 GLY A CA 1
ATOM 2826 C C . GLY A 1 349 ? -13.975 -0.428 18.007 1.00 92.50 349 GLY A C 1
ATOM 2827 O O . GLY A 1 349 ? -14.964 -1.007 18.460 1.00 92.50 349 GLY A O 1
ATOM 2828 N N . ALA A 1 350 ? -14.055 0.367 16.935 1.00 94.75 350 ALA A N 1
ATOM 2829 C CA . ALA A 1 350 ? -15.301 0.603 16.213 1.00 94.75 350 ALA A CA 1
ATOM 2830 C C . ALA A 1 350 ? -15.814 -0.672 15.519 1.00 94.75 350 ALA A C 1
ATOM 2832 O O . ALA A 1 350 ? -15.045 -1.479 15.002 1.00 94.75 350 ALA A O 1
ATOM 2833 N N . LYS A 1 351 ? -17.142 -0.841 15.471 1.00 94.88 351 LYS A N 1
ATOM 2834 C CA . LYS A 1 351 ? -17.800 -1.973 14.783 1.00 94.88 351 LYS A CA 1
ATOM 2835 C C . LYS A 1 351 ? -18.035 -1.734 13.291 1.00 94.88 351 LYS A C 1
ATOM 2837 O O . LYS A 1 351 ? -18.249 -2.680 12.540 1.00 94.88 351 LYS A O 1
ATOM 2842 N N . GLN A 1 352 ? -17.992 -0.479 12.869 1.00 97.50 352 GLN A N 1
ATOM 2843 C CA . GLN A 1 352 ? -18.135 -0.045 11.486 1.00 97.50 352 GLN A CA 1
ATOM 2844 C C . GLN A 1 352 ? -17.209 1.144 11.238 1.00 97.50 352 GLN A C 1
ATOM 2846 O O . GLN A 1 352 ? -16.839 1.848 12.181 1.00 97.50 352 GLN A O 1
ATOM 2851 N N . GLY A 1 353 ? -16.833 1.344 9.984 1.00 97.75 353 GLY A N 1
ATOM 2852 C CA . GLY A 1 353 ? -15.987 2.442 9.564 1.00 97.75 353 GLY A CA 1
ATOM 2853 C C . GLY A 1 353 ? -16.791 3.657 9.119 1.00 97.75 353 GLY A C 1
ATOM 2854 O O . GLY A 1 353 ? -18.021 3.647 9.058 1.00 97.75 353 GLY A O 1
ATOM 2855 N N . ILE A 1 354 ? -16.057 4.703 8.771 1.00 97.75 354 ILE A N 1
ATOM 2856 C CA . ILE A 1 354 ? -16.555 5.913 8.123 1.00 97.75 354 ILE A CA 1
ATOM 2857 C C . ILE A 1 354 ? -15.827 6.083 6.792 1.00 97.75 354 ILE A C 1
ATOM 2859 O O . ILE A 1 354 ? -14.613 5.883 6.713 1.00 97.75 354 ILE A O 1
ATOM 2863 N N . VAL A 1 355 ? -16.558 6.416 5.730 1.00 98.06 355 VAL A N 1
ATOM 2864 C CA . VAL A 1 355 ? -15.932 6.697 4.434 1.00 98.06 355 VAL A CA 1
ATOM 2865 C C . VAL A 1 355 ? -15.221 8.040 4.528 1.00 98.06 355 VAL A C 1
ATOM 2867 O O . VAL A 1 355 ? -15.827 9.035 4.913 1.00 98.06 355 VAL A O 1
ATOM 2870 N N . VAL A 1 356 ? -13.930 8.045 4.210 1.00 97.88 356 VAL A N 1
ATOM 2871 C CA . VAL A 1 356 ? -13.051 9.218 4.331 1.00 97.88 356 VAL A CA 1
ATOM 2872 C C . VAL A 1 356 ? -12.499 9.692 2.985 1.00 97.88 356 VAL A C 1
ATOM 2874 O O . VAL A 1 356 ? -11.942 10.781 2.911 1.00 97.88 356 VAL A O 1
ATOM 2877 N N . ALA A 1 357 ? -12.677 8.905 1.919 1.00 98.06 357 ALA A N 1
ATOM 2878 C CA . ALA A 1 357 ? -12.463 9.321 0.534 1.00 98.06 357 ALA A CA 1
ATOM 2879 C C . ALA A 1 357 ? -13.302 8.453 -0.421 1.00 98.06 357 ALA A C 1
ATOM 2881 O O . ALA A 1 357 ? -13.495 7.262 -0.157 1.00 98.06 357 ALA A O 1
ATOM 2882 N N . GLY A 1 358 ? -13.765 9.024 -1.538 1.00 97.31 358 GLY A N 1
ATOM 2883 C CA . GLY A 1 358 ? -14.560 8.300 -2.540 1.00 97.31 358 GLY A CA 1
ATOM 2884 C C . GLY A 1 358 ? -15.996 7.987 -2.098 1.00 97.31 358 GLY A C 1
ATOM 2885 O O . GLY A 1 358 ? -16.522 6.925 -2.419 1.00 97.31 358 GLY A O 1
ATOM 2886 N N . ASP A 1 359 ? -16.645 8.879 -1.342 1.00 94.25 359 ASP A N 1
ATOM 2887 C CA . ASP A 1 359 ? -18.015 8.683 -0.829 1.00 94.25 359 ASP A CA 1
ATOM 2888 C C . ASP A 1 359 ? -19.081 8.592 -1.937 1.00 94.25 359 ASP A C 1
ATOM 2890 O O . ASP A 1 359 ? -20.180 8.088 -1.704 1.00 94.25 359 ASP A O 1
ATOM 2894 N N . ARG A 1 360 ? -18.748 9.030 -3.158 1.00 95.69 360 ARG A N 1
ATOM 2895 C CA . ARG A 1 360 ? -19.597 8.936 -4.357 1.00 95.69 360 ARG A CA 1
ATOM 2896 C C . ARG A 1 360 ? -19.267 7.748 -5.268 1.00 95.69 360 ARG A C 1
ATOM 2898 O O . ARG A 1 360 ? -19.705 7.726 -6.419 1.00 95.69 360 ARG A O 1
ATOM 2905 N N . GLY A 1 361 ? -18.530 6.760 -4.755 1.00 93.94 361 GLY A N 1
ATOM 2906 C CA . GLY A 1 361 ? -18.224 5.511 -5.453 1.00 93.94 361 GLY A CA 1
ATOM 2907 C C . GLY A 1 361 ? -17.329 5.706 -6.678 1.00 93.94 361 GLY A C 1
ATOM 2908 O O . GLY A 1 361 ? -16.478 6.599 -6.703 1.00 93.94 361 GLY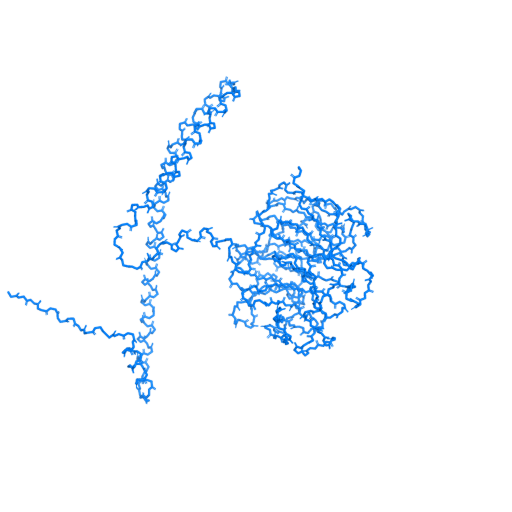 A O 1
ATOM 2909 N N . GLN A 1 362 ? -17.529 4.853 -7.689 1.00 98.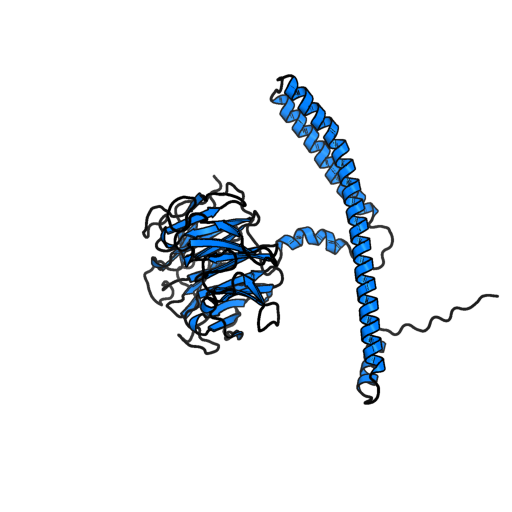38 362 GLN A N 1
ATOM 2910 C CA . GLN A 1 362 ? -16.684 4.821 -8.881 1.00 98.38 362 GLN A CA 1
ATOM 2911 C C . GLN A 1 362 ? -16.828 6.081 -9.739 1.00 98.38 362 GLN A C 1
ATOM 2913 O O . GLN A 1 362 ? -17.936 6.456 -10.119 1.00 98.38 362 GLN A O 1
ATOM 2918 N N . GLY A 1 363 ? -15.706 6.684 -10.121 1.00 98.06 363 GLY A N 1
ATOM 2919 C CA . GLY A 1 363 ? -15.663 7.774 -11.095 1.00 98.06 363 GLY A CA 1
ATOM 2920 C C . GLY A 1 363 ? -14.357 8.554 -11.023 1.00 98.06 363 GLY A C 1
ATOM 2921 O O . GLY A 1 363 ? -13.445 8.175 -10.293 1.00 98.06 363 GLY A O 1
ATOM 2922 N N . ASN A 1 364 ? -14.267 9.650 -11.776 1.00 97.12 364 ASN A N 1
ATOM 2923 C CA . ASN A 1 364 ? -13.067 10.490 -11.873 1.00 97.12 364 ASN A CA 1
ATOM 2924 C C . ASN A 1 364 ? -13.265 11.924 -11.344 1.00 97.12 364 ASN A C 1
ATOM 2926 O O . ASN A 1 364 ? -12.330 12.728 -11.386 1.00 97.12 364 ASN A O 1
ATOM 2930 N N . ASN A 1 365 ? -14.439 12.256 -10.800 1.00 97.69 365 ASN A N 1
ATOM 2931 C CA . ASN A 1 365 ? -14.655 13.531 -10.112 1.00 97.69 365 ASN A CA 1
ATOM 2932 C C . ASN A 1 365 ? -13.818 13.623 -8.823 1.00 97.69 365 ASN A C 1
ATOM 2934 O O . ASN A 1 365 ? -13.272 12.629 -8.344 1.00 97.69 365 ASN A O 1
ATOM 2938 N N . LEU A 1 366 ? -13.729 14.819 -8.231 1.00 97.25 366 LEU A N 1
ATOM 2939 C CA . LEU A 1 366 ? -12.960 15.055 -6.998 1.00 97.25 366 LEU A CA 1
ATOM 2940 C C . LEU A 1 366 ? -13.558 14.377 -5.751 1.00 97.25 366 LEU A C 1
ATOM 2942 O O . LEU A 1 366 ? -12.876 14.242 -4.742 1.00 97.25 366 LEU A O 1
ATOM 2946 N N . THR A 1 367 ? -14.813 13.932 -5.804 1.00 97.31 367 THR A N 1
ATOM 2947 C CA . THR A 1 367 ? -15.495 13.175 -4.736 1.00 97.31 367 THR A CA 1
ATOM 2948 C C . THR A 1 367 ? -15.457 11.658 -4.958 1.00 97.31 367 THR A C 1
ATOM 2950 O O . THR A 1 367 ? -15.928 10.892 -4.120 1.00 97.31 367 THR A O 1
ATOM 2953 N N . GLN A 1 368 ? -14.914 11.211 -6.093 1.00 98.50 368 GLN A N 1
ATOM 2954 C CA . GLN A 1 368 ? -14.938 9.822 -6.545 1.00 98.50 368 GLN A CA 1
ATOM 2955 C C . GLN A 1 368 ? -13.523 9.256 -6.657 1.00 98.50 368 GLN A C 1
ATOM 2957 O O . GLN A 1 368 ? -12.546 9.986 -6.831 1.00 98.50 368 GLN A O 1
ATOM 2962 N N . LEU A 1 369 ? -13.434 7.935 -6.565 1.00 98.69 369 LEU A N 1
ATOM 2963 C CA . LEU A 1 369 ? -12.218 7.162 -6.800 1.00 98.69 369 LEU A CA 1
ATOM 2964 C C . LEU A 1 369 ? -12.545 6.024 -7.770 1.00 98.69 369 LEU A C 1
ATOM 2966 O O . LEU A 1 369 ? -13.703 5.672 -7.957 1.00 98.69 369 LEU A O 1
ATOM 2970 N N . SER A 1 370 ? -11.535 5.414 -8.376 1.00 98.50 370 SER A N 1
ATOM 2971 C CA . SER A 1 370 ? -11.666 4.219 -9.203 1.00 98.50 370 SER A CA 1
ATOM 2972 C C . SER A 1 370 ? -10.526 3.257 -8.873 1.00 98.50 370 SER A C 1
ATOM 2974 O O . SER A 1 370 ? -9.358 3.483 -9.187 1.00 98.50 370 SER A O 1
ATOM 2976 N N . SER A 1 371 ? -10.897 2.180 -8.179 1.00 98.12 371 SER A N 1
ATOM 2977 C CA . SER A 1 371 ? -9.999 1.146 -7.638 1.00 98.12 371 SER A CA 1
ATOM 2978 C C . SER A 1 371 ? -8.804 1.725 -6.860 1.00 98.12 371 SER A C 1
ATOM 2980 O O . SER A 1 371 ? -7.656 1.579 -7.287 1.00 98.12 371 SER A O 1
ATOM 2982 N N . PRO A 1 372 ? -9.043 2.386 -5.709 1.00 98.50 372 PRO A N 1
ATOM 2983 C CA . PRO A 1 372 ? -7.966 2.944 -4.907 1.00 98.50 372 PRO A CA 1
ATOM 2984 C C . PRO A 1 372 ? -7.067 1.835 -4.352 1.00 98.50 372 PRO A C 1
ATOM 2986 O O . PRO A 1 372 ? -7.560 0.827 -3.830 1.00 98.50 372 PRO A O 1
ATOM 2989 N N . TYR A 1 373 ? -5.753 2.035 -4.466 1.00 98.19 373 TYR A N 1
ATOM 2990 C CA . TYR A 1 373 ? -4.717 1.121 -3.978 1.00 98.19 373 TYR A CA 1
ATOM 2991 C C . TYR A 1 373 ? -3.928 1.743 -2.827 1.00 98.19 373 TYR A C 1
ATOM 2993 O O . TYR A 1 373 ? -4.464 1.802 -1.727 1.00 98.19 373 TYR A O 1
ATOM 3001 N N . GLY A 1 374 ? -2.674 2.161 -3.024 1.00 96.88 374 GLY A N 1
ATOM 3002 C CA . GLY A 1 374 ? -1.815 2.654 -1.950 1.00 96.88 374 GLY A CA 1
ATOM 3003 C C . GLY A 1 374 ? -2.459 3.800 -1.177 1.00 96.88 374 GLY A C 1
ATOM 3004 O O . GLY A 1 374 ? -3.061 4.693 -1.776 1.00 96.88 374 GLY A O 1
ATOM 3005 N N . ILE A 1 375 ? -2.320 3.756 0.148 1.00 97.19 375 ILE A N 1
ATOM 3006 C CA . ILE A 1 375 ? -2.769 4.803 1.064 1.00 97.19 375 ILE A CA 1
ATOM 3007 C C . ILE A 1 375 ? -1.671 5.143 2.060 1.00 97.19 375 ILE A C 1
ATOM 3009 O O . ILE A 1 375 ? -1.043 4.255 2.630 1.00 97.19 375 ILE A O 1
ATOM 3013 N N . VAL A 1 376 ? -1.486 6.433 2.311 1.00 95.19 376 VAL A N 1
ATOM 3014 C CA . VAL A 1 376 ? -0.723 6.930 3.461 1.00 95.19 376 VAL A CA 1
ATOM 3015 C C . VAL A 1 376 ? -1.466 8.104 4.078 1.00 95.19 376 VAL A C 1
ATOM 3017 O O . VAL A 1 376 ? -2.197 8.819 3.389 1.00 95.19 376 VAL A O 1
ATOM 3020 N N . VAL A 1 377 ? -1.280 8.305 5.378 1.00 93.62 377 VAL A N 1
ATOM 3021 C CA . VAL A 1 377 ? -1.879 9.424 6.108 1.00 93.62 377 VAL A CA 1
ATOM 3022 C C . VAL A 1 377 ? -0.766 10.214 6.786 1.00 93.62 377 VAL A C 1
ATOM 3024 O O . VAL A 1 377 ? 0.116 9.635 7.429 1.00 93.62 377 VAL A O 1
ATOM 3027 N N . ASP A 1 378 ? -0.778 11.532 6.610 1.00 89.88 378 ASP A N 1
ATOM 3028 C CA . ASP A 1 378 ? 0.188 12.420 7.257 1.00 89.88 378 ASP A CA 1
ATOM 3029 C C . ASP A 1 378 ? -0.170 12.682 8.734 1.00 89.88 378 ASP A C 1
ATOM 3031 O O . ASP A 1 378 ? -1.179 12.202 9.257 1.00 89.88 378 ASP A O 1
ATOM 3035 N N . GLN A 1 379 ? 0.673 13.436 9.446 1.00 85.12 379 GLN A N 1
ATOM 3036 C CA . GLN A 1 379 ? 0.416 13.770 10.854 1.00 85.12 379 GLN A CA 1
ATOM 3037 C C . GLN A 1 379 ? -0.815 14.669 11.074 1.00 85.12 379 GLN A C 1
ATOM 3039 O O . GLN A 1 379 ? -1.321 14.712 12.192 1.00 85.12 379 GLN A O 1
ATOM 3044 N N . SER A 1 380 ? -1.301 15.364 10.040 1.00 84.44 380 SER A N 1
ATOM 3045 C CA . SER A 1 380 ? -2.516 16.190 10.101 1.00 84.44 380 SER A CA 1
ATOM 3046 C C . SER A 1 380 ? -3.801 15.381 9.891 1.00 84.44 380 SER A C 1
ATOM 3048 O O . SER A 1 380 ? -4.897 15.929 9.965 1.00 84.44 380 SER A O 1
ATOM 3050 N N . GLY A 1 381 ? -3.680 14.081 9.599 1.00 89.00 381 GLY A N 1
ATOM 3051 C CA . GLY A 1 381 ? -4.813 13.229 9.253 1.00 89.00 381 GLY A CA 1
ATOM 3052 C C . GLY A 1 381 ? -5.252 13.358 7.793 1.00 89.00 381 GLY A C 1
ATOM 3053 O O . GLY A 1 381 ? -6.321 12.853 7.444 1.00 89.00 381 GLY A O 1
ATOM 3054 N N . ALA A 1 382 ? -4.468 14.018 6.931 1.00 93.62 382 ALA A N 1
ATOM 3055 C CA . ALA A 1 382 ? -4.768 14.074 5.508 1.00 93.62 382 ALA A CA 1
ATOM 3056 C C . ALA A 1 382 ? -4.361 12.770 4.819 1.00 93.62 382 ALA A C 1
ATOM 3058 O O . ALA A 1 382 ? -3.287 12.218 5.062 1.00 93.62 382 ALA A O 1
ATOM 3059 N N . ILE A 1 383 ? -5.240 12.284 3.948 1.00 95.75 383 ILE A N 1
ATOM 3060 C CA . ILE A 1 383 ? -5.152 10.965 3.331 1.00 95.75 383 ILE A CA 1
ATOM 3061 C C . ILE A 1 383 ? -4.719 11.120 1.884 1.00 95.75 383 ILE A C 1
ATOM 3063 O O . ILE A 1 383 ? -5.335 11.865 1.124 1.00 95.75 383 ILE A O 1
ATOM 3067 N N . TYR A 1 384 ? -3.692 10.376 1.504 1.00 97.81 384 TYR A N 1
ATOM 3068 C CA . TYR A 1 384 ? -3.122 10.346 0.167 1.00 97.81 384 TYR A CA 1
ATOM 3069 C C . TYR A 1 384 ? -3.410 8.986 -0.449 1.00 97.81 384 TYR A C 1
ATOM 3071 O O . TYR A 1 384 ? -3.109 7.962 0.161 1.00 97.81 384 TYR A O 1
ATOM 3079 N N . VAL A 1 385 ? -4.003 8.975 -1.638 1.00 98.56 385 VAL A N 1
ATOM 3080 C CA . VAL A 1 385 ? -4.552 7.769 -2.263 1.00 98.56 385 VAL A CA 1
ATOM 3081 C C . VAL A 1 385 ? -4.043 7.647 -3.691 1.00 98.56 385 VAL A C 1
ATOM 3083 O O . VAL A 1 385 ? -4.178 8.589 -4.475 1.00 98.56 385 VAL A O 1
ATOM 3086 N N . ALA A 1 386 ? -3.515 6.478 -4.053 1.00 98.50 386 ALA A N 1
ATOM 3087 C CA . ALA A 1 386 ? -3.343 6.107 -5.453 1.00 98.50 386 ALA A CA 1
ATOM 3088 C C . ALA A 1 386 ? -4.699 5.722 -6.040 1.00 98.50 386 ALA A C 1
ATOM 3090 O O . ALA A 1 386 ? -5.213 4.627 -5.802 1.00 98.50 386 ALA A O 1
ATOM 3091 N N . ASP A 1 387 ? -5.267 6.639 -6.812 1.00 98.62 387 ASP A N 1
ATOM 3092 C CA . ASP A 1 387 ? -6.507 6.456 -7.552 1.00 98.62 387 ASP A CA 1
ATOM 3093 C C . ASP A 1 387 ? -6.182 5.758 -8.884 1.00 98.62 387 ASP A C 1
ATOM 3095 O O . ASP A 1 387 ? -5.961 6.397 -9.918 1.00 98.62 387 ASP A O 1
ATOM 3099 N N . SER A 1 388 ? -5.996 4.435 -8.805 1.00 98.31 388 SER A N 1
ATOM 3100 C CA . SER A 1 388 ? -5.199 3.656 -9.761 1.00 98.31 388 SER A CA 1
ATOM 3101 C C . SER A 1 388 ? -5.742 3.700 -11.189 1.00 98.31 388 SER A C 1
ATOM 3103 O O . SER A 1 388 ? -4.999 3.995 -12.133 1.00 98.31 388 SER A O 1
ATOM 3105 N N . GLU A 1 389 ? -7.046 3.479 -11.356 1.00 98.31 389 GLU A N 1
ATOM 3106 C CA . GLU A 1 389 ? -7.687 3.453 -12.679 1.00 98.31 389 GLU A CA 1
ATOM 3107 C C . GLU A 1 389 ? -7.953 4.863 -13.228 1.00 98.31 389 GLU A C 1
ATOM 3109 O O . GLU A 1 389 ? -8.240 5.020 -14.408 1.00 98.31 389 GLU A O 1
ATOM 3114 N N . ASN A 1 390 ? -7.787 5.904 -12.403 1.00 98.50 390 ASN A N 1
ATOM 3115 C CA . ASN A 1 390 ? -7.782 7.303 -12.845 1.00 98.50 390 ASN A CA 1
ATOM 3116 C C . ASN A 1 390 ? -6.361 7.872 -13.030 1.00 98.50 390 ASN A C 1
ATOM 3118 O O . ASN A 1 390 ? -6.207 9.048 -13.360 1.00 98.50 390 ASN A O 1
ATOM 3122 N N . HIS A 1 391 ? -5.319 7.064 -12.803 1.00 98.38 391 HIS A N 1
ATOM 3123 C CA . HIS A 1 391 ? -3.911 7.403 -13.047 1.00 98.38 391 HIS A CA 1
ATOM 3124 C C . HIS A 1 391 ? -3.443 8.696 -12.363 1.00 98.38 391 HIS A C 1
ATOM 3126 O O . HIS A 1 391 ? -2.747 9.532 -12.949 1.00 98.38 391 HIS A O 1
ATOM 3132 N N . ARG A 1 392 ? -3.831 8.869 -11.099 1.00 98.50 392 ARG A N 1
ATOM 3133 C CA . ARG A 1 392 ? -3.530 10.067 -10.309 1.00 98.50 392 ARG A CA 1
ATOM 3134 C C . ARG A 1 392 ? -3.320 9.734 -8.839 1.00 98.50 392 ARG A C 1
ATOM 3136 O O . ARG A 1 392 ? -3.794 8.708 -8.352 1.00 98.50 392 ARG A O 1
ATOM 3143 N N . ILE A 1 393 ? -2.636 10.628 -8.132 1.00 98.44 393 ILE A N 1
ATOM 3144 C CA . ILE A 1 393 ? -2.597 10.626 -6.671 1.00 98.44 393 ILE A CA 1
ATOM 3145 C C . ILE A 1 393 ? -3.488 11.757 -6.172 1.00 98.44 393 ILE A C 1
ATOM 3147 O O . ILE A 1 393 ? -3.391 12.899 -6.630 1.00 98.44 393 ILE A O 1
ATOM 3151 N N . MET A 1 394 ? -4.365 11.425 -5.236 1.00 98.19 394 MET A N 1
ATOM 3152 C CA . MET A 1 394 ? -5.352 12.336 -4.672 1.00 98.19 394 MET A CA 1
ATOM 3153 C C . MET A 1 394 ? -5.105 12.529 -3.176 1.00 98.19 394 MET A C 1
ATOM 3155 O O . MET A 1 394 ? -4.676 11.599 -2.496 1.00 98.19 394 MET A O 1
ATOM 3159 N N . ARG A 1 395 ? -5.412 13.720 -2.661 1.00 97.19 395 ARG A N 1
ATOM 3160 C CA . ARG A 1 395 ? -5.316 14.086 -1.244 1.00 97.19 395 ARG A CA 1
ATOM 3161 C C . ARG A 1 395 ? -6.670 14.539 -0.706 1.00 97.19 395 ARG A C 1
ATOM 3163 O O . ARG A 1 395 ? -7.252 15.473 -1.252 1.00 97.19 395 ARG A O 1
ATOM 3170 N N . TRP A 1 396 ? -7.112 13.975 0.411 1.00 96.94 396 TRP A N 1
ATOM 3171 C CA . TRP A 1 396 ? -8.228 14.488 1.211 1.00 96.94 396 TRP A CA 1
ATOM 3172 C C . TRP A 1 396 ? -7.698 15.047 2.527 1.00 96.94 396 TRP A C 1
ATOM 3174 O O . TRP A 1 396 ? -7.063 14.324 3.288 1.00 96.94 396 TRP A O 1
ATOM 3184 N N . SER A 1 397 ? -7.965 16.323 2.817 1.00 93.94 397 SER A N 1
ATOM 3185 C CA . SER A 1 397 ? -7.771 16.847 4.176 1.00 93.94 397 SER A CA 1
ATOM 3186 C C . SER A 1 397 ? -8.734 16.152 5.144 1.00 93.94 397 SER A C 1
ATOM 3188 O O . SER A 1 397 ? -9.806 15.698 4.737 1.00 93.94 397 SER A O 1
ATOM 3190 N N . GLN A 1 398 ? -8.394 16.114 6.432 1.00 89.25 398 GLN A N 1
ATOM 3191 C CA . GLN A 1 398 ? -9.291 15.580 7.455 1.00 89.25 398 GLN A CA 1
ATOM 3192 C C . GLN A 1 398 ? -10.664 16.279 7.398 1.00 89.25 398 GLN A C 1
ATOM 3194 O O . GLN A 1 398 ? -10.751 17.504 7.448 1.00 89.25 398 GLN A O 1
ATOM 3199 N N . GLY A 1 399 ? -11.737 15.493 7.258 1.00 87.25 399 GLY A N 1
ATOM 3200 C CA . GLY A 1 399 ? -13.114 15.996 7.173 1.00 87.25 399 GLY A CA 1
ATOM 3201 C C . GLY A 1 399 ? -13.517 16.610 5.824 1.00 87.25 399 GLY A C 1
ATOM 3202 O O . GLY A 1 399 ? -14.643 17.088 5.698 1.00 87.25 399 GLY A O 1
ATOM 3203 N N . ALA A 1 400 ? -12.644 16.602 4.812 1.00 91.75 400 ALA A N 1
ATOM 3204 C CA . ALA A 1 400 ? -12.980 17.118 3.489 1.00 91.75 400 ALA A CA 1
ATOM 3205 C C . ALA A 1 400 ? -14.012 16.232 2.773 1.00 91.75 400 ALA A C 1
ATOM 3207 O O . ALA A 1 400 ? -13.926 15.006 2.796 1.00 91.75 400 ALA A O 1
ATOM 3208 N N . THR A 1 401 ? -14.955 16.861 2.071 1.00 92.06 401 THR A N 1
ATOM 3209 C CA . THR A 1 401 ? -15.974 16.176 1.254 1.00 92.06 401 THR A CA 1
ATOM 3210 C C . THR A 1 401 ? -15.502 15.874 -0.169 1.00 92.06 401 THR A C 1
ATOM 3212 O O . THR A 1 401 ? -16.126 15.089 -0.873 1.00 92.06 401 THR A O 1
ATOM 3215 N N . GLN A 1 402 ? -14.394 16.477 -0.601 1.00 95.94 402 GLN A N 1
ATOM 3216 C CA . GLN A 1 402 ? -13.759 16.242 -1.895 1.00 95.94 402 GLN A CA 1
ATOM 3217 C C . GLN A 1 402 ? -12.238 16.282 -1.757 1.00 95.94 402 GLN A C 1
ATOM 3219 O O . GLN A 1 402 ? -11.698 16.930 -0.856 1.00 95.94 402 GLN A O 1
ATOM 3224 N N . GLY A 1 403 ? -11.561 15.579 -2.654 1.00 96.31 403 GLY A N 1
ATOM 3225 C CA . GLY A 1 403 ? -10.114 15.512 -2.711 1.00 96.31 403 GLY A CA 1
ATOM 3226 C C . GLY A 1 403 ? -9.532 16.564 -3.640 1.00 96.31 403 GLY A C 1
ATOM 3227 O O . GLY A 1 403 ? -10.235 17.219 -4.405 1.00 96.31 403 GLY A O 1
ATOM 3228 N N . ASN A 1 404 ? -8.213 16.676 -3.604 1.00 95.31 404 ASN A N 1
ATOM 3229 C CA . ASN A 1 404 ? -7.427 17.471 -4.533 1.00 95.31 404 ASN A CA 1
ATOM 3230 C C . ASN A 1 404 ? -6.409 16.559 -5.211 1.00 95.31 404 ASN A C 1
ATOM 3232 O O . ASN A 1 404 ? -5.754 15.755 -4.547 1.00 95.31 404 ASN A O 1
ATOM 3236 N N . MET A 1 405 ? -6.269 16.685 -6.525 1.00 96.19 405 MET A N 1
ATOM 3237 C CA . MET A 1 405 ? -5.192 16.021 -7.253 1.00 96.19 405 MET A CA 1
ATOM 3238 C C . MET A 1 405 ? -3.864 16.679 -6.875 1.00 96.19 405 MET A C 1
ATOM 3240 O O . MET A 1 405 ? -3.765 17.904 -6.912 1.00 96.19 405 MET A O 1
ATOM 3244 N N . ILE A 1 406 ? -2.859 15.881 -6.510 1.00 95.25 406 ILE A N 1
ATOM 3245 C CA . ILE A 1 406 ? -1.540 16.412 -6.125 1.00 95.25 406 ILE A CA 1
ATOM 3246 C C . ILE A 1 406 ? -0.457 16.135 -7.166 1.00 95.25 406 ILE A C 1
ATOM 3248 O O . ILE A 1 406 ? 0.390 16.996 -7.374 1.00 95.25 406 ILE A O 1
ATOM 3252 N N . VAL A 1 407 ? -0.492 14.970 -7.824 1.00 97.31 407 VAL A N 1
ATOM 3253 C CA . VAL A 1 407 ? 0.378 14.595 -8.954 1.00 97.31 407 VAL A CA 1
ATOM 3254 C C . VAL A 1 407 ? -0.340 13.585 -9.856 1.00 97.31 407 VAL A C 1
ATOM 3256 O O . VAL A 1 407 ? -1.223 12.844 -9.406 1.00 97.31 407 VAL A O 1
ATOM 3259 N N . GLY A 1 408 ? 0.066 13.508 -11.123 1.00 96.88 408 GLY A N 1
ATOM 3260 C CA . GLY A 1 408 ? -0.590 12.667 -12.127 1.00 96.88 408 GLY A CA 1
ATOM 3261 C C . GLY A 1 408 ? -1.849 13.320 -12.696 1.00 96.88 408 GLY A C 1
ATOM 3262 O O . GLY A 1 408 ? -1.954 14.539 -12.715 1.00 96.88 408 GLY A O 1
ATOM 3263 N N . GLY A 1 409 ? -2.789 12.517 -13.205 1.00 93.94 409 GLY A N 1
ATOM 3264 C CA . GLY A 1 409 ? -4.055 13.019 -13.759 1.00 93.94 409 GLY A CA 1
ATOM 3265 C C . GLY A 1 409 ? -3.951 13.725 -15.116 1.00 93.94 409 GLY A C 1
ATOM 3266 O O . GLY A 1 409 ? -4.959 14.183 -15.643 1.00 93.94 409 GLY A O 1
ATOM 3267 N N . ASN A 1 410 ? -2.765 13.736 -15.728 1.00 95.50 410 ASN A N 1
ATOM 3268 C CA . ASN A 1 410 ? -2.513 14.265 -17.074 1.00 95.50 410 ASN A CA 1
ATOM 3269 C C . ASN A 1 410 ? -2.741 13.205 -18.172 1.00 95.50 410 ASN A C 1
ATOM 3271 O O . ASN A 1 410 ? -2.025 13.160 -19.174 1.00 95.50 410 ASN A O 1
ATOM 3275 N N . GLY A 1 411 ? -3.721 12.324 -17.955 1.00 92.06 411 GLY A N 1
ATOM 3276 C CA . GLY A 1 411 ? -3.986 11.151 -18.786 1.00 92.06 411 GLY A CA 1
ATOM 3277 C C . GLY A 1 411 ? -3.074 9.955 -18.493 1.00 92.06 411 GLY A C 1
ATOM 3278 O O . GLY A 1 411 ? -2.056 10.056 -17.804 1.00 92.06 411 GLY A O 1
ATOM 3279 N N . GLN A 1 412 ? -3.472 8.802 -19.030 1.00 97.56 412 GLN A N 1
ATOM 3280 C CA . GLN A 1 412 ? -2.668 7.585 -19.017 1.00 97.56 412 GLN A CA 1
ATOM 3281 C C . GLN A 1 412 ? -1.429 7.768 -19.899 1.00 97.56 412 GLN A C 1
ATOM 3283 O O . GLN A 1 412 ? -1.557 8.120 -21.072 1.00 97.56 412 GLN A O 1
ATOM 3288 N N . GLY A 1 413 ? -0.239 7.473 -19.381 1.00 97.69 413 GLY A N 1
ATOM 3289 C CA . GLY A 1 413 ? 0.982 7.538 -20.182 1.00 97.69 413 GLY A CA 1
ATOM 3290 C C . GLY A 1 413 ? 2.252 7.336 -19.370 1.00 97.69 413 GLY A C 1
ATOM 3291 O O . GLY A 1 413 ? 2.198 6.951 -18.203 1.00 97.69 413 GLY A O 1
ATOM 3292 N N . ASN A 1 414 ? 3.400 7.576 -20.001 1.00 97.25 414 ASN A N 1
ATOM 3293 C CA . ASN A 1 414 ? 4.733 7.337 -19.438 1.00 97.25 414 ASN A CA 1
ATOM 3294 C C . ASN A 1 414 ? 5.595 8.608 -19.316 1.00 97.25 414 ASN A C 1
ATOM 3296 O O . ASN A 1 414 ? 6.765 8.520 -18.934 1.00 97.25 414 ASN A O 1
ATOM 3300 N N . GLN A 1 415 ? 5.036 9.790 -19.594 1.00 98.19 415 GLN A N 1
ATOM 3301 C CA . GLN A 1 415 ? 5.710 11.065 -19.330 1.00 98.19 415 GLN A CA 1
ATOM 3302 C C . GLN A 1 415 ? 5.940 11.264 -17.820 1.00 98.19 415 GLN A C 1
ATOM 3304 O O . GLN A 1 415 ? 5.365 10.556 -16.989 1.00 98.19 415 GLN A O 1
ATOM 3309 N N . SER A 1 416 ? 6.802 12.207 -17.439 1.00 97.19 416 SER A N 1
ATOM 3310 C CA . SER A 1 416 ? 7.181 12.449 -16.033 1.00 97.19 416 SER A CA 1
ATOM 3311 C C . SER A 1 416 ? 6.015 12.904 -15.146 1.00 97.19 416 SER A C 1
ATOM 3313 O O . SER A 1 416 ? 6.027 12.666 -13.942 1.00 97.19 416 SER A O 1
ATOM 3315 N N . ASN A 1 417 ? 4.979 13.509 -15.723 1.00 96.81 417 ASN A N 1
ATOM 3316 C CA . ASN A 1 417 ? 3.755 13.941 -15.040 1.00 96.81 417 ASN A CA 1
ATOM 3317 C C . ASN A 1 417 ? 2.545 13.020 -15.290 1.00 96.81 417 ASN A C 1
ATOM 3319 O O . ASN A 1 417 ? 1.411 13.388 -14.967 1.00 96.81 417 ASN A O 1
ATOM 3323 N N . GLN A 1 418 ? 2.768 11.847 -15.889 1.00 98.38 418 GLN A N 1
ATOM 3324 C CA . GLN A 1 418 ? 1.747 10.846 -16.191 1.00 98.38 418 GLN A CA 1
ATOM 3325 C C . GLN A 1 418 ? 2.020 9.541 -15.443 1.00 98.38 418 GLN A C 1
ATOM 3327 O O . GLN A 1 418 ? 3.163 9.204 -15.124 1.00 98.38 418 GLN A O 1
ATOM 3332 N N . PHE A 1 419 ? 0.949 8.791 -15.204 1.00 98.50 419 PHE A N 1
ATOM 3333 C CA . PHE A 1 419 ? 1.014 7.442 -14.657 1.00 98.50 419 PHE A CA 1
ATOM 3334 C C . PHE A 1 419 ? 0.262 6.464 -15.551 1.00 98.50 419 PHE A C 1
ATOM 3336 O O . PHE A 1 419 ? -0.605 6.845 -16.341 1.00 98.50 419 PHE A O 1
ATOM 3343 N N . TYR A 1 420 ? 0.540 5.180 -15.356 1.00 98.06 420 TYR A N 1
ATOM 3344 C CA . TYR A 1 420 ? -0.271 4.092 -15.862 1.00 98.06 420 TYR A CA 1
ATOM 3345 C C . TYR A 1 420 ? -0.486 3.048 -14.756 1.00 98.06 420 TYR A C 1
ATOM 3347 O O . TYR A 1 420 ? 0.307 2.129 -14.541 1.00 98.06 420 TYR A O 1
ATOM 3355 N N . GLY A 1 421 ? -1.599 3.211 -14.037 1.00 97.31 421 GLY A N 1
ATOM 3356 C CA . GLY A 1 421 ? -2.001 2.342 -12.927 1.00 97.31 421 GLY A CA 1
ATOM 3357 C C . GLY A 1 421 ? -1.100 2.466 -11.692 1.00 97.31 421 GLY A C 1
ATOM 3358 O O . GLY A 1 421 ? -0.472 1.473 -11.318 1.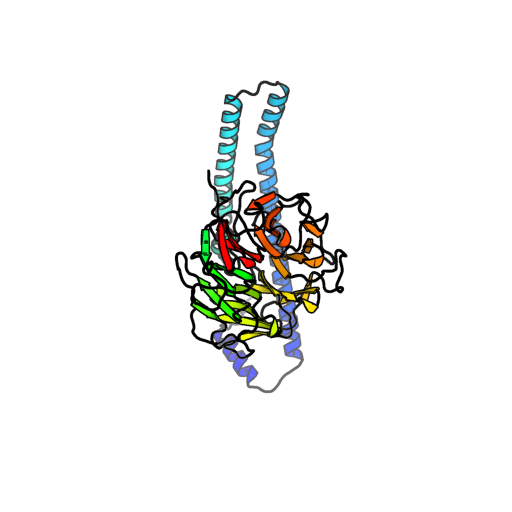00 97.31 421 GLY A O 1
ATOM 3359 N N . PRO A 1 422 ? -0.998 3.646 -11.045 1.00 98.31 422 PRO A N 1
ATOM 3360 C CA . PRO A 1 422 ? -0.211 3.791 -9.825 1.00 98.31 422 PRO A CA 1
ATOM 3361 C C . PRO A 1 422 ? -0.755 2.866 -8.727 1.00 98.31 422 PRO A C 1
ATOM 3363 O O . PRO A 1 422 ? -1.971 2.727 -8.579 1.00 98.31 422 PRO A O 1
ATOM 3366 N N . ARG A 1 423 ? 0.129 2.205 -7.971 1.00 97.81 423 ARG A N 1
ATOM 3367 C CA . ARG A 1 423 ? -0.258 1.268 -6.900 1.00 97.81 423 ARG A CA 1
ATOM 3368 C C . ARG A 1 423 ? 0.204 1.738 -5.526 1.00 97.81 423 ARG A C 1
ATOM 3370 O O . ARG A 1 423 ? -0.481 2.551 -4.917 1.00 97.81 423 ARG A O 1
ATOM 3377 N N . GLY A 1 424 ? 1.323 1.216 -5.026 1.00 96.69 424 GLY A N 1
ATOM 3378 C CA . GLY A 1 424 ? 1.907 1.635 -3.758 1.00 96.69 424 GLY A CA 1
ATOM 3379 C C . GLY A 1 424 ? 2.440 3.064 -3.818 1.00 96.69 424 GLY A C 1
ATOM 3380 O O . GLY A 1 424 ? 2.890 3.530 -4.869 1.00 96.69 424 GLY A O 1
ATOM 3381 N N . LEU A 1 425 ? 2.402 3.743 -2.677 1.00 96.81 425 LEU A N 1
ATOM 3382 C CA . LEU A 1 425 ? 3.004 5.055 -2.495 1.00 96.81 425 LEU A CA 1
ATOM 3383 C C . LEU A 1 425 ? 3.577 5.181 -1.081 1.00 96.81 425 LEU A C 1
ATOM 3385 O O . LEU A 1 425 ? 3.044 4.590 -0.146 1.00 96.81 425 LEU A O 1
ATOM 3389 N N . SER A 1 426 ? 4.657 5.943 -0.935 1.00 96.00 426 SER A N 1
ATOM 3390 C CA . SER A 1 426 ? 5.315 6.213 0.348 1.00 96.00 426 SER A CA 1
ATOM 3391 C C . SER A 1 426 ? 5.865 7.631 0.354 1.00 96.00 426 SER A C 1
ATOM 3393 O O . SER A 1 426 ? 6.196 8.177 -0.700 1.00 96.00 426 SER A O 1
ATOM 3395 N N . PHE A 1 427 ? 6.021 8.203 1.542 1.00 94.50 427 PHE A N 1
ATOM 3396 C CA . PHE A 1 427 ? 6.808 9.416 1.727 1.00 94.50 427 PHE A CA 1
ATOM 3397 C C . PHE A 1 427 ? 8.236 9.082 2.166 1.00 94.50 427 PHE A C 1
ATOM 3399 O O . PHE A 1 427 ? 8.449 8.065 2.828 1.00 94.50 427 PHE A O 1
ATOM 3406 N N . ASP A 1 428 ? 9.195 9.949 1.836 1.00 92.00 428 ASP A N 1
ATOM 3407 C CA . ASP A 1 428 ? 10.457 10.037 2.583 1.00 92.00 428 ASP A CA 1
ATOM 3408 C C . ASP A 1 428 ? 10.355 11.064 3.723 1.00 92.00 428 ASP A C 1
ATOM 3410 O O . ASP A 1 428 ? 9.342 11.741 3.884 1.00 92.00 428 ASP A O 1
ATOM 3414 N N . ARG A 1 429 ? 11.414 11.200 4.530 1.00 86.56 429 ARG A N 1
ATOM 3415 C CA . ARG A 1 429 ? 11.453 12.141 5.666 1.00 86.56 429 ARG A CA 1
ATOM 3416 C C . ARG A 1 429 ? 11.285 13.612 5.276 1.00 86.56 429 ARG A C 1
ATOM 3418 O O . ARG A 1 429 ? 10.897 14.407 6.126 1.00 86.56 429 ARG A O 1
ATOM 3425 N N . GLU A 1 430 ? 11.599 13.965 4.034 1.00 88.50 430 GLU A N 1
ATOM 3426 C CA . GLU A 1 430 ? 11.446 15.323 3.503 1.00 88.50 430 GLU A CA 1
ATOM 3427 C C . GLU A 1 430 ? 10.011 15.578 3.021 1.00 88.50 430 GLU A C 1
ATOM 3429 O O . GLU A 1 430 ? 9.664 16.714 2.722 1.00 88.50 430 GLU A O 1
ATOM 3434 N N . GLY A 1 431 ? 9.171 14.539 2.948 1.00 91.50 431 GLY A N 1
ATOM 3435 C CA . GLY A 1 431 ? 7.806 14.618 2.439 1.00 91.50 431 GLY A CA 1
ATOM 3436 C C . GLY A 1 431 ? 7.688 14.507 0.923 1.00 91.50 431 GLY A C 1
ATOM 3437 O O . GLY A 1 431 ? 6.621 14.774 0.363 1.00 91.50 431 GLY A O 1
ATOM 3438 N N . ASN A 1 432 ? 8.749 14.074 0.239 1.00 94.94 432 ASN A N 1
ATOM 3439 C CA . ASN A 1 432 ? 8.664 13.736 -1.176 1.00 94.94 432 ASN A CA 1
ATOM 3440 C C . ASN A 1 432 ? 7.830 12.459 -1.347 1.00 94.94 432 ASN A C 1
ATOM 3442 O O . ASN A 1 432 ? 7.946 11.527 -0.547 1.00 94.94 432 ASN A O 1
ATOM 3446 N N . ILE A 1 433 ? 7.022 12.394 -2.405 1.00 96.56 433 ILE A N 1
ATOM 3447 C CA . ILE A 1 433 ? 6.169 11.233 -2.697 1.00 96.56 433 ILE A CA 1
ATOM 3448 C C . ILE A 1 433 ? 6.90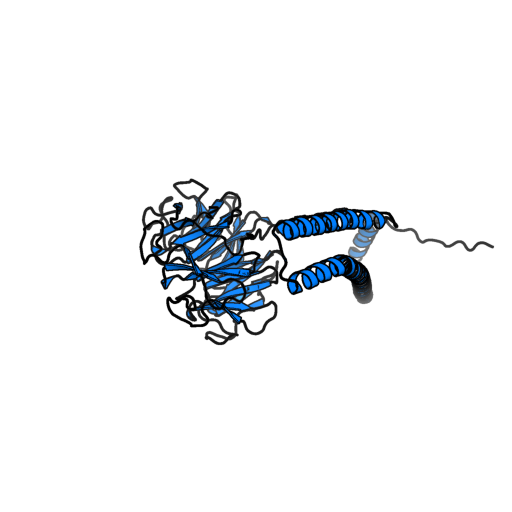0 10.291 -3.644 1.00 96.56 433 ILE A C 1
ATOM 3450 O O . ILE A 1 433 ? 7.382 10.715 -4.691 1.00 96.56 433 ILE A O 1
ATOM 3454 N N . TYR A 1 434 ? 6.905 9.004 -3.314 1.00 98.38 434 TYR A N 1
ATOM 3455 C CA . TYR A 1 434 ? 7.340 7.917 -4.182 1.00 98.38 434 TYR A CA 1
ATOM 3456 C C . TYR A 1 434 ? 6.110 7.128 -4.600 1.00 98.38 434 TYR A C 1
ATOM 3458 O O . TYR A 1 434 ? 5.304 6.761 -3.749 1.00 98.38 434 TYR A O 1
ATOM 3466 N N . VAL A 1 435 ? 5.963 6.869 -5.896 1.00 98.56 435 VAL A N 1
ATOM 3467 C CA . VAL A 1 435 ? 4.807 6.176 -6.472 1.00 98.56 435 VAL A CA 1
ATOM 3468 C C . VAL A 1 435 ? 5.285 5.011 -7.324 1.00 98.56 435 VAL A C 1
ATOM 3470 O O . VAL A 1 435 ? 6.074 5.208 -8.250 1.00 98.56 435 VAL A O 1
ATOM 3473 N N . ASN A 1 436 ? 4.761 3.814 -7.058 1.00 97.94 436 ASN A N 1
ATOM 3474 C CA . ASN A 1 436 ? 4.900 2.670 -7.955 1.00 97.94 436 ASN A CA 1
ATOM 3475 C C . ASN A 1 436 ? 3.977 2.861 -9.158 1.00 97.94 436 ASN A C 1
ATOM 3477 O O . ASN A 1 436 ? 2.775 2.599 -9.086 1.00 97.94 436 ASN A O 1
ATOM 3481 N N . ASP A 1 437 ? 4.553 3.295 -10.272 1.00 98.25 437 ASP A N 1
ATOM 3482 C CA . ASP A 1 437 ? 3.887 3.469 -11.557 1.00 98.25 437 ASP A CA 1
ATOM 3483 C C . ASP A 1 437 ? 3.911 2.133 -12.317 1.00 98.25 437 ASP A C 1
ATOM 3485 O O . ASP A 1 437 ? 4.777 1.862 -13.154 1.00 98.25 437 ASP A O 1
ATOM 3489 N N . ASN A 1 438 ? 3.007 1.236 -11.912 1.00 97.25 438 ASN A N 1
ATOM 3490 C CA . ASN A 1 438 ? 3.131 -0.202 -12.143 1.00 97.25 438 ASN A CA 1
ATOM 3491 C C . ASN A 1 438 ? 3.238 -0.595 -13.615 1.00 97.25 438 ASN A C 1
ATOM 3493 O O . ASN A 1 438 ? 4.136 -1.360 -13.954 1.00 97.25 438 ASN A O 1
ATOM 3497 N N . ARG A 1 439 ? 2.352 -0.117 -14.495 1.00 97.62 439 ARG A N 1
ATOM 3498 C CA . ARG A 1 439 ? 2.368 -0.573 -15.896 1.00 97.62 439 ARG A CA 1
ATOM 3499 C C . ARG A 1 439 ? 3.517 0.046 -16.690 1.00 97.62 439 ARG A C 1
ATOM 3501 O O . ARG A 1 439 ? 3.939 -0.541 -17.680 1.00 97.62 439 ARG A O 1
ATOM 3508 N N . ASN A 1 440 ? 4.081 1.148 -16.198 1.00 98.31 440 ASN A N 1
ATOM 3509 C CA . ASN A 1 440 ? 5.330 1.723 -16.693 1.00 98.31 440 ASN A CA 1
ATOM 3510 C C . ASN A 1 440 ? 6.586 1.088 -16.057 1.00 98.31 440 ASN A C 1
ATOM 3512 O O . ASN A 1 440 ? 7.700 1.480 -16.400 1.00 98.31 440 ASN A O 1
ATOM 3516 N N . GLN A 1 441 ? 6.424 0.112 -15.151 1.00 97.88 441 GLN A N 1
ATOM 3517 C CA . GLN A 1 441 ? 7.502 -0.647 -14.499 1.00 97.88 441 GLN A CA 1
ATOM 3518 C C . GLN A 1 441 ? 8.575 0.243 -13.859 1.00 97.88 441 GLN A C 1
ATOM 3520 O O . GLN A 1 441 ? 9.780 0.009 -14.000 1.00 97.88 441 GLN A O 1
ATOM 3525 N N . ARG A 1 442 ? 8.140 1.304 -13.175 1.00 98.44 442 ARG A N 1
ATOM 3526 C CA . ARG A 1 442 ? 9.037 2.286 -12.562 1.00 98.44 442 ARG A CA 1
ATOM 3527 C C . ARG A 1 442 ? 8.519 2.797 -11.227 1.00 98.44 442 ARG A C 1
ATOM 3529 O O . ARG A 1 442 ? 7.323 2.742 -10.943 1.00 98.44 442 ARG A O 1
ATOM 3536 N N . VAL A 1 443 ? 9.429 3.371 -10.450 1.00 98.69 443 VAL A N 1
ATOM 3537 C CA . VAL A 1 443 ? 9.107 4.190 -9.280 1.00 98.69 443 VAL A CA 1
ATOM 3538 C C . VAL A 1 443 ? 9.407 5.642 -9.605 1.00 98.69 443 VAL A C 1
ATOM 3540 O O . VAL A 1 443 ? 10.531 5.971 -9.989 1.00 98.69 443 VAL A O 1
ATOM 3543 N N . GLN A 1 444 ? 8.408 6.509 -9.453 1.00 98.50 444 GLN A N 1
ATOM 3544 C CA . GLN A 1 444 ? 8.564 7.950 -9.634 1.00 98.50 444 GLN A CA 1
ATOM 3545 C C . GLN A 1 444 ? 8.633 8.664 -8.287 1.00 98.50 444 GLN A C 1
ATOM 3547 O O . GLN A 1 444 ? 7.803 8.413 -7.417 1.00 98.50 444 GLN A O 1
ATOM 3552 N N . LYS A 1 445 ? 9.595 9.577 -8.144 1.00 98.38 445 LYS A N 1
ATOM 3553 C CA . LYS A 1 445 ? 9.731 10.498 -7.015 1.00 98.38 445 LYS A CA 1
ATOM 3554 C C . LYS A 1 445 ? 9.258 11.894 -7.416 1.00 98.38 445 LYS A C 1
ATOM 3556 O O . LYS A 1 445 ? 9.747 12.445 -8.401 1.00 98.38 445 LYS A O 1
ATOM 3561 N N . PHE A 1 446 ? 8.393 12.494 -6.608 1.00 98.00 446 PHE A N 1
ATOM 3562 C CA . PHE A 1 446 ? 7.925 13.872 -6.742 1.00 98.00 446 PHE A CA 1
ATOM 3563 C C . PHE A 1 446 ? 8.396 14.669 -5.535 1.00 98.00 446 PHE A C 1
ATOM 3565 O O . PHE A 1 446 ? 8.100 14.311 -4.392 1.00 98.00 446 PHE A O 1
ATOM 3572 N N . LYS A 1 447 ? 9.168 15.727 -5.787 1.00 96.06 447 LYS A N 1
ATOM 3573 C CA . LYS A 1 447 ? 9.708 16.575 -4.725 1.00 96.06 447 LYS A CA 1
ATOM 3574 C C . LYS A 1 447 ? 8.674 17.586 -4.251 1.00 96.06 447 LYS A C 1
ATOM 3576 O O . LYS A 1 447 ? 7.885 18.055 -5.072 1.00 96.06 447 LYS A O 1
ATOM 3581 N N . ILE A 1 448 ? 8.700 17.923 -2.961 1.00 93.12 448 ILE A N 1
ATOM 3582 C CA . ILE A 1 448 ? 7.932 19.069 -2.461 1.00 93.12 448 ILE A CA 1
ATOM 3583 C C . ILE A 1 448 ? 8.373 20.324 -3.213 1.00 93.12 448 ILE A C 1
ATOM 3585 O O . ILE A 1 448 ? 9.567 20.562 -3.405 1.00 93.12 448 ILE A O 1
ATOM 3589 N N . ASP A 1 449 ? 7.386 21.103 -3.628 1.00 90.56 449 ASP A N 1
ATOM 3590 C CA . ASP A 1 449 ? 7.575 22.437 -4.163 1.00 90.56 449 ASP A CA 1
ATOM 3591 C C . ASP A 1 449 ? 7.529 23.439 -3.003 1.00 90.56 449 ASP A C 1
ATOM 3593 O O . ASP A 1 449 ? 6.523 23.538 -2.294 1.00 90.56 449 ASP A O 1
ATOM 3597 N N . GLN A 1 450 ? 8.659 24.103 -2.758 1.00 76.94 450 GLN A N 1
ATOM 3598 C CA . GLN A 1 450 ? 8.835 25.077 -1.675 1.00 76.94 450 GLN A CA 1
ATOM 3599 C C . GLN A 1 450 ? 8.666 26.528 -2.157 1.00 76.94 450 GLN A C 1
ATOM 3601 O O . GLN A 1 450 ? 8.915 27.441 -1.370 1.00 76.94 450 GLN A O 1
ATOM 3606 N N . SER A 1 451 ? 8.309 26.737 -3.433 1.00 66.50 451 SER A N 1
ATOM 3607 C CA . SER A 1 451 ? 8.166 28.067 -4.040 1.00 66.50 451 SER A CA 1
ATOM 3608 C C . SER A 1 451 ? 6.965 28.854 -3.534 1.00 66.50 451 SER A C 1
ATOM 3610 O O . SER A 1 451 ? 5.894 28.222 -3.346 1.00 66.50 451 SER A O 1
#

pLDDT: mean 81.4, std 21.23, range [27.67, 98.81]

Secondary structure (DSSP, 8-state):
------PPPPPPHHHHHHHHHHHHTS----HHHHHHHHHHHHHHHHHHHHHHHHHHHHHHHHHHHHHHHHHHHHHHHHHHHHHHHHTT---HHHHHHHHHHHHHHHHHHHHHHHHHHHHTTSS--SS--THHHHTHHHHTT--SS-------TT-EE-SS-EEEEE-S-BSSSTT-B-S---EEE-TT--EEEEEGGGTEEEEE-TT-SS-EEEE-TT-BSSSTT-BSSEEEEEEETTTTEEEEEEGGGTEEEEEESSSSPPPEEEEES--EEEEEE-TT--EEEEETTTTEEEEE-TT-SS-EEEEE-S-BSSSTT-BSS---EEE-TT-PEEEEEGGGTEEEEEPTT-SS-EEEE-TT-BSSSTT-BSSEEEEEE-TT--EEEEEGGGTEEEEE-TT-SS-EEEEE-S-BSSSTT-BSSEEEEEE-TT--EEEEEGGGTEEEEE-EE--